Protein AF-0000000076549865 (afdb_homodimer)

Organism: NCBI:txid570835

Foldseek 3Di:
DPPPPPPLPCQDKDWDWDDDVPKTKTKIKRDAPPAQAEEEEQEDPACRCVVCVVVVVVLQSLCRLQRYIYMYIAFDCHDPMHHPLQPDAPVSRLVVSLVVLVVVCVVPVVHFYEYEYEAQSLLSSLLSLLVPGTQEYHYEAYDQFQLVVVLVLLQVQLVVCVVPPDPVPRDDSVRQVVCQCVFHWDDRPNHTYTVRRNVRRVVRGRVVSLPPPPDYVSVVAYYYYAYPDDPRDCQQVCCVPPPDDSPCVRVSVVVSVVVCVRSVPPPPPSD/DPPPPPPLPCQDWDWDWDDDVPKTKTKIKRDAPPAQAEEEEQEDPACRCVVCVVVVVVLQSLVRLQRYIYMYIAFDCHDPMHHPLQPDAPVSRLVVSLVVLVVVCVVPVVHFYEYEYEAQSLLSSLLSLLVPGTQEYHYEAYDQFQLVVVLVLLQVQLVVCVVPPDPVPRDDSVRQVVCQCVFHWDDRPNHTYTVRRNVNRVVRGRVVSLPPPPDYVSVVAYYYYAYPDDPGDCQQVCVVPPPDDSPCVRVSVVVSVVVCVRSVPPPPPSD

Structure (mmCIF, N/CA/C/O backbone):
data_AF-0000000076549865-model_v1
#
loop_
_entity.id
_entity.type
_entity.pdbx_description
1 polymer 'Serine aminopeptidase S33 family'
#
loop_
_atom_site.group_PDB
_atom_site.id
_atom_site.type_symbol
_atom_site.label_atom_id
_atom_site.label_alt_id
_atom_site.label_comp_id
_atom_site.label_asym_id
_atom_site.label_entity_id
_atom_site.label_seq_id
_atom_site.pdbx_PDB_ins_code
_atom_site.Cartn_x
_atom_site.Cartn_y
_atom_site.Cartn_z
_atom_site.occupancy
_atom_site.B_iso_or_equiv
_atom_site.auth_seq_id
_atom_site.auth_comp_id
_atom_site.auth_asym_id
_atom_site.auth_atom_id
_atom_site.pdbx_PDB_model_num
ATOM 1 N N . MET A 1 1 ? 5.898 -19.859 29.984 1 17.89 1 MET A N 1
ATOM 2 C CA . MET A 1 1 ? 6.871 -19.984 28.906 1 17.89 1 MET A CA 1
ATOM 3 C C . MET A 1 1 ? 6.766 -18.797 27.953 1 17.89 1 MET A C 1
ATOM 5 O O . MET A 1 1 ? 5.727 -18.594 27.312 1 17.89 1 MET A O 1
ATOM 9 N N . GLN A 1 2 ? 7.379 -17.688 28.188 1 19.08 2 GLN A N 1
ATOM 10 C CA . GLN A 1 2 ? 7.316 -16.297 27.719 1 19.08 2 GLN A CA 1
ATOM 11 C C . GLN A 1 2 ? 7.594 -16.219 26.219 1 19.08 2 GLN A C 1
ATOM 13 O O . GLN A 1 2 ? 8.625 -16.703 25.734 1 19.08 2 GLN A O 1
ATOM 18 N N . THR A 1 3 ? 6.652 -16.438 25.375 1 24.27 3 THR A N 1
ATOM 19 C CA . THR A 1 3 ? 6.781 -16.672 23.953 1 24.27 3 THR A CA 1
ATOM 20 C C . THR A 1 3 ? 7.758 -15.688 23.328 1 24.27 3 THR A C 1
ATOM 22 O O . THR A 1 3 ? 7.637 -14.477 23.531 1 24.27 3 THR A O 1
ATOM 25 N N 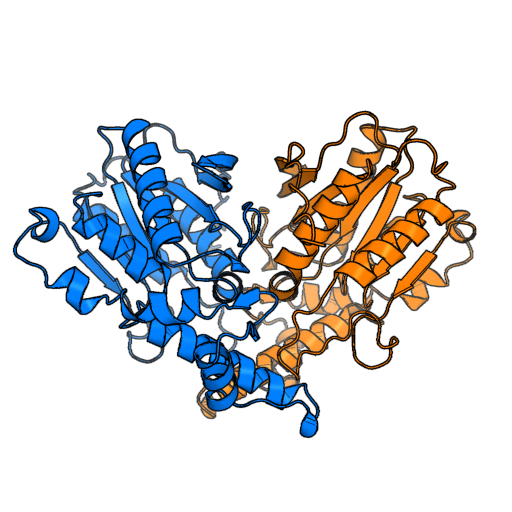. GLN A 1 4 ? 9.031 -16.047 23.281 1 24.45 4 GLN A N 1
ATOM 26 C CA . GLN A 1 4 ? 10.18 -15.398 22.672 1 24.45 4 GLN A CA 1
ATOM 27 C C . GLN A 1 4 ? 9.766 -14.617 21.422 1 24.45 4 GLN A C 1
ATOM 29 O O . GLN A 1 4 ? 9.258 -15.203 20.469 1 24.45 4 GLN A O 1
ATOM 34 N N . LEU A 1 5 ? 9.109 -13.609 21.578 1 28.19 5 LEU A N 1
ATOM 35 C CA . LEU A 1 5 ? 8.812 -12.617 20.547 1 28.19 5 LEU A CA 1
ATOM 36 C C . LEU A 1 5 ? 9.961 -12.539 19.547 1 28.19 5 LEU A C 1
ATOM 38 O O . LEU A 1 5 ? 11.102 -12.258 19.906 1 28.19 5 LEU A O 1
ATOM 42 N N . HIS A 1 6 ? 10.109 -13.531 18.703 1 30.34 6 HIS A N 1
ATOM 43 C CA . HIS A 1 6 ? 11.148 -13.734 17.703 1 30.34 6 HIS A CA 1
ATOM 44 C C . HIS A 1 6 ? 11.656 -12.406 17.156 1 30.34 6 HIS A C 1
ATOM 46 O O . HIS A 1 6 ? 10.867 -11.484 16.922 1 30.34 6 HIS A O 1
ATOM 52 N N . GLN A 1 7 ? 12.734 -11.961 17.641 1 31.38 7 GLN A N 1
ATOM 53 C CA . GLN A 1 7 ? 13.609 -10.938 17.094 1 31.38 7 GLN A CA 1
ATOM 54 C C . GLN A 1 7 ? 13.586 -10.961 15.57 1 31.38 7 GLN A C 1
ATOM 56 O O . GLN A 1 7 ? 13.984 -11.945 14.945 1 31.38 7 GLN A O 1
ATOM 61 N N . GLU A 1 8 ? 12.523 -10.641 14.984 1 37.91 8 GLU A N 1
ATOM 62 C CA . GLU A 1 8 ? 12.516 -10.586 13.523 1 37.91 8 GLU A CA 1
ATOM 63 C C . GLU A 1 8 ? 13.859 -10.102 12.984 1 37.91 8 GLU A C 1
ATOM 65 O O . GLU A 1 8 ? 14.32 -9.016 13.336 1 37.91 8 GLU A O 1
ATOM 70 N N . ILE A 1 9 ? 14.891 -10.938 13 1 36.31 9 ILE A N 1
ATOM 71 C CA . ILE A 1 9 ? 16.141 -10.656 12.297 1 36.31 9 ILE A CA 1
ATOM 72 C C . ILE A 1 9 ? 15.852 -9.914 11 1 36.31 9 ILE A C 1
ATOM 74 O O . ILE A 1 9 ? 15.133 -10.43 10.133 1 36.31 9 ILE A O 1
ATOM 78 N N . SER A 1 10 ? 15.641 -8.648 11.023 1 49.59 10 SER A N 1
ATOM 79 C CA . SER A 1 10 ? 15.422 -7.812 9.852 1 49.59 10 SER A CA 1
ATOM 80 C C . SER A 1 10 ? 16.422 -8.133 8.75 1 49.59 10 SER A C 1
ATOM 82 O O . SER A 1 10 ? 17.625 -7.922 8.906 1 49.59 10 SER A O 1
ATOM 84 N N . LEU A 1 11 ? 16.438 -9.312 8.086 1 55.66 11 LEU A N 1
ATOM 85 C CA . LEU A 1 11 ? 17.266 -9.539 6.906 1 55.66 11 LEU A CA 1
ATOM 86 C C . LEU A 1 11 ? 17.109 -8.398 5.902 1 55.66 11 LEU A C 1
ATOM 88 O O . LEU A 1 11 ? 16.062 -7.742 5.863 1 55.66 11 LEU A O 1
ATOM 92 N N . PRO A 1 12 ? 18.203 -8.133 5.258 1 71.62 12 PRO A N 1
ATOM 93 C CA . PRO A 1 12 ? 18.266 -6.969 4.375 1 71.62 12 PRO A CA 1
ATOM 94 C C . PRO A 1 12 ? 17.156 -6.957 3.326 1 71.62 12 PRO A C 1
ATOM 96 O O . PRO A 1 12 ? 16.906 -7.98 2.682 1 71.62 12 PRO A O 1
ATOM 99 N N . GLU A 1 13 ? 16.203 -6.176 3.451 1 88.25 13 GLU A N 1
ATOM 100 C CA . GLU A 1 13 ? 15.234 -5.844 2.404 1 88.25 13 GLU A CA 1
ATOM 101 C C . GLU A 1 13 ? 15.75 -4.711 1.521 1 88.25 13 GLU A C 1
ATOM 103 O O . GLU A 1 13 ? 16.25 -3.703 2.023 1 88.25 13 GLU A O 1
ATOM 108 N N . GLN A 1 14 ? 15.844 -5.051 0.249 1 87.56 14 GLN A N 1
ATOM 109 C CA . GLN A 1 14 ? 16.25 -4.047 -0.725 1 87.56 14 GLN A CA 1
ATOM 110 C C . GLN A 1 14 ? 15.078 -3.58 -1.571 1 87.56 14 GLN A C 1
ATOM 112 O O . GLN A 1 14 ? 14.547 -4.344 -2.383 1 87.56 14 GLN A O 1
ATOM 117 N N . ALA A 1 15 ? 14.68 -2.395 -1.323 1 88.62 15 ALA A N 1
ATOM 118 C CA . ALA A 1 15 ? 13.625 -1.792 -2.129 1 88.62 15 ALA A CA 1
ATOM 119 C C . ALA A 1 15 ? 14.203 -1.029 -3.316 1 88.62 15 ALA A C 1
ATOM 121 O O . ALA A 1 15 ? 15.25 -0.391 -3.199 1 88.62 15 ALA A O 1
ATOM 122 N N . GLY A 1 16 ? 13.508 -1.155 -4.449 1 86.5 16 GLY A N 1
ATOM 123 C CA . GLY A 1 16 ? 13.953 -0.453 -5.641 1 86.5 16 GLY A CA 1
ATOM 124 C C . GLY A 1 16 ? 12.984 -0.571 -6.805 1 86.5 16 GLY A C 1
ATOM 125 O O . GLY A 1 16 ? 11.812 -0.896 -6.609 1 86.5 16 GLY A O 1
ATOM 126 N N . TYR A 1 17 ? 13.469 -0.142 -7.969 1 87.25 17 TYR A N 1
ATOM 127 C CA . TYR A 1 17 ? 12.664 -0.168 -9.188 1 87.25 17 TYR A CA 1
ATOM 128 C C . TYR A 1 17 ? 13.328 -1.023 -10.258 1 87.25 17 TYR A C 1
ATOM 130 O O . TYR A 1 17 ? 14.531 -0.901 -10.508 1 87.25 17 TYR A O 1
ATOM 138 N N . PHE A 1 18 ? 12.562 -1.924 -10.797 1 88.06 18 PHE A N 1
ATOM 139 C CA . PHE A 1 18 ? 12.977 -2.756 -11.922 1 88.06 18 PHE A CA 1
ATOM 140 C C . PHE A 1 18 ? 12.484 -2.168 -13.234 1 88.06 18 PHE A C 1
ATOM 142 O O . PHE A 1 18 ? 11.289 -1.942 -13.414 1 88.06 18 PHE A O 1
ATOM 149 N N . THR A 1 19 ? 13.461 -1.972 -14.117 1 87.81 19 THR A N 1
ATOM 150 C CA . THR A 1 19 ? 13.094 -1.394 -15.406 1 87.81 19 THR A CA 1
ATOM 151 C C . THR A 1 19 ? 12.586 -2.473 -16.359 1 87.81 19 THR A C 1
ATOM 153 O O . THR A 1 19 ? 13.266 -3.473 -16.594 1 87.81 19 THR A O 1
ATOM 156 N N . VAL A 1 20 ? 11.406 -2.332 -16.797 1 88.12 20 VAL A N 1
ATOM 157 C CA . VAL A 1 20 ? 10.812 -3.146 -17.844 1 88.12 20 VAL A CA 1
ATOM 158 C C . VAL A 1 20 ? 10.383 -2.254 -19.016 1 88.12 20 VAL A C 1
ATOM 160 O O . VAL A 1 20 ? 10.391 -1.026 -18.891 1 88.12 20 VAL A O 1
ATOM 163 N N . PRO A 1 21 ? 10.133 -2.832 -20.172 1 88.38 21 PRO A N 1
ATOM 164 C CA . PRO A 1 21 ? 9.727 -1.979 -21.281 1 88.38 21 PRO A CA 1
ATOM 165 C C . PRO A 1 21 ? 8.539 -1.084 -20.938 1 88.38 21 PRO A C 1
ATOM 167 O O . PRO A 1 21 ? 7.438 -1.582 -20.688 1 88.38 21 PRO A O 1
ATOM 170 N N . GLY A 1 22 ? 8.75 0.194 -20.828 1 86.56 22 GLY A N 1
ATOM 171 C CA . GLY A 1 22 ? 7.68 1.172 -20.703 1 86.56 22 GLY A CA 1
ATOM 172 C C . GLY A 1 22 ? 7.332 1.479 -19.25 1 86.56 22 GLY A C 1
ATOM 173 O O . GLY A 1 22 ? 6.406 2.248 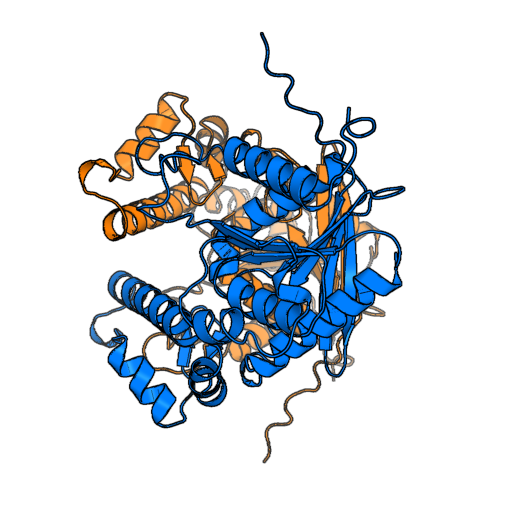-18.984 1 86.56 22 GLY A O 1
ATOM 174 N N . ALA A 1 23 ? 8.086 0.817 -18.297 1 88.69 23 ALA A N 1
ATOM 175 C CA . ALA A 1 23 ? 7.707 1.068 -16.906 1 88.69 23 ALA A CA 1
ATOM 176 C C . ALA A 1 23 ? 8.867 0.765 -15.961 1 88.69 23 ALA A C 1
ATOM 178 O O . ALA A 1 23 ? 9.805 0.057 -16.328 1 88.69 23 ALA A O 1
ATOM 179 N N . GLU A 1 24 ? 8.867 1.36 -14.828 1 89.31 24 GLU A N 1
ATOM 180 C CA . GLU A 1 24 ? 9.664 0.99 -13.664 1 89.31 24 GLU A CA 1
ATOM 181 C C . GLU A 1 24 ? 8.805 0.337 -12.586 1 89.31 24 GLU A C 1
ATOM 183 O O . GLU A 1 24 ? 7.926 0.985 -12.008 1 89.31 24 GLU A O 1
ATOM 188 N N . LEU A 1 25 ? 9.055 -0.913 -12.359 1 92 25 LEU A N 1
ATOM 189 C CA . LEU A 1 25 ? 8.281 -1.638 -11.359 1 92 25 LEU A CA 1
ATOM 190 C C . LEU A 1 25 ? 8.945 -1.561 -9.992 1 92 25 LEU A C 1
ATOM 192 O O . LEU A 1 25 ? 10.109 -1.927 -9.844 1 92 25 LEU A O 1
ATOM 196 N N . TYR A 1 26 ? 8.172 -1.034 -9.078 1 90.31 26 TYR A N 1
ATOM 197 C CA . TYR A 1 26 ? 8.648 -1.097 -7.695 1 90.31 26 TYR A CA 1
ATOM 198 C C . TYR A 1 26 ? 8.727 -2.539 -7.211 1 90.31 26 TYR A C 1
ATOM 200 O O . TYR A 1 26 ? 7.828 -3.342 -7.48 1 90.31 26 TYR A O 1
ATOM 208 N N . ALA A 1 27 ? 9.789 -2.816 -6.539 1 92.12 27 ALA A N 1
ATOM 209 C CA . ALA A 1 27 ? 9.945 -4.164 -6 1 92.12 27 ALA A CA 1
ATOM 210 C C . ALA A 1 27 ? 10.773 -4.152 -4.719 1 92.12 27 ALA A C 1
ATOM 212 O O . ALA A 1 27 ? 11.562 -3.229 -4.492 1 92.12 27 ALA A O 1
ATOM 213 N N . VAL A 1 28 ? 10.531 -5.082 -3.873 1 92 28 VAL A N 1
ATOM 214 C CA . VAL A 1 28 ? 11.336 -5.332 -2.682 1 92 28 VAL A CA 1
ATOM 215 C C . VAL A 1 28 ? 11.906 -6.75 -2.727 1 92 28 VAL A C 1
ATOM 217 O O . VAL A 1 28 ? 11.148 -7.723 -2.795 1 92 28 VAL A O 1
ATOM 220 N N . LEU A 1 29 ? 13.188 -6.812 -2.738 1 93.19 29 LEU A N 1
ATOM 221 C CA . LEU A 1 29 ? 13.875 -8.094 -2.654 1 93.19 29 LEU A CA 1
ATOM 222 C C . LEU A 1 29 ? 14.258 -8.414 -1.213 1 93.19 29 LEU A C 1
ATOM 224 O O . LEU A 1 29 ? 15 -7.656 -0.581 1 93.19 29 LEU A O 1
ATOM 228 N N . HIS A 1 30 ? 13.617 -9.453 -0.726 1 94.31 30 HIS A N 1
ATOM 229 C CA . HIS A 1 30 ? 14.086 -10.008 0.535 1 94.31 30 HIS A CA 1
ATOM 230 C C . HIS A 1 30 ? 15.273 -10.945 0.312 1 94.31 30 HIS A C 1
ATOM 232 O O . HIS A 1 30 ? 15.094 -12.148 0.125 1 94.31 30 HIS A O 1
ATOM 238 N N . GLN A 1 31 ? 16.391 -10.305 0.355 1 91.06 31 GLN A N 1
ATOM 239 C CA . GLN A 1 31 ? 17.609 -11.016 -0.025 1 91.06 31 GLN A CA 1
ATOM 240 C C . GLN A 1 31 ? 18.078 -11.938 1.1 1 91.06 31 GLN A C 1
ATOM 242 O O . GLN A 1 31 ? 18.031 -11.562 2.273 1 91.06 31 GLN A O 1
ATOM 247 N N . VAL A 1 32 ? 18.469 -13.117 0.695 1 90.94 32 VAL A N 1
ATOM 248 C CA . VAL A 1 32 ? 18.984 -14.125 1.617 1 90.94 32 VAL A CA 1
ATOM 249 C C . VAL A 1 32 ? 20.312 -14.68 1.091 1 90.94 32 VAL A C 1
ATOM 251 O O . VAL A 1 32 ? 20.453 -14.945 -0.106 1 90.94 32 VAL A O 1
ATOM 254 N N . PRO A 1 33 ? 21.266 -14.719 2.004 1 88.31 33 PRO A N 1
ATOM 255 C CA . PRO A 1 33 ? 22.5 -15.383 1.563 1 88.31 33 PRO A CA 1
ATOM 256 C C . PRO A 1 33 ? 22.297 -16.859 1.237 1 88.31 33 PRO A C 1
ATOM 258 O O . PRO A 1 33 ? 21.641 -17.578 2 1 88.31 33 PRO A O 1
ATOM 261 N N . ASP A 1 34 ? 22.812 -17.328 0.173 1 89.56 34 ASP A N 1
ATOM 262 C CA . ASP A 1 34 ? 22.75 -18.719 -0.263 1 89.56 34 ASP A CA 1
ATOM 263 C C . ASP A 1 34 ? 21.328 -19.266 -0.165 1 89.56 34 ASP A C 1
ATOM 265 O O . ASP A 1 34 ? 21.078 -20.25 0.544 1 89.56 34 ASP A O 1
ATOM 269 N N . PRO A 1 35 ? 20.438 -18.719 -0.822 1 94.12 35 PRO A N 1
ATOM 270 C CA . PRO A 1 35 ? 19.047 -19.156 -0.721 1 94.12 35 PRO A CA 1
ATOM 271 C C . PRO A 1 35 ? 18.844 -20.594 -1.178 1 94.12 35 PRO A C 1
ATOM 273 O O . PRO A 1 35 ? 19.484 -21.047 -2.123 1 94.12 35 PRO A O 1
ATOM 276 N N . VAL A 1 36 ? 17.906 -21.266 -0.521 1 95.31 36 VAL A N 1
ATOM 277 C CA . VAL A 1 36 ? 17.594 -22.641 -0.873 1 95.31 36 VAL A CA 1
ATOM 278 C C . VAL A 1 36 ? 16.422 -22.672 -1.861 1 95.31 36 VAL A C 1
ATOM 280 O O . VAL A 1 36 ? 16.188 -23.688 -2.512 1 95.31 36 VAL A O 1
ATOM 283 N N . ALA A 1 37 ? 15.727 -21.562 -1.962 1 97.12 37 ALA A N 1
ATOM 284 C CA . ALA A 1 37 ? 14.633 -21.359 -2.91 1 97.12 37 ALA A CA 1
ATOM 285 C C . ALA A 1 37 ? 14.352 -19.875 -3.125 1 97.12 37 ALA A C 1
ATOM 287 O O . ALA A 1 37 ? 14.867 -19.031 -2.395 1 97.12 37 ALA A O 1
ATOM 288 N N . ARG A 1 38 ? 13.578 -19.625 -4.121 1 97.25 38 ARG A N 1
ATOM 289 C CA . ARG A 1 38 ? 13.078 -18.281 -4.398 1 97.25 38 ARG A CA 1
ATOM 290 C C . ARG A 1 38 ? 11.562 -18.281 -4.586 1 97.25 38 ARG A C 1
ATOM 292 O O . ARG A 1 38 ? 11 -19.266 -5.074 1 97.25 38 ARG A O 1
ATOM 299 N N . VAL A 1 39 ? 10.984 -17.234 -4.16 1 98.06 39 VAL A N 1
ATOM 300 C CA . VAL A 1 39 ? 9.547 -17.062 -4.363 1 98.06 39 VAL A CA 1
ATOM 301 C C . VAL A 1 39 ? 9.273 -15.719 -5.02 1 98.06 39 VAL A C 1
ATOM 303 O O . VAL A 1 39 ? 9.781 -14.688 -4.574 1 98.06 39 VAL A O 1
ATOM 306 N N . LEU A 1 40 ? 8.609 -15.719 -6.133 1 98.19 40 LEU A N 1
ATOM 307 C CA . LEU A 1 40 ? 8.008 -14.5 -6.684 1 98.19 40 LEU A CA 1
ATOM 308 C C . LEU A 1 40 ? 6.555 -14.367 -6.242 1 98.19 40 LEU A C 1
ATOM 310 O O . LEU A 1 40 ? 5.719 -15.203 -6.578 1 98.19 40 LEU A O 1
ATOM 314 N N . LEU A 1 41 ? 6.301 -13.352 -5.461 1 96.88 41 LEU A N 1
ATOM 315 C CA . LEU A 1 41 ? 4.938 -13.094 -5.004 1 96.88 41 LEU A CA 1
ATOM 316 C C . LEU A 1 41 ? 4.176 -12.25 -6.023 1 96.88 41 LEU A C 1
ATOM 318 O O . LEU A 1 41 ? 4.574 -11.125 -6.324 1 96.88 41 LEU A O 1
ATOM 322 N N . VAL A 1 42 ? 3.135 -12.805 -6.535 1 96.31 42 VAL A N 1
ATOM 323 C CA . VAL A 1 42 ? 2.246 -12.117 -7.465 1 96.31 42 VAL A CA 1
ATOM 324 C C . VAL A 1 42 ? 0.952 -11.727 -6.754 1 96.31 42 VAL A C 1
ATOM 326 O O . VAL A 1 42 ? 0.059 -12.555 -6.578 1 96.31 42 VAL A O 1
ATOM 329 N N . GLY A 1 43 ? 0.883 -10.508 -6.336 1 91.25 43 GLY A N 1
ATOM 330 C CA . GLY A 1 43 ? -0.119 -10.047 -5.391 1 91.25 43 GLY A CA 1
ATOM 331 C C . GLY A 1 43 ? -1.466 -9.773 -6.035 1 91.25 43 GLY A C 1
ATOM 332 O O . GLY A 1 43 ? -1.639 -9.984 -7.238 1 91.25 43 GLY A O 1
ATOM 333 N N . PRO A 1 44 ? -2.387 -9.328 -5.145 1 84.25 44 PRO A N 1
ATOM 334 C CA . PRO A 1 44 ? -3.725 -9.016 -5.652 1 84.25 44 PRO A CA 1
ATOM 335 C C . PRO A 1 44 ? -3.758 -7.715 -6.457 1 84.25 44 PRO A C 1
ATOM 337 O O . PRO A 1 44 ? -2.777 -6.965 -6.469 1 84.25 44 PRO A O 1
ATOM 340 N N . PHE A 1 45 ? -4.93 -7.559 -7.098 1 74.38 45 PHE A N 1
ATOM 341 C CA . PHE A 1 45 ? -5.145 -6.41 -7.973 1 74.38 45 PHE A CA 1
ATOM 342 C C . PHE A 1 45 ? -5.617 -5.203 -7.172 1 74.38 45 PHE A C 1
ATOM 344 O O . PHE A 1 45 ? -6.488 -5.324 -6.309 1 74.38 45 PHE A O 1
ATOM 351 N N . ALA A 1 46 ? -4.977 -4.09 -7.473 1 64.25 46 ALA A N 1
ATOM 352 C CA . ALA A 1 46 ? -5.418 -2.748 -7.102 1 64.25 46 ALA A CA 1
ATOM 353 C C . ALA A 1 46 ? -5.828 -2.695 -5.633 1 64.25 46 ALA A C 1
ATOM 355 O O . ALA A 1 46 ? -4.996 -2.883 -4.742 1 64.25 46 ALA A O 1
ATOM 356 N N . SER A 1 47 ? -7.168 -2.797 -5.312 1 58.62 47 SER A N 1
ATOM 357 C CA . SER A 1 47 ? -7.711 -2.553 -3.979 1 58.62 47 SER A CA 1
ATOM 358 C C . SER A 1 47 ? -7.465 -3.74 -3.055 1 58.62 47 SER A C 1
ATOM 360 O O . SER A 1 47 ? -7.422 -3.584 -1.833 1 58.62 47 SER A O 1
ATOM 362 N N . GLY A 1 48 ? -7.301 -4.855 -3.666 1 57.5 48 GLY A N 1
ATOM 363 C CA . GLY A 1 48 ? -7.016 -6.027 -2.854 1 57.5 48 GLY A CA 1
ATOM 364 C C . GLY A 1 48 ? -5.672 -5.953 -2.152 1 57.5 48 GLY A C 1
ATOM 365 O O . GLY A 1 48 ? -5.457 -6.617 -1.136 1 57.5 48 GLY A O 1
ATOM 366 N N . ARG A 1 49 ? -4.812 -5.121 -2.703 1 57.16 49 ARG A N 1
ATOM 367 C CA . ARG A 1 49 ? -3.494 -4.961 -2.102 1 57.16 49 ARG A CA 1
ATOM 368 C C . ARG A 1 49 ? -3.6 -4.355 -0.704 1 57.16 49 ARG A C 1
ATOM 370 O O . ARG A 1 49 ? -2.775 -4.645 0.166 1 57.16 49 ARG A O 1
ATOM 377 N N . HIS A 1 50 ? -4.711 -3.77 -0.593 1 56.09 50 HIS A N 1
ATOM 378 C CA . HIS A 1 50 ? -4.898 -3.041 0.657 1 56.09 50 HIS A CA 1
ATOM 379 C C . HIS A 1 50 ? -4.98 -3.996 1.844 1 56.09 50 HIS A C 1
ATOM 381 O O . HIS A 1 50 ? -4.375 -3.744 2.889 1 56.09 50 HIS A O 1
ATOM 387 N N . PHE A 1 51 ? -5.645 -4.969 1.555 1 55.31 51 PHE A N 1
ATOM 388 C CA . PHE A 1 51 ? -5.922 -5.887 2.656 1 55.31 51 PHE A CA 1
ATOM 389 C C . PHE A 1 51 ? -4.801 -6.91 2.803 1 55.31 51 PHE A C 1
ATOM 391 O O . PHE A 1 51 ? -4.617 -7.484 3.877 1 55.31 51 PHE A O 1
ATOM 398 N N . SER A 1 52 ? -4.062 -6.852 1.827 1 58.75 52 SER A N 1
ATOM 399 C CA . SER A 1 52 ? -3.127 -7.973 1.832 1 58.75 52 SER A CA 1
ATOM 400 C C . SER A 1 52 ? -1.688 -7.488 1.965 1 58.75 52 SER A C 1
ATOM 402 O O . SER A 1 52 ? -0.762 -8.297 2.078 1 58.75 52 SER A O 1
ATOM 404 N N . TYR A 1 53 ? -1.579 -6.191 2.076 1 71.56 53 TYR A N 1
ATOM 405 C CA . TYR A 1 53 ? -0.213 -5.688 1.985 1 71.56 53 TYR A CA 1
ATOM 406 C C . TYR A 1 53 ? 0.616 -6.145 3.18 1 71.56 53 TYR A C 1
ATOM 408 O O . TYR A 1 53 ? 1.658 -6.781 3.012 1 71.56 53 TYR A O 1
ATOM 416 N N . HIS A 1 54 ? 0.076 -5.969 4.332 1 75.38 54 HIS A N 1
ATOM 417 C CA . HIS A 1 54 ? 0.866 -6.281 5.516 1 75.38 54 HIS A CA 1
ATOM 418 C C . HIS A 1 54 ? 1.072 -7.785 5.664 1 75.38 54 HIS A C 1
ATOM 420 O O . HIS A 1 54 ? 2.195 -8.242 5.883 1 75.38 54 HIS A O 1
ATOM 426 N N . PRO A 1 55 ? 0.007 -8.594 5.496 1 77.75 55 PRO A N 1
ATOM 427 C CA . PRO A 1 55 ? 0.225 -10.039 5.531 1 77.75 55 PRO A CA 1
ATOM 428 C C . PRO A 1 55 ? 1.218 -10.516 4.473 1 77.75 55 PRO A C 1
ATOM 430 O O . PRO A 1 55 ? 1.972 -11.461 4.707 1 77.75 55 PRO A O 1
ATOM 433 N N . TRP A 1 56 ? 1.236 -9.82 3.4 1 85 56 TRP A N 1
ATOM 434 C CA . TRP A 1 56 ? 2.133 -10.164 2.303 1 85 56 TRP A CA 1
ATOM 435 C C . TRP A 1 56 ? 3.582 -9.867 2.67 1 85 56 TRP A C 1
ATOM 437 O O . TRP A 1 56 ? 4.48 -10.664 2.383 1 85 56 TRP A O 1
ATOM 447 N N . VAL A 1 57 ? 3.791 -8.773 3.328 1 86.5 57 VAL A N 1
ATOM 448 C CA . VAL A 1 57 ? 5.125 -8.391 3.783 1 86.5 57 VAL A CA 1
ATOM 449 C C . VAL A 1 57 ? 5.598 -9.352 4.867 1 86.5 57 VAL A C 1
ATOM 451 O O . VAL A 1 57 ? 6.73 -9.836 4.824 1 86.5 57 VAL A O 1
ATOM 454 N N . ARG A 1 58 ? 4.742 -9.68 5.773 1 84.88 58 ARG A N 1
ATOM 455 C CA . ARG A 1 58 ? 5.086 -10.594 6.855 1 84.88 58 ARG A CA 1
ATOM 456 C C . ARG A 1 58 ? 5.391 -11.992 6.32 1 84.88 58 ARG A C 1
ATOM 458 O O . ARG A 1 58 ? 6.297 -12.664 6.816 1 84.88 58 ARG A O 1
ATOM 465 N N . TRP A 1 59 ? 4.609 -12.367 5.324 1 90.12 59 TRP A N 1
ATOM 466 C CA . TRP A 1 59 ? 4.844 -13.656 4.684 1 90.12 59 TRP A CA 1
ATOM 467 C C . TRP A 1 59 ? 6.227 -13.703 4.039 1 90.12 59 TRP A C 1
ATOM 469 O O . TRP A 1 59 ? 6.973 -14.664 4.219 1 90.12 59 TRP A O 1
ATOM 479 N N . ALA A 1 60 ? 6.578 -12.656 3.348 1 93.25 60 ALA A N 1
ATOM 480 C CA . ALA A 1 60 ? 7.887 -12.57 2.707 1 93.25 60 ALA A CA 1
ATOM 481 C C . ALA A 1 60 ? 9.008 -12.641 3.74 1 93.25 60 ALA A C 1
ATOM 483 O O . ALA A 1 60 ? 10 -13.352 3.545 1 93.25 60 ALA A O 1
ATOM 484 N N . ARG A 1 61 ? 8.812 -11.922 4.777 1 90.25 61 ARG A N 1
ATOM 485 C CA . ARG A 1 61 ? 9.812 -11.906 5.836 1 90.25 61 ARG A CA 1
ATOM 486 C C . ARG A 1 61 ? 9.922 -13.281 6.504 1 90.25 61 ARG A C 1
ATOM 488 O O . ARG A 1 61 ? 11.016 -13.719 6.855 1 90.25 61 ARG A O 1
ATOM 495 N N . TYR A 1 62 ? 8.797 -13.961 6.688 1 91.06 62 TYR A N 1
ATOM 496 C CA . TYR A 1 62 ? 8.758 -15.312 7.246 1 91.06 62 TYR A CA 1
ATOM 497 C C . TYR A 1 62 ? 9.562 -16.281 6.391 1 91.06 62 TYR A C 1
ATOM 499 O O . TYR A 1 62 ? 10.359 -17.062 6.91 1 91.06 62 TYR A O 1
ATOM 507 N N . LEU A 1 63 ? 9.422 -16.188 5.129 1 94.31 63 LEU A N 1
ATOM 508 C CA . LEU A 1 63 ? 10.141 -17.047 4.191 1 94.31 63 LEU A CA 1
ATOM 509 C C . LEU A 1 63 ? 11.633 -16.719 4.18 1 94.31 63 LEU A C 1
ATOM 511 O O . LEU A 1 63 ? 12.477 -17.609 4.195 1 94.31 63 LEU A O 1
ATOM 515 N N . ALA A 1 64 ? 11.914 -15.438 4.168 1 94 64 ALA A N 1
ATOM 516 C CA . ALA A 1 64 ? 13.305 -15 4.137 1 94 64 ALA A CA 1
ATOM 517 C C . ALA A 1 64 ? 14.062 -15.5 5.367 1 94 64 ALA A C 1
ATOM 519 O O . ALA A 1 64 ? 15.219 -15.914 5.262 1 94 64 ALA A O 1
ATOM 520 N N . ALA A 1 65 ? 13.375 -15.492 6.473 1 91.38 65 ALA A N 1
ATOM 521 C CA . ALA A 1 65 ? 13.969 -15.961 7.715 1 91.38 65 ALA A CA 1
ATOM 522 C C . ALA A 1 65 ? 14.289 -17.453 7.641 1 91.38 65 ALA A C 1
ATOM 524 O O . ALA A 1 65 ? 15.031 -17.984 8.477 1 91.38 65 ALA A O 1
ATOM 525 N N . ARG A 1 66 ? 13.805 -18.062 6.652 1 92.25 66 ARG A N 1
ATOM 526 C CA . ARG A 1 66 ? 13.992 -19.5 6.477 1 92.25 66 ARG A CA 1
ATOM 527 C C . ARG A 1 66 ? 14.75 -19.797 5.184 1 92.25 66 ARG A C 1
ATOM 529 O O . ARG A 1 66 ? 14.547 -20.828 4.562 1 92.25 66 ARG A O 1
ATOM 536 N N . ARG A 1 67 ? 15.492 -18.797 4.727 1 93.12 67 ARG A N 1
ATOM 537 C CA . ARG A 1 67 ? 16.469 -18.875 3.648 1 93.12 67 ARG A CA 1
ATOM 538 C C . ARG A 1 67 ? 15.789 -18.969 2.289 1 93.12 67 ARG A C 1
ATOM 540 O O . ARG A 1 67 ? 16.328 -19.594 1.366 1 93.12 67 ARG A O 1
ATOM 547 N N . ILE A 1 68 ? 14.609 -18.531 2.223 1 95.81 68 ILE A N 1
ATOM 548 C CA . ILE A 1 68 ? 13.922 -18.422 0.941 1 95.81 68 ILE A CA 1
ATOM 549 C C . ILE A 1 68 ? 13.914 -16.953 0.494 1 95.81 68 ILE A C 1
ATOM 551 O O . ILE A 1 68 ? 13.359 -16.094 1.183 1 95.81 68 ILE A O 1
ATOM 555 N N . GLU A 1 69 ? 14.547 -16.688 -0.588 1 95.75 69 GLU A N 1
ATOM 556 C CA . GLU A 1 69 ? 14.547 -15.336 -1.134 1 95.75 69 GLU A CA 1
ATOM 557 C C . GLU A 1 69 ? 13.195 -14.992 -1.747 1 95.75 69 GLU A C 1
ATOM 559 O O . GLU A 1 69 ? 12.578 -15.828 -2.406 1 95.75 69 GLU A O 1
ATOM 564 N N . VAL A 1 70 ? 12.742 -13.797 -1.493 1 96.94 70 VAL A N 1
ATOM 565 C CA . VAL A 1 70 ? 11.406 -13.422 -1.947 1 96.94 70 VAL A CA 1
ATOM 566 C C . VAL A 1 70 ? 11.477 -12.102 -2.713 1 96.94 70 VAL A C 1
ATOM 568 O O . VAL A 1 70 ? 12.164 -11.172 -2.295 1 96.94 70 VAL A O 1
ATOM 571 N N . LEU A 1 71 ? 10.805 -12.062 -3.857 1 96.25 71 LEU A N 1
ATOM 572 C CA . LEU A 1 71 ? 10.594 -10.812 -4.582 1 96.25 71 LEU A CA 1
ATOM 573 C C . LEU A 1 71 ? 9.117 -10.422 -4.562 1 96.25 71 LEU A C 1
ATOM 575 O O . LEU A 1 71 ? 8.258 -11.219 -4.934 1 96.25 71 LEU A O 1
ATOM 579 N N . ARG A 1 72 ? 8.852 -9.273 -4.035 1 94.62 72 ARG A N 1
ATOM 580 C CA . ARG A 1 72 ? 7.547 -8.625 -4.129 1 94.62 72 ARG A CA 1
ATOM 581 C C . ARG A 1 72 ? 7.594 -7.449 -5.102 1 94.62 72 ARG A C 1
ATOM 583 O O . ARG A 1 72 ? 8.656 -6.875 -5.344 1 94.62 72 ARG A O 1
ATOM 590 N N . TYR A 1 73 ? 6.383 -7.102 -5.648 1 92.31 73 TYR A N 1
ATOM 591 C CA . TYR A 1 73 ? 6.379 -5.965 -6.562 1 92.31 73 TYR A CA 1
ATOM 592 C C . TYR A 1 73 ? 4.984 -5.359 -6.672 1 92.31 73 TYR A C 1
ATOM 594 O O . TYR A 1 73 ? 4 -5.969 -6.25 1 92.31 73 TYR A O 1
ATOM 602 N N . ASP A 1 74 ? 4.949 -4.125 -7.094 1 90.56 74 ASP A N 1
ATOM 603 C CA . ASP A 1 74 ? 3.697 -3.492 -7.496 1 90.56 74 ASP A CA 1
ATOM 604 C C . ASP A 1 74 ? 3.48 -3.611 -9 1 90.56 74 ASP A C 1
ATOM 606 O O . ASP A 1 74 ? 4.422 -3.453 -9.781 1 90.56 74 ASP A O 1
ATOM 610 N N . TYR A 1 75 ? 2.236 -3.908 -9.406 1 92.31 75 TYR A N 1
ATOM 611 C CA . TYR A 1 75 ? 1.904 -3.982 -10.82 1 92.31 75 TYR A CA 1
ATOM 612 C C . TYR A 1 75 ? 2.131 -2.641 -11.508 1 92.31 75 TYR A C 1
ATOM 614 O O . TYR A 1 75 ? 1.991 -1.586 -10.883 1 92.31 75 TYR A O 1
ATOM 622 N N . ARG A 1 76 ? 2.5 -2.773 -12.781 1 91.38 76 ARG A N 1
ATOM 623 C CA . ARG A 1 76 ? 2.535 -1.573 -13.609 1 91.38 76 A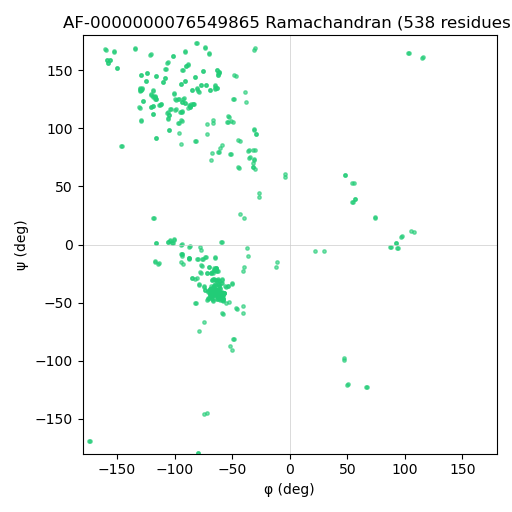RG A CA 1
ATOM 624 C C . ARG A 1 76 ? 1.243 -0.774 -13.469 1 91.38 76 ARG A C 1
ATOM 626 O O . ARG A 1 76 ? 0.149 -1.336 -13.531 1 91.38 76 ARG A O 1
ATOM 633 N N . GLY A 1 77 ? 1.389 0.541 -13.109 1 87.5 77 GLY A N 1
ATOM 634 C CA . GLY A 1 77 ? 0.227 1.407 -12.977 1 87.5 77 GLY A CA 1
ATOM 635 C C . GLY A 1 77 ? -0.408 1.355 -11.602 1 87.5 77 GLY A C 1
ATOM 636 O O . GLY A 1 77 ? -1.372 2.074 -11.328 1 87.5 77 GLY A O 1
ATOM 637 N N . ILE A 1 78 ? 0.078 0.553 -10.703 1 87.25 78 ILE A N 1
ATOM 638 C CA . ILE A 1 78 ? -0.485 0.393 -9.367 1 87.25 78 ILE A CA 1
ATOM 639 C C . ILE A 1 78 ? 0.595 0.647 -8.312 1 87.25 78 ILE A C 1
ATOM 641 O O . ILE A 1 78 ? 1.749 0.252 -8.492 1 87.25 78 ILE A O 1
ATOM 645 N N . GLY A 1 79 ? 0.201 1.329 -7.191 1 82.88 79 GLY A N 1
ATOM 646 C CA . GLY A 1 79 ? 1.106 1.55 -6.074 1 82.88 79 GLY A CA 1
ATOM 647 C C . GLY A 1 79 ? 2.266 2.465 -6.418 1 82.88 79 GLY A C 1
ATOM 648 O O . GLY A 1 79 ? 2.062 3.568 -6.93 1 82.88 79 GLY A O 1
ATOM 649 N N . GLU A 1 80 ? 3.525 1.905 -6.219 1 84.62 80 GLU A N 1
ATOM 650 C CA . GLU A 1 80 ? 4.73 2.705 -6.426 1 84.62 80 GLU A CA 1
ATOM 651 C C . GLU A 1 80 ? 5.277 2.521 -7.84 1 84.62 80 GLU A C 1
ATOM 653 O O . GLU A 1 80 ? 6.168 3.26 -8.266 1 84.62 80 GLU A O 1
ATOM 658 N N . SER A 1 81 ? 4.684 1.562 -8.57 1 88.5 81 SER A N 1
ATOM 659 C CA . SER A 1 81 ? 5.148 1.319 -9.93 1 88.5 81 SER A CA 1
ATOM 660 C C . SER A 1 81 ? 4.668 2.41 -10.883 1 88.5 81 SER A C 1
ATOM 662 O O . SER A 1 81 ? 3.609 3.008 -10.672 1 88.5 81 SER A O 1
ATOM 664 N N . THR A 1 82 ? 5.512 2.648 -11.906 1 86.75 82 THR A N 1
ATOM 665 C CA . THR A 1 82 ? 5.09 3.613 -12.914 1 86.75 82 THR A CA 1
ATOM 666 C C . THR A 1 82 ? 4.141 2.969 -13.922 1 86.75 82 THR A C 1
ATOM 668 O O . THR A 1 82 ? 3.838 1.778 -13.82 1 86.75 82 THR A O 1
ATOM 671 N N . GLY A 1 83 ? 3.619 3.799 -14.781 1 85 83 GLY A N 1
ATOM 672 C CA . GLY A 1 83 ? 2.615 3.365 -15.734 1 85 83 GLY A CA 1
ATOM 673 C C . GLY A 1 83 ? 1.263 4.02 -15.523 1 85 83 GLY A C 1
ATOM 674 O O . GLY A 1 83 ? 1.011 4.602 -14.461 1 85 83 GLY A O 1
ATOM 675 N N . VAL A 1 84 ? 0.476 3.951 -16.594 1 84.38 84 VAL A N 1
ATOM 676 C CA . VAL A 1 84 ? -0.865 4.527 -16.547 1 84.38 84 VAL A CA 1
ATOM 677 C C . VAL A 1 84 ? -1.902 3.412 -16.438 1 84.38 84 VAL A C 1
ATOM 679 O O . VAL A 1 84 ? -2.121 2.656 -17.391 1 84.38 84 VAL A O 1
ATOM 682 N N . PHE A 1 85 ? -2.518 3.361 -15.328 1 86.31 85 PHE A N 1
ATOM 683 C CA . PHE A 1 85 ? -3.449 2.273 -15.055 1 86.31 85 PHE A CA 1
ATOM 684 C C . PHE A 1 85 ? -4.496 2.168 -16.156 1 86.31 85 PHE A C 1
ATOM 686 O O . PHE A 1 85 ? -4.859 1.065 -16.578 1 86.31 85 PHE A O 1
ATOM 693 N N . GLU A 1 86 ? -4.891 3.234 -16.672 1 86.5 86 GLU A N 1
ATOM 694 C CA . GLU A 1 86 ? -5.961 3.293 -17.656 1 86.5 86 G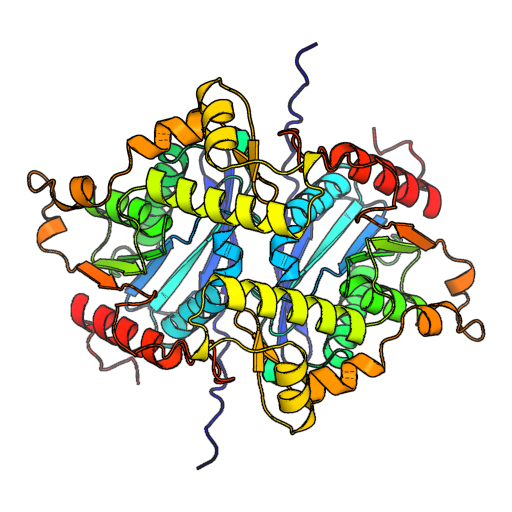LU A CA 1
ATOM 695 C C . GLU A 1 86 ? -5.566 2.564 -18.938 1 86.5 86 GLU A C 1
ATOM 697 O O . GLU A 1 86 ? -6.43 2.201 -19.75 1 86.5 86 GLU A O 1
ATOM 702 N N . GLU A 1 87 ? -4.328 2.416 -19.109 1 88.81 87 GLU A N 1
ATOM 703 C CA . GLU A 1 87 ? -3.83 1.813 -20.344 1 88.81 87 GLU A CA 1
ATOM 704 C C . GLU A 1 87 ? -3.441 0.354 -20.125 1 88.81 87 GLU A C 1
ATOM 706 O O . GLU A 1 87 ? -3.031 -0.331 -21.062 1 88.81 87 GLU A O 1
ATOM 711 N N . MET A 1 88 ? -3.635 -0.119 -18.922 1 87.5 88 MET A N 1
ATOM 712 C CA . MET A 1 88 ? -3.117 -1.446 -18.609 1 87.5 88 MET A CA 1
ATOM 713 C C . MET A 1 88 ? -4.152 -2.523 -18.922 1 87.5 88 MET A C 1
ATOM 715 O O . MET A 1 88 ? -5.344 -2.234 -19.016 1 87.5 88 MET A O 1
ATOM 719 N N . SER A 1 89 ? -3.643 -3.693 -19.203 1 91 89 SER A N 1
ATOM 720 C CA . SER A 1 89 ? -4.434 -4.906 -19.391 1 91 89 SER A CA 1
ATOM 721 C C . SER A 1 89 ? -3.832 -6.086 -18.641 1 91 89 SER A C 1
ATOM 723 O O . SER A 1 89 ? -2.709 -6 -18.141 1 91 89 SER A O 1
ATOM 725 N N . PHE A 1 90 ? -4.574 -7.125 -18.578 1 93.88 90 PHE A N 1
ATOM 726 C CA . PHE A 1 90 ? -4.074 -8.336 -17.938 1 93.88 90 PHE A CA 1
ATOM 727 C C . PHE A 1 90 ? -2.895 -8.906 -18.703 1 93.88 90 PHE A C 1
ATOM 729 O O . PHE A 1 90 ? -1.979 -9.484 -18.125 1 93.88 90 PHE A O 1
ATOM 736 N N . GLU A 1 91 ? -2.9 -8.695 -19.969 1 93.81 91 GLU A N 1
ATOM 737 C CA . GLU A 1 91 ? -1.78 -9.148 -20.797 1 93.81 91 GLU A CA 1
ATOM 738 C C . GLU A 1 91 ? -0.491 -8.422 -20.406 1 93.81 91 GLU A C 1
ATOM 740 O O . GLU A 1 91 ? 0.571 -9.047 -20.312 1 93.81 91 GLU A O 1
ATOM 745 N N . ASN A 1 92 ? -0.568 -7.109 -20.172 1 94.06 92 ASN A N 1
ATOM 746 C CA . ASN A 1 92 ? 0.593 -6.348 -19.719 1 94.06 92 ASN A CA 1
ATOM 747 C C . ASN A 1 92 ? 1.148 -6.891 -18.406 1 94.06 92 ASN A C 1
ATOM 749 O O . ASN A 1 92 ? 2.359 -7.07 -18.266 1 94.06 92 ASN A O 1
ATOM 753 N N . TRP A 1 93 ? 0.264 -7.148 -17.516 1 95.75 93 TRP A N 1
ATOM 754 C CA . TRP A 1 93 ? 0.688 -7.637 -16.219 1 95.75 93 TRP A CA 1
ATOM 755 C C . TRP A 1 93 ? 1.245 -9.055 -16.312 1 95.75 93 TRP A C 1
ATOM 757 O O . TRP A 1 93 ? 2.205 -9.398 -15.625 1 95.75 93 TRP A O 1
ATOM 767 N N . SER A 1 94 ? 0.605 -9.859 -17.172 1 96 94 SER A N 1
ATOM 768 C CA . SER A 1 94 ? 1.118 -11.203 -17.406 1 96 94 SER A CA 1
ATOM 769 C C . SER A 1 94 ? 2.547 -11.172 -17.938 1 96 94 SER A C 1
ATOM 771 O O . SER A 1 94 ? 3.398 -11.945 -17.5 1 96 94 SER A O 1
ATOM 773 N N . GLU A 1 95 ? 2.836 -10.266 -18.844 1 95.94 95 GLU A N 1
ATOM 774 C CA . GLU A 1 95 ? 4.176 -10.102 -19.406 1 95.94 95 GLU A CA 1
ATOM 775 C C . GLU A 1 95 ? 5.164 -9.656 -18.328 1 95.94 95 GLU A C 1
ATOM 777 O O . GLU A 1 95 ? 6.297 -10.141 -18.281 1 95.94 95 GLU A O 1
ATOM 782 N N . ASP A 1 96 ? 4.707 -8.758 -17.5 1 96.12 96 ASP A N 1
ATOM 783 C CA . ASP A 1 96 ? 5.57 -8.266 -16.438 1 96.12 96 ASP A CA 1
ATOM 784 C C . ASP A 1 96 ? 5.934 -9.391 -15.461 1 96.12 96 ASP A C 1
ATOM 786 O O . ASP A 1 96 ? 7.066 -9.461 -14.992 1 96.12 96 ASP A O 1
ATOM 790 N N . VAL A 1 97 ? 4.945 -10.266 -15.156 1 97.44 97 VAL A N 1
ATOM 791 C CA . VAL A 1 97 ? 5.211 -11.398 -14.273 1 97.44 97 VAL A CA 1
ATOM 792 C C . VAL A 1 97 ? 6.297 -12.281 -14.883 1 97.44 97 VAL A C 1
ATOM 794 O O . VAL A 1 97 ? 7.223 -12.711 -14.188 1 97.44 97 VAL A O 1
ATOM 797 N N . GLN A 1 98 ? 6.227 -12.523 -16.188 1 97.31 98 GLN A N 1
ATOM 798 C CA . GLN A 1 98 ? 7.223 -13.336 -16.875 1 97.31 98 GLN A CA 1
ATOM 799 C C . GLN A 1 98 ? 8.602 -12.688 -16.797 1 97.31 98 GLN A C 1
ATOM 801 O O . GLN A 1 98 ? 9.594 -13.367 -16.516 1 97.31 98 GLN A O 1
ATOM 806 N N . LEU A 1 99 ? 8.656 -11.383 -17 1 96.56 99 LEU A N 1
ATOM 807 C CA . LEU A 1 99 ? 9.93 -10.656 -16.984 1 96.56 99 LEU A CA 1
ATOM 808 C C . LEU A 1 99 ? 10.562 -10.727 -15.594 1 96.56 99 LEU A C 1
ATOM 810 O O . LEU A 1 99 ? 11.773 -10.906 -15.469 1 96.56 99 LEU A O 1
ATOM 814 N N . LEU A 1 100 ? 9.758 -10.609 -14.578 1 96.62 100 LEU A N 1
ATOM 815 C CA . LEU A 1 100 ? 10.258 -10.664 -13.211 1 96.62 100 LEU A CA 1
ATOM 816 C C . LEU A 1 100 ? 10.727 -12.07 -12.859 1 96.62 100 LEU A C 1
ATOM 818 O O . LEU A 1 100 ? 11.766 -12.242 -12.219 1 96.62 100 LEU A O 1
ATOM 822 N N . ALA A 1 101 ? 9.969 -13.047 -13.281 1 97.06 101 ALA A N 1
ATOM 823 C CA . ALA A 1 101 ? 10.375 -14.43 -13.055 1 97.06 101 ALA A CA 1
ATOM 824 C C . ALA A 1 101 ? 11.711 -14.727 -13.734 1 97.06 101 ALA A C 1
ATOM 826 O O . ALA A 1 101 ? 12.602 -15.328 -13.125 1 97.06 101 ALA A O 1
ATOM 827 N N . ASP A 1 102 ? 11.852 -14.266 -14.93 1 95.69 102 ASP A N 1
ATOM 828 C CA . ASP A 1 102 ? 13.102 -14.461 -15.656 1 95.69 102 ASP A CA 1
ATOM 829 C C . ASP A 1 102 ? 14.273 -13.781 -14.945 1 95.69 102 ASP A C 1
ATOM 831 O O . ASP A 1 102 ? 15.367 -14.336 -14.883 1 95.69 102 ASP A O 1
ATOM 835 N N . TRP A 1 103 ? 14.023 -12.617 -14.438 1 93.81 103 TRP A N 1
ATOM 836 C CA . TRP A 1 103 ? 15.055 -11.891 -13.703 1 93.81 103 TRP A CA 1
ATOM 837 C C . TRP A 1 103 ? 15.5 -12.664 -12.469 1 93.81 103 TRP A C 1
ATOM 839 O O . TRP A 1 103 ? 16.703 -12.789 -12.211 1 93.81 103 TRP A O 1
ATOM 849 N N . VAL A 1 104 ? 14.523 -13.203 -11.727 1 93.5 104 VAL A N 1
ATOM 850 C CA . VAL A 1 104 ? 14.812 -13.969 -10.523 1 93.5 104 VAL A CA 1
ATOM 851 C C . VAL A 1 104 ? 15.648 -15.195 -10.875 1 93.5 104 VAL A C 1
ATOM 853 O O . VAL A 1 104 ? 16.641 -15.5 -10.211 1 93.5 104 VAL A O 1
ATOM 856 N N . ILE A 1 105 ? 15.297 -15.844 -11.906 1 93.62 105 ILE A N 1
ATOM 857 C CA . ILE A 1 105 ? 15.977 -17.062 -12.336 1 93.62 105 ILE A CA 1
ATOM 858 C C . ILE A 1 105 ? 17.406 -16.734 -12.75 1 93.62 105 ILE A C 1
ATOM 860 O O . ILE A 1 105 ? 18.344 -17.438 -12.383 1 93.62 105 ILE A O 1
ATOM 864 N N . ARG A 1 106 ? 17.609 -15.641 -13.43 1 92 106 ARG A N 1
ATOM 865 C CA . ARG A 1 106 ? 18.922 -15.258 -13.906 1 92 106 ARG A CA 1
ATOM 866 C C . ARG A 1 106 ? 19.844 -14.906 -12.742 1 92 106 ARG A C 1
ATOM 868 O O . ARG A 1 106 ? 21.062 -15.133 -12.812 1 92 106 ARG A O 1
ATOM 875 N N . ARG A 1 107 ? 19.281 -14.422 -11.734 1 87.62 107 ARG A N 1
ATOM 876 C CA . ARG A 1 107 ? 20.062 -14.031 -10.562 1 87.62 107 ARG A CA 1
ATOM 877 C C . ARG A 1 107 ? 20.641 -15.25 -9.859 1 87.62 107 ARG A C 1
ATOM 879 O O . ARG A 1 107 ? 21.75 -15.188 -9.305 1 87.62 107 ARG A O 1
ATOM 886 N N . SER A 1 108 ? 19.875 -16.344 -9.852 1 89.38 108 SER A N 1
ATOM 887 C CA . SER A 1 108 ? 20.297 -17.609 -9.242 1 89.38 108 SER A CA 1
ATOM 888 C C . SER A 1 108 ? 19.734 -18.797 -10.008 1 89.38 108 SER A C 1
ATOM 890 O O . SER A 1 108 ? 18.797 -19.453 -9.539 1 89.38 108 SER A O 1
ATOM 892 N N . PRO A 1 109 ? 20.422 -19.188 -11.039 1 91.06 109 PRO A N 1
ATOM 893 C CA . PRO A 1 109 ? 19.844 -20.188 -11.953 1 91.06 109 PRO A CA 1
ATOM 894 C C . PRO A 1 109 ? 19.688 -21.562 -11.305 1 91.06 109 PRO A C 1
ATOM 896 O O . PRO A 1 109 ? 18.828 -22.344 -11.711 1 91.06 109 PRO A O 1
ATOM 899 N N . SER A 1 110 ? 20.438 -21.875 -10.281 1 92.81 110 SER A N 1
ATOM 900 C CA . SER A 1 110 ? 20.391 -23.203 -9.703 1 92.81 110 SER A CA 1
ATOM 901 C C . SER A 1 110 ? 19.406 -23.281 -8.539 1 92.81 110 SER A C 1
ATOM 903 O O . SER A 1 110 ? 19.125 -24.375 -8.023 1 92.81 110 SER A O 1
ATOM 905 N N . VAL A 1 111 ? 18.922 -22.234 -8.141 1 95.81 111 VAL A N 1
ATOM 906 C CA . VAL A 1 111 ? 17.984 -22.188 -7.016 1 95.81 111 VAL A CA 1
ATOM 907 C C . VAL A 1 111 ? 16.547 -22.266 -7.527 1 95.81 111 VAL A C 1
ATOM 909 O O . VAL A 1 111 ? 16.156 -21.516 -8.422 1 95.81 111 VAL A O 1
ATOM 912 N N . PRO A 1 112 ? 15.75 -23.188 -7.055 1 96.88 112 PRO A N 1
ATOM 913 C CA . PRO A 1 112 ? 14.383 -23.344 -7.559 1 96.88 112 PRO A CA 1
ATOM 914 C C . PRO A 1 112 ? 13.508 -22.125 -7.289 1 96.88 112 PRO A C 1
ATOM 916 O O . PRO A 1 112 ? 13.688 -21.453 -6.273 1 96.88 112 PRO A O 1
ATOM 919 N N . LEU A 1 113 ? 12.516 -21.906 -8.211 1 97.38 113 LEU A N 1
ATOM 920 C CA . LEU A 1 113 ? 11.602 -20.766 -8.117 1 97.38 113 LEU A CA 1
ATOM 921 C C . LEU A 1 113 ? 10.164 -21.234 -7.914 1 97.38 113 LEU A C 1
ATOM 923 O O . LEU A 1 113 ? 9.672 -22.094 -8.664 1 97.38 113 LEU A O 1
ATOM 927 N N . VAL A 1 114 ? 9.523 -20.75 -6.867 1 97.75 114 VAL A N 1
ATOM 928 C CA . VAL A 1 114 ? 8.094 -20.922 -6.648 1 97.75 114 VAL A CA 1
ATOM 929 C C . VAL A 1 114 ? 7.348 -19.656 -7.086 1 97.75 114 VAL A C 1
ATOM 931 O O . VAL A 1 114 ? 7.711 -18.547 -6.699 1 97.75 114 VAL A O 1
ATOM 934 N N . LEU A 1 115 ? 6.391 -19.812 -7.961 1 97.75 115 LEU A N 1
ATOM 935 C CA . LEU A 1 115 ? 5.449 -18.734 -8.242 1 97.75 115 LEU A CA 1
ATOM 936 C C . LEU A 1 115 ? 4.27 -18.781 -7.277 1 97.75 115 LEU A C 1
ATOM 938 O O . LEU A 1 115 ? 3.578 -19.797 -7.18 1 97.75 115 LEU A O 1
ATOM 942 N N . HIS A 1 116 ? 4.109 -17.703 -6.523 1 97.38 116 HIS A N 1
ATOM 943 C CA . HIS A 1 116 ? 3.049 -17.641 -5.523 1 97.38 116 HIS A CA 1
ATOM 944 C C . HIS A 1 116 ? 2.082 -16.5 -5.824 1 97.38 116 HIS A C 1
ATOM 946 O O . HIS A 1 116 ? 2.438 -15.328 -5.688 1 97.38 116 HIS A O 1
ATOM 952 N N . GLY A 1 117 ? 0.843 -16.891 -6.191 1 95.94 117 GLY A N 1
ATOM 953 C CA . GLY A 1 117 ? -0.161 -15.906 -6.547 1 95.94 117 GLY A CA 1
ATOM 954 C C . GLY A 1 117 ? -1.258 -15.773 -5.508 1 95.94 117 GLY A C 1
ATOM 955 O O . GLY A 1 117 ? -1.675 -16.766 -4.906 1 95.94 117 GLY A O 1
ATOM 956 N N . LEU A 1 118 ? -1.734 -14.578 -5.293 1 92 118 LEU A N 1
ATOM 957 C CA . LEU A 1 118 ? -2.873 -14.289 -4.43 1 92 118 LEU A CA 1
ATOM 958 C C . LEU A 1 118 ? -4.008 -13.648 -5.227 1 92 118 LEU A C 1
ATOM 960 O O . LEU A 1 118 ? -3.803 -12.641 -5.902 1 92 118 LEU A O 1
ATOM 964 N N . GLU A 1 119 ? -5.215 -14.195 -5.117 1 88.88 119 GLU A N 1
ATOM 965 C CA . GLU A 1 119 ? -6.41 -13.695 -5.793 1 88.88 119 GLU A CA 1
ATOM 966 C C . GLU A 1 119 ? -6.152 -13.477 -7.281 1 88.88 119 GLU A C 1
ATOM 968 O O . GLU A 1 119 ? -5.723 -14.398 -7.98 1 88.88 119 GLU A O 1
ATOM 973 N N . LEU A 1 120 ? -6.297 -12.32 -7.809 1 88.56 120 LEU A N 1
ATOM 974 C CA . LEU A 1 120 ? -6.074 -12.102 -9.234 1 88.56 120 LEU A CA 1
ATOM 975 C C . LEU A 1 120 ? -4.648 -12.484 -9.625 1 88.56 120 LEU A C 1
ATOM 977 O O . LEU A 1 120 ? -4.414 -12.984 -10.727 1 88.56 120 LEU A O 1
ATOM 981 N N . GLY A 1 121 ? -3.691 -12.289 -8.742 1 94 121 GLY A N 1
ATOM 982 C CA . GLY A 1 121 ? -2.311 -12.672 -8.984 1 94 121 GLY A CA 1
ATOM 983 C C . GLY A 1 121 ? -2.133 -14.172 -9.18 1 94 121 GLY A C 1
ATOM 984 O O . GLY A 1 121 ? -1.155 -14.609 -9.781 1 94 121 GLY A O 1
ATOM 985 N N . ALA A 1 122 ? -3.096 -14.898 -8.648 1 93.5 122 ALA A N 1
ATOM 986 C CA . ALA A 1 122 ? -3.039 -16.344 -8.812 1 93.5 122 ALA A CA 1
ATOM 987 C C . ALA A 1 122 ? -3.199 -16.734 -10.273 1 93.5 122 ALA A C 1
ATOM 989 O O . ALA A 1 122 ? -2.529 -17.656 -10.758 1 93.5 122 ALA A O 1
ATOM 990 N N . ILE A 1 123 ? -4.059 -16.062 -10.984 1 93.75 123 ILE A N 1
ATOM 991 C CA . ILE A 1 123 ? -4.285 -16.359 -12.398 1 93.75 123 ILE A CA 1
ATOM 992 C C . ILE A 1 123 ? -3.033 -16 -13.195 1 93.75 123 ILE A C 1
ATOM 994 O O . ILE A 1 123 ? -2.611 -16.766 -14.062 1 93.75 123 ILE A O 1
ATOM 998 N N . LEU A 1 124 ? -2.414 -14.891 -12.875 1 95.94 124 LEU A N 1
ATOM 999 C CA . LEU A 1 124 ? -1.214 -14.453 -13.578 1 95.94 124 LEU A CA 1
ATOM 1000 C C . LEU A 1 124 ? -0.046 -15.398 -13.297 1 95.94 124 LEU A C 1
ATOM 1002 O O . LEU A 1 124 ? 0.701 -15.758 -14.211 1 95.94 124 LEU A O 1
ATOM 1006 N N . ALA A 1 125 ? 0.101 -15.789 -12.047 1 96.38 125 ALA A N 1
ATOM 1007 C CA . ALA A 1 125 ? 1.154 -16.734 -11.672 1 96.38 125 ALA A CA 1
ATOM 1008 C C . ALA A 1 125 ? 0.97 -18.062 -12.375 1 96.38 125 ALA A C 1
ATOM 1010 O O . ALA A 1 125 ? 1.936 -18.656 -12.875 1 96.38 125 ALA A O 1
ATOM 1011 N N . ALA A 1 126 ? -0.262 -18.516 -12.43 1 93.88 126 ALA A N 1
ATOM 1012 C CA . ALA A 1 126 ? -0.562 -19.781 -13.078 1 93.88 126 ALA A CA 1
ATOM 1013 C C . ALA A 1 126 ? -0.224 -19.734 -14.57 1 93.88 126 ALA A C 1
ATOM 1015 O O . ALA A 1 126 ? 0.312 -20.688 -15.125 1 93.88 126 ALA A O 1
ATOM 1016 N N . ARG A 1 127 ? -0.537 -18.672 -15.164 1 93.5 127 ARG A N 1
ATOM 1017 C CA . ARG A 1 127 ? -0.235 -18.516 -16.578 1 93.5 127 ARG A CA 1
ATOM 1018 C C . ARG A 1 127 ? 1.269 -18.562 -16.828 1 93.5 127 ARG A C 1
ATOM 1020 O O . ARG A 1 127 ? 1.728 -19.219 -17.781 1 93.5 127 ARG A O 1
ATOM 1027 N N . CYS A 1 128 ? 2.018 -17.891 -16.016 1 94.81 128 CYS A N 1
ATOM 1028 C CA . CYS A 1 128 ? 3.473 -17.922 -16.109 1 94.81 128 CYS A CA 1
ATOM 1029 C C . CYS A 1 128 ? 4.016 -19.328 -15.906 1 94.81 128 CYS A C 1
ATOM 1031 O O . CYS A 1 128 ? 4.891 -19.766 -16.641 1 94.81 128 CYS A O 1
ATOM 1033 N N . PHE A 1 129 ? 3.465 -20 -14.969 1 93.75 129 PHE A N 1
ATOM 1034 C CA . PHE A 1 129 ? 3.854 -21.359 -14.648 1 93.75 129 PHE A CA 1
ATOM 1035 C C . PHE A 1 129 ? 3.562 -22.297 -15.812 1 93.75 129 PHE A C 1
ATOM 1037 O O . PHE A 1 129 ? 4.395 -23.141 -16.172 1 93.75 129 PHE A O 1
ATOM 1044 N N . HIS A 1 130 ? 2.5 -22.078 -16.422 1 89.44 130 HIS A N 1
ATOM 1045 C CA . HIS A 1 130 ? 2.068 -22.953 -17.516 1 89.44 130 HIS A CA 1
ATOM 1046 C C . HIS A 1 130 ? 2.936 -22.75 -18.75 1 89.44 130 HIS A C 1
ATOM 1048 O O . HIS A 1 130 ? 3.064 -23.656 -19.578 1 89.44 130 HIS A O 1
ATOM 1054 N N . LYS A 1 131 ? 3.525 -21.609 -18.859 1 89.44 131 LYS A N 1
ATOM 1055 C CA . LYS A 1 131 ? 4.449 -21.344 -19.953 1 89.44 131 LYS A CA 1
ATOM 1056 C C . LYS A 1 131 ? 5.809 -21.984 -19.688 1 89.44 131 LYS A C 1
ATOM 1058 O O . LYS A 1 131 ? 6.738 -21.828 -20.484 1 89.44 131 LYS A O 1
ATOM 1063 N N . GLY A 1 132 ? 5.945 -22.609 -18.547 1 89.81 132 GLY A N 1
ATOM 1064 C CA . GLY A 1 132 ? 7.137 -23.391 -18.266 1 89.81 132 GLY A CA 1
ATOM 1065 C C . GLY A 1 132 ? 8.086 -22.734 -17.297 1 89.81 132 GLY A C 1
ATOM 1066 O O . GLY A 1 132 ? 9.219 -23.188 -17.109 1 89.81 132 GLY A O 1
ATOM 1067 N N . THR A 1 133 ? 7.59 -21.672 -16.672 1 93.62 133 THR A N 1
ATOM 1068 C CA . THR A 1 133 ? 8.445 -20.938 -15.742 1 93.62 133 THR A CA 1
ATOM 1069 C C . THR A 1 133 ? 8.141 -21.312 -14.297 1 93.62 133 THR A C 1
ATOM 1071 O O . THR A 1 133 ? 6.977 -21.422 -13.914 1 93.62 133 THR A O 1
ATOM 1074 N N . GLY A 1 134 ? 9.195 -21.656 -13.516 1 94.19 134 GLY A N 1
ATOM 1075 C CA . GLY A 1 134 ? 9.031 -21.984 -12.109 1 94.19 134 GLY A CA 1
ATOM 1076 C C . GLY A 1 134 ? 9.102 -23.484 -11.836 1 94.19 134 GLY A C 1
ATOM 1077 O O . GLY A 1 134 ? 8.961 -24.297 -12.75 1 94.19 134 GLY A O 1
ATOM 1078 N N . ASP A 1 135 ? 9.266 -23.781 -10.586 1 94.88 135 ASP A N 1
ATOM 1079 C CA . ASP A 1 135 ? 9.445 -25.172 -10.172 1 94.88 135 ASP A CA 1
ATOM 1080 C C . ASP A 1 135 ? 8.266 -25.641 -9.328 1 94.88 135 ASP A C 1
ATOM 1082 O O . ASP A 1 135 ? 8.078 -26.844 -9.133 1 94.88 135 ASP A O 1
ATOM 1086 N N . ALA A 1 136 ? 7.516 -24.75 -8.852 1 94.88 136 ALA A N 1
ATOM 1087 C CA . ALA A 1 136 ? 6.285 -25.031 -8.109 1 94.88 136 ALA A CA 1
ATOM 1088 C C . ALA A 1 136 ? 5.328 -23.844 -8.172 1 94.88 136 ALA A C 1
ATOM 1090 O O . ALA A 1 136 ? 5.742 -22.719 -8.469 1 94.88 136 ALA A O 1
ATOM 1091 N N . LEU A 1 137 ? 3.996 -24.125 -7.922 1 94.38 137 LEU A N 1
ATOM 1092 C CA . LEU A 1 137 ? 2.959 -23.109 -7.996 1 94.38 137 LEU A CA 1
ATOM 1093 C C . LEU A 1 137 ? 2.084 -23.125 -6.75 1 94.38 137 LEU A C 1
ATOM 1095 O O . LEU A 1 137 ? 1.51 -24.156 -6.406 1 94.38 137 LEU A O 1
ATOM 1099 N N . LEU A 1 138 ? 2.104 -22.016 -6.027 1 95.25 138 LEU A N 1
ATOM 1100 C CA . LEU A 1 138 ? 1.268 -21.844 -4.844 1 95.25 138 LEU A CA 1
ATOM 1101 C C . LEU A 1 138 ? 0.22 -20.766 -5.074 1 95.25 138 LEU A C 1
ATOM 1103 O O . LEU A 1 138 ? 0.562 -19.609 -5.344 1 95.25 138 LEU A O 1
ATOM 1107 N N . LEU A 1 139 ? -1.082 -21.125 -4.973 1 93.19 139 LEU A N 1
ATOM 1108 C CA . LEU A 1 139 ? -2.166 -20.188 -5.234 1 93.19 139 LEU A CA 1
ATOM 1109 C C . LEU A 1 139 ? -3.033 -20 -3.992 1 93.19 139 LEU A C 1
ATOM 1111 O O . LEU A 1 139 ? -3.574 -20.969 -3.455 1 93.19 139 LEU A O 1
ATOM 1115 N N . TRP A 1 140 ? -3.07 -18.766 -3.527 1 91.19 140 TRP A N 1
ATOM 1116 C CA . TRP A 1 140 ? -3.961 -18.406 -2.43 1 91.19 140 TRP A CA 1
ATOM 1117 C C . TRP A 1 140 ? -5.23 -17.75 -2.953 1 91.19 140 TRP A C 1
ATOM 1119 O O . TRP A 1 140 ? -5.176 -16.672 -3.572 1 91.19 140 TRP A O 1
ATOM 1129 N N . SER A 1 141 ? -6.418 -18.312 -2.779 1 87.69 141 SER A N 1
ATOM 1130 C CA . SER A 1 141 ? -7.758 -17.812 -3.061 1 87.69 141 SER A CA 1
ATOM 1131 C C . SER A 1 141 ? -7.883 -17.359 -4.512 1 87.69 141 SER A C 1
ATOM 1133 O O . SER A 1 141 ? -8.32 -16.234 -4.785 1 87.69 141 SER A O 1
ATOM 1135 N N . PRO A 1 142 ? -7.535 -18.219 -5.445 1 90.38 142 PRO A N 1
ATOM 1136 C CA . PRO A 1 142 ? -7.695 -17.844 -6.852 1 90.38 142 PRO A CA 1
ATOM 1137 C C . PRO A 1 142 ? -9.156 -17.75 -7.273 1 90.38 142 PRO A C 1
ATOM 1139 O O . PRO A 1 142 ? -9.969 -18.609 -6.922 1 90.38 142 PRO A O 1
ATOM 1142 N N . PRO A 1 143 ? -9.484 -16.672 -7.945 1 89.25 143 PRO A N 1
ATOM 1143 C CA . PRO A 1 143 ? -10.789 -16.703 -8.617 1 89.25 143 PRO A CA 1
ATOM 1144 C C . PRO A 1 143 ? -10.812 -17.656 -9.805 1 89.25 143 PRO A C 1
ATOM 1146 O O . PRO A 1 143 ? -9.758 -18.109 -10.273 1 89.25 143 PRO A O 1
ATOM 1149 N N . ALA A 1 144 ? -12.023 -17.953 -10.219 1 89.5 144 ALA A N 1
ATOM 1150 C CA . ALA A 1 144 ? -12.156 -18.828 -11.383 1 89.5 144 ALA A CA 1
ATOM 1151 C C . ALA A 1 144 ? -11.602 -18.156 -12.641 1 89.5 144 ALA A C 1
ATOM 1153 O O . ALA A 1 144 ? -10.984 -18.812 -13.484 1 89.5 144 ALA A O 1
ATOM 1154 N N . ASN A 1 145 ? -11.867 -16.953 -12.742 1 92.62 145 ASN A N 1
ATOM 1155 C CA . ASN A 1 145 ? -11.344 -16.141 -13.844 1 92.62 145 ASN A CA 1
ATOM 1156 C C . ASN A 1 145 ? -11.211 -14.68 -13.453 1 92.62 145 ASN A C 1
ATOM 1158 O O . ASN A 1 145 ? -11.711 -14.258 -12.406 1 92.62 145 ASN A O 1
ATOM 1162 N N . ALA A 1 146 ? -10.477 -13.953 -14.297 1 93.69 146 ALA A N 1
ATOM 1163 C CA . ALA A 1 146 ? -10.195 -12.547 -14 1 93.69 146 ALA A CA 1
ATOM 1164 C C . ALA A 1 146 ? -11.477 -11.719 -13.992 1 93.69 146 ALA A C 1
ATOM 1166 O O . ALA A 1 146 ? -11.602 -10.766 -13.219 1 93.69 146 ALA A O 1
ATOM 1167 N N . ASN A 1 147 ? -12.43 -12.039 -14.844 1 93.81 147 ASN A N 1
ATOM 1168 C CA . ASN A 1 147 ? -13.68 -11.281 -14.898 1 93.81 147 ASN A CA 1
ATOM 1169 C C . ASN A 1 147 ? -14.469 -11.406 -13.602 1 93.81 147 ASN A C 1
ATOM 1171 O O . ASN A 1 147 ? -15.086 -10.438 -13.148 1 93.81 147 ASN A O 1
ATOM 1175 N N . GLN A 1 148 ? -14.445 -12.594 -13.055 1 90.69 148 GLN A N 1
ATOM 1176 C CA . GLN A 1 148 ? -15.094 -12.781 -11.766 1 90.69 148 GLN A CA 1
ATOM 1177 C C . GLN A 1 148 ? -14.461 -11.906 -10.695 1 90.69 148 GLN A C 1
ATOM 1179 O O . GLN A 1 148 ? -15.164 -11.359 -9.836 1 90.69 148 GLN A O 1
ATOM 1184 N N . ALA A 1 149 ? -13.188 -11.844 -10.711 1 88.38 149 ALA A N 1
ATOM 1185 C CA . ALA A 1 149 ? -12.477 -11 -9.758 1 88.38 149 ALA A CA 1
ATOM 1186 C C . ALA A 1 149 ? -12.883 -9.539 -9.914 1 88.38 149 ALA A C 1
ATOM 1188 O O . ALA A 1 149 ? -13.094 -8.836 -8.922 1 88.38 149 ALA A O 1
ATOM 1189 N N . LEU A 1 150 ? -12.961 -9.055 -11.141 1 91.81 150 LEU A N 1
ATOM 1190 C CA . LEU A 1 150 ? -13.367 -7.68 -11.391 1 91.81 150 LEU A CA 1
ATOM 1191 C C . LEU A 1 150 ? -14.797 -7.441 -10.914 1 91.81 150 LEU A C 1
ATOM 1193 O O . LEU A 1 150 ? -15.094 -6.406 -10.312 1 91.81 150 LEU A O 1
ATOM 1197 N N . ARG A 1 151 ? -15.672 -8.414 -11.164 1 90.56 151 ARG A N 1
ATOM 1198 C CA . ARG A 1 151 ? -17.062 -8.281 -10.742 1 90.56 151 ARG A CA 1
ATOM 1199 C C . ARG A 1 151 ? -17.172 -8.211 -9.227 1 90.56 151 ARG A C 1
ATOM 1201 O O . ARG A 1 151 ? -18 -7.453 -8.695 1 90.56 151 ARG A O 1
ATOM 1208 N N . SER A 1 152 ? -16.422 -9.023 -8.586 1 84.38 152 SER A N 1
ATOM 1209 C CA . SER A 1 152 ? -16.406 -8.992 -7.125 1 84.38 152 SER A CA 1
ATOM 1210 C C . SER A 1 152 ? -15.945 -7.633 -6.609 1 84.38 152 SER A C 1
ATOM 1212 O O . SER A 1 152 ? -16.484 -7.117 -5.629 1 84.38 152 SER A O 1
ATOM 1214 N N . SER A 1 153 ? -14.93 -7.086 -7.227 1 84.81 153 SER A N 1
ATOM 1215 C CA . SER A 1 153 ? -14.445 -5.758 -6.859 1 84.81 153 SER A CA 1
ATOM 1216 C C . SER A 1 153 ? -15.523 -4.703 -7.078 1 84.81 153 SER A C 1
ATOM 1218 O O . SER A 1 153 ? -15.68 -3.787 -6.266 1 84.81 153 SER A O 1
ATOM 1220 N N . LEU A 1 154 ? -16.234 -4.812 -8.156 1 87.94 154 LEU A N 1
ATOM 1221 C CA . LEU A 1 154 ? -17.312 -3.871 -8.445 1 87.94 154 LEU A CA 1
ATOM 1222 C C . LEU A 1 154 ? -18.422 -3.988 -7.422 1 87.94 154 LEU A C 1
ATOM 1224 O O . LEU A 1 154 ? -19.016 -2.982 -7.023 1 87.94 154 LEU A O 1
ATOM 1228 N N . LEU A 1 155 ? -18.719 -5.246 -7.066 1 84 155 LEU A N 1
ATOM 1229 C CA . LEU A 1 155 ? -19.766 -5.461 -6.062 1 84 155 LEU A CA 1
ATOM 1230 C C . LEU A 1 155 ? -19.406 -4.77 -4.75 1 84 155 LEU A C 1
ATOM 1232 O O . LEU A 1 155 ? -20.25 -4.117 -4.137 1 84 155 LEU A O 1
ATOM 1236 N N . TYR A 1 156 ? -18.188 -4.977 -4.383 1 75.88 156 TYR A N 1
ATOM 1237 C CA . TYR A 1 156 ? -17.703 -4.324 -3.174 1 75.88 156 TYR A CA 1
ATOM 1238 C C . TYR A 1 156 ? -17.781 -2.807 -3.303 1 75.88 156 TYR A C 1
ATOM 1240 O O . TYR A 1 156 ? -18.25 -2.123 -2.391 1 75.88 156 TYR A O 1
ATOM 1248 N N . TRP A 1 157 ? -17.328 -2.277 -4.363 1 79.38 157 TRP A N 1
ATOM 1249 C CA . TRP A 1 157 ? -17.312 -0.838 -4.609 1 79.38 157 TRP A CA 1
ATOM 1250 C C . TRP A 1 157 ? -18.719 -0.269 -4.602 1 79.38 157 TRP A C 1
ATOM 1252 O O . TRP A 1 157 ? -18.984 0.771 -3.99 1 79.38 157 TRP A O 1
ATOM 1262 N N . ALA A 1 158 ? -19.578 -0.947 -5.266 1 82.38 158 ALA A N 1
ATOM 1263 C CA . ALA A 1 158 ? -20.969 -0.532 -5.285 1 82.38 158 ALA A CA 1
ATOM 1264 C C . ALA A 1 158 ? -21.578 -0.551 -3.881 1 82.38 158 ALA A C 1
ATOM 1266 O O . ALA A 1 158 ? -22.359 0.332 -3.52 1 82.38 158 ALA A O 1
ATOM 1267 N N . GLY A 1 159 ? -21.234 -1.598 -3.139 1 75.25 159 GLY A N 1
ATOM 1268 C CA . GLY A 1 159 ? -21.672 -1.68 -1.759 1 75.25 159 GLY A CA 1
ATOM 1269 C C . GLY A 1 159 ? -21.203 -0.517 -0.907 1 75.25 159 GLY A C 1
ATOM 1270 O O . GLY A 1 159 ? -21.969 0.04 -0.124 1 75.25 159 GLY A O 1
ATOM 1271 N N . LEU A 1 160 ? -20 -0.126 -1.09 1 70.75 160 LEU A N 1
ATOM 1272 C CA . LEU A 1 160 ? -19.469 1.02 -0.368 1 70.75 160 LEU A CA 1
ATOM 1273 C C . LEU A 1 160 ? -20.188 2.303 -0.765 1 70.75 160 LEU A C 1
ATOM 1275 O O . LEU A 1 160 ? -20.422 3.176 0.075 1 70.75 160 LEU A O 1
ATOM 1279 N N . GLY A 1 161 ? -20.375 2.412 -2.025 1 70.88 161 GLY A N 1
ATOM 1280 C CA . GLY A 1 161 ? -21.141 3.555 -2.498 1 70.88 161 GLY A CA 1
ATOM 1281 C C . GLY A 1 161 ? -22.516 3.658 -1.859 1 70.88 161 GLY A C 1
ATOM 1282 O O . GLY A 1 161 ? -22.969 4.754 -1.522 1 70.88 161 GLY A O 1
ATOM 1283 N N . GLN A 1 162 ? -23.141 2.551 -1.62 1 71.38 162 GLN A N 1
ATOM 1284 C CA . GLN A 1 162 ? -24.453 2.533 -1.002 1 71.38 162 GLN A CA 1
ATOM 1285 C C . GLN A 1 162 ? -24.406 3.049 0.433 1 71.38 162 GLN A C 1
ATOM 1287 O O . GLN A 1 162 ? -25.359 3.646 0.923 1 71.38 162 GLN A O 1
ATOM 1292 N N . LEU A 1 163 ? -23.312 2.838 1.008 1 65 163 LEU A N 1
ATOM 1293 C CA . LEU A 1 163 ? -23.172 3.215 2.41 1 65 163 LEU A CA 1
ATOM 1294 C C . LEU A 1 163 ? -22.781 4.684 2.541 1 65 163 LEU A C 1
ATOM 1296 O O . LEU A 1 163 ? -23.156 5.34 3.521 1 65 163 LEU A O 1
ATOM 1300 N N . ASN A 1 164 ? -22.094 5.207 1.566 1 65.44 164 ASN A N 1
ATOM 1301 C CA . ASN A 1 164 ? -21.438 6.488 1.788 1 65.44 164 ASN A CA 1
ATOM 1302 C C . ASN A 1 164 ? -21.984 7.57 0.867 1 65.44 164 ASN A C 1
ATOM 1304 O O . ASN A 1 164 ? -21.75 8.758 1.084 1 65.44 164 ASN A O 1
ATOM 1308 N N . GLU A 1 165 ? -22.703 7.117 -0.125 1 68.25 165 GLU A N 1
ATOM 1309 C CA . GLU A 1 165 ? -23.156 8.078 -1.128 1 68.25 165 GLU A CA 1
ATOM 1310 C C . GLU A 1 165 ? -24.656 8.344 -1.005 1 68.25 165 GLU A C 1
ATOM 1312 O O . GLU A 1 165 ? -25.391 7.508 -0.497 1 68.25 165 GLU A O 1
ATOM 1317 N N . SER A 1 166 ? -24.953 9.516 -1.398 1 72.88 166 SER A N 1
ATOM 1318 C CA . SER A 1 166 ? -26.375 9.812 -1.521 1 72.88 166 SER A CA 1
ATOM 1319 C C . SER A 1 166 ? -27.047 8.906 -2.545 1 72.88 166 SER A C 1
ATOM 1321 O O . SER A 1 166 ? -26.391 8.414 -3.469 1 72.88 166 SER A O 1
ATOM 1323 N N . PRO A 1 167 ? -28.312 8.586 -2.328 1 75.94 167 PRO A N 1
ATOM 1324 C CA . PRO A 1 167 ? -29.016 7.668 -3.221 1 75.94 167 PRO A CA 1
ATOM 1325 C C . PRO A 1 167 ? -28.875 8.055 -4.691 1 75.94 167 PRO A C 1
ATOM 1327 O O . PRO A 1 167 ? -28.797 7.176 -5.559 1 75.94 167 PRO A O 1
ATOM 1330 N N . GLU A 1 168 ? -28.812 9.336 -4.996 1 77.19 168 GLU A N 1
ATOM 1331 C CA . GLU A 1 168 ? -28.75 9.797 -6.379 1 77.19 168 GLU A CA 1
ATOM 1332 C C . GLU A 1 168 ? -27.406 9.469 -7.012 1 77.19 168 GLU A C 1
ATOM 1334 O O . GLU A 1 168 ? -27.297 9.383 -8.234 1 77.19 168 GLU A O 1
ATOM 1339 N N . ASN A 1 169 ? -26.422 9.219 -6.207 1 77 169 ASN A N 1
ATOM 1340 C CA . ASN A 1 169 ? -25.062 9.008 -6.715 1 77 169 ASN A CA 1
ATOM 1341 C C . ASN A 1 169 ? -24.672 7.535 -6.656 1 77 169 ASN A C 1
ATOM 1343 O O . ASN A 1 169 ? -23.578 7.164 -7.094 1 77 169 ASN A O 1
ATOM 1347 N N . ARG A 1 170 ? -25.688 6.766 -6.199 1 80.31 170 ARG A N 1
ATOM 1348 C CA . ARG A 1 170 ? -25.406 5.34 -6.059 1 80.31 170 ARG A CA 1
ATOM 1349 C C . ARG A 1 170 ? -25.469 4.633 -7.41 1 80.31 170 ARG A C 1
ATOM 1351 O O . ARG A 1 170 ? -26.344 4.93 -8.234 1 80.31 170 ARG A O 1
ATOM 1358 N N . LYS A 1 171 ? -24.5 3.893 -7.664 1 87.19 171 LYS A N 1
ATOM 1359 C CA . LYS A 1 171 ? -24.469 3.072 -8.875 1 87.19 171 LYS A CA 1
ATOM 1360 C C . LYS A 1 171 ? -24.453 1.587 -8.531 1 87.19 171 LYS A C 1
ATOM 1362 O O . LYS A 1 171 ? -23.828 1.176 -7.555 1 87.19 171 LYS A O 1
ATOM 1367 N N . THR A 1 172 ? -25.156 0.804 -9.422 1 90.62 172 THR A N 1
ATOM 1368 C CA . THR A 1 172 ? -25.156 -0.646 -9.273 1 90.62 172 THR A CA 1
ATOM 1369 C C . THR A 1 172 ? -24.031 -1.277 -10.07 1 90.62 172 THR A C 1
ATOM 1371 O O . THR A 1 172 ? -23.438 -0.625 -10.938 1 90.62 172 THR A O 1
ATOM 1374 N N . VAL A 1 173 ? -23.781 -2.484 -9.789 1 93.69 173 VAL A N 1
ATOM 1375 C CA . VAL A 1 173 ? -22.766 -3.236 -10.523 1 93.69 173 VAL A CA 1
ATOM 1376 C C . VAL A 1 173 ? -23.125 -3.264 -12.008 1 93.69 173 VAL A C 1
ATOM 1378 O O . VAL A 1 173 ? -22.25 -3.057 -12.859 1 93.69 173 VAL A O 1
ATOM 1381 N N . SER A 1 174 ? -24.406 -3.482 -12.266 1 95.12 174 SER A N 1
ATOM 1382 C CA . SER A 1 174 ? -24.859 -3.547 -13.648 1 95.12 174 SER A CA 1
ATOM 1383 C C . SER A 1 174 ? -24.609 -2.229 -14.375 1 95.12 174 SER A C 1
ATOM 1385 O O . SER A 1 174 ? -24.297 -2.221 -15.57 1 95.12 174 SER A O 1
ATOM 1387 N N . GLU A 1 175 ? -24.75 -1.145 -13.703 1 94.19 175 GLU A N 1
ATOM 1388 C CA . GLU A 1 175 ? -24.5 0.166 -14.297 1 94.19 175 GLU A CA 1
ATOM 1389 C C . GLU A 1 175 ? -23.031 0.361 -14.609 1 94.19 175 GLU A C 1
ATOM 1391 O O . GLU A 1 175 ? -22.672 0.878 -15.664 1 94.19 175 GLU A O 1
ATOM 1396 N N . TYR A 1 176 ? -22.219 -0.06 -13.734 1 94.5 176 TYR A N 1
ATOM 1397 C CA . TYR A 1 176 ? -20.781 0.019 -13.977 1 94.5 176 TYR A CA 1
ATOM 1398 C C . TYR A 1 176 ? -20.375 -0.828 -15.18 1 94.5 176 TYR A C 1
ATOM 1400 O O . TYR A 1 176 ? -19.609 -0.378 -16.031 1 94.5 176 TYR A O 1
ATOM 1408 N N . ILE A 1 177 ? -20.922 -2.018 -15.25 1 96.44 177 ILE A N 1
ATOM 1409 C CA . ILE A 1 177 ? -20.594 -2.934 -16.344 1 96.44 177 ILE A CA 1
ATOM 1410 C C . ILE A 1 177 ? -21.078 -2.346 -17.672 1 96.44 177 ILE A C 1
ATOM 1412 O O . ILE A 1 177 ? -20.359 -2.398 -18.672 1 96.44 177 ILE A O 1
ATOM 1416 N N . ARG A 1 178 ? -22.266 -1.763 -17.672 1 96.38 178 ARG A N 1
ATOM 1417 C CA . ARG A 1 178 ? -22.781 -1.139 -18.891 1 96.38 178 ARG A CA 1
ATOM 1418 C C . ARG A 1 178 ? -21.875 -0.021 -19.375 1 96.38 178 ARG A C 1
ATOM 1420 O O . ARG A 1 178 ? -21.594 0.083 -20.562 1 96.38 178 ARG A O 1
ATOM 1427 N N . GLN A 1 179 ? -21.406 0.77 -18.469 1 94.94 179 GLN A N 1
ATOM 1428 C CA . GLN A 1 179 ? -20.5 1.857 -18.828 1 94.94 179 GLN A CA 1
ATOM 1429 C C . GLN A 1 179 ? -19.203 1.32 -19.438 1 94.94 179 GLN A C 1
ATOM 1431 O O . GLN A 1 179 ? -18.734 1.844 -20.453 1 94.94 179 GLN A O 1
ATOM 1436 N N . LEU A 1 180 ? -18.719 0.251 -18.891 1 95.69 180 LEU A N 1
ATOM 1437 C CA . LEU A 1 180 ? -17.516 -0.364 -19.422 1 95.69 180 LEU A CA 1
ATOM 1438 C C . LEU A 1 180 ? -17.766 -0.932 -20.812 1 95.69 180 LEU A C 1
ATOM 1440 O O . LEU A 1 180 ? -16.938 -0.754 -21.719 1 95.69 180 LEU A O 1
ATOM 1444 N N . GLU A 1 181 ? -18.859 -1.547 -20.969 1 95.94 181 GLU A N 1
ATOM 1445 C CA . GLU A 1 181 ? -19.188 -2.174 -22.25 1 95.94 181 GLU A CA 1
ATOM 1446 C C . GLU A 1 181 ? -19.438 -1.124 -23.328 1 95.94 181 GLU A C 1
ATOM 1448 O O . GLU A 1 181 ? -19.188 -1.37 -24.5 1 95.94 181 GLU A O 1
ATOM 1453 N N . GLU A 1 182 ? -19.828 0.091 -22.891 1 95.75 182 GLU A N 1
ATOM 1454 C CA . GLU A 1 182 ? -20.078 1.183 -23.828 1 95.75 182 GLU A CA 1
ATOM 1455 C C . GLU A 1 182 ? -18.797 1.956 -24.141 1 95.75 182 GLU A C 1
ATOM 1457 O O . GLU A 1 182 ? -18.812 2.893 -24.953 1 95.75 182 GLU A O 1
ATOM 1462 N N . GLY A 1 183 ? -17.734 1.56 -23.531 1 92.81 183 GLY A N 1
ATOM 1463 C CA . GLY A 1 183 ? -16.438 2.137 -23.859 1 92.81 183 GLY A CA 1
ATOM 1464 C C . GLY A 1 183 ? -16.016 3.246 -22.922 1 92.81 183 GLY A C 1
ATOM 1465 O O . GLY A 1 183 ? -14.984 3.887 -23.141 1 92.81 183 GLY A O 1
ATOM 1466 N N . SER A 1 184 ? -16.828 3.436 -21.844 1 91.62 184 SER A N 1
ATOM 1467 C CA . SER A 1 184 ? -16.516 4.496 -20.891 1 91.62 184 SER A CA 1
ATOM 1468 C C . SER A 1 184 ? -15.57 3.998 -19.797 1 91.62 184 SER A C 1
ATOM 1470 O O . SER A 1 184 ? -15.5 2.797 -19.531 1 91.62 184 SER A O 1
ATOM 1472 N N . PHE A 1 185 ? -14.859 4.934 -19.219 1 91.38 185 PHE A N 1
ATOM 1473 C CA . PHE A 1 185 ? -14.078 4.641 -18.016 1 91.38 185 PHE A CA 1
ATOM 1474 C C . PHE A 1 185 ? -14.953 4.707 -16.781 1 91.38 185 PHE A C 1
ATOM 1476 O O . PHE A 1 185 ? -15.906 5.484 -16.719 1 91.38 185 PHE A O 1
ATOM 1483 N N . ILE A 1 186 ? -14.633 3.807 -15.852 1 89.06 186 ILE A N 1
ATOM 1484 C CA . ILE A 1 186 ? -15.266 3.928 -14.539 1 89.06 186 ILE A CA 1
ATOM 1485 C C . ILE A 1 186 ? -14.195 4.023 -13.453 1 89.06 186 ILE A C 1
ATOM 1487 O O . ILE A 1 186 ? -13.133 3.41 -13.57 1 89.06 186 ILE A O 1
ATOM 1491 N N . GLU A 1 187 ? -14.477 4.727 -12.43 1 82.44 187 GLU A N 1
ATOM 1492 C CA . GLU A 1 187 ? -13.57 4.848 -11.289 1 82.44 187 GLU A CA 1
ATOM 1493 C C . GLU A 1 187 ? -13.898 3.82 -10.211 1 82.44 187 GLU A C 1
ATOM 1495 O O . GLU A 1 187 ? -15.039 3.76 -9.734 1 82.44 187 GLU A O 1
ATOM 1500 N N . VAL A 1 188 ? -12.969 3.043 -9.875 1 82.69 188 VAL A N 1
ATOM 1501 C CA . VAL A 1 188 ? -13.109 2.076 -8.789 1 82.69 188 VAL A CA 1
ATOM 1502 C C . VAL A 1 188 ? -11.938 2.215 -7.824 1 82.69 188 VAL A C 1
ATOM 1504 O O . VAL A 1 188 ? -10.805 1.857 -8.156 1 82.69 188 VAL A O 1
ATOM 1507 N N . GLN A 1 189 ? -12.227 2.783 -6.656 1 75.5 189 GLN A N 1
ATOM 1508 C CA . GLN A 1 189 ? -11.234 2.916 -5.594 1 75.5 189 GLN A CA 1
ATOM 1509 C C . GLN A 1 189 ? -10 3.668 -6.082 1 75.5 189 GLN A C 1
ATOM 1511 O O . GLN A 1 189 ? -8.875 3.227 -5.859 1 75.5 189 GLN A O 1
ATOM 1516 N N . GLY A 1 190 ? -10.148 4.645 -6.859 1 73.5 190 GLY A N 1
ATOM 1517 C CA . GLY A 1 190 ? -9.078 5.531 -7.281 1 73.5 190 GLY A CA 1
ATOM 1518 C C . GLY A 1 190 ? -8.445 5.113 -8.594 1 73.5 190 GLY A C 1
ATOM 1519 O O . GLY A 1 190 ? -7.543 5.789 -9.102 1 73.5 190 GLY A O 1
ATOM 1520 N N . TYR A 1 191 ? -8.891 4.016 -9.125 1 81.25 191 TYR A N 1
ATOM 1521 C CA . TYR A 1 191 ? -8.375 3.537 -10.406 1 81.25 191 TYR A CA 1
ATOM 1522 C C . TYR A 1 191 ? -9.43 3.668 -11.5 1 81.25 191 TYR A C 1
ATOM 1524 O O . TYR A 1 191 ? -10.609 3.395 -11.273 1 81.25 191 TYR A O 1
ATOM 1532 N N . GLN A 1 192 ? -8.953 4.082 -12.672 1 85.75 192 GLN A N 1
ATOM 1533 C CA . GLN A 1 192 ? -9.852 4.184 -13.82 1 85.75 192 GLN A CA 1
ATOM 1534 C C . GLN A 1 192 ? -9.812 2.91 -14.664 1 85.75 192 GLN A C 1
ATOM 1536 O O . GLN A 1 192 ? -8.852 2.664 -15.391 1 85.75 192 GLN A O 1
ATOM 1541 N N . TRP A 1 193 ? -10.898 2.197 -14.523 1 91.19 193 TRP A N 1
ATOM 1542 C CA . TRP A 1 193 ? -11 0.964 -15.297 1 91.19 193 TRP A CA 1
ATOM 1543 C C . TRP A 1 193 ? -11.422 1.255 -16.734 1 91.19 193 TRP A C 1
ATOM 1545 O O . TRP A 1 193 ? -12.305 2.082 -16.969 1 91.19 193 TRP A O 1
ATOM 1555 N N . SER A 1 194 ? -10.766 0.659 -17.672 1 93.94 194 SER A N 1
ATOM 1556 C CA . SER A 1 194 ? -11.086 0.833 -19.078 1 93.94 194 SER A CA 1
ATOM 1557 C C . SER A 1 194 ? -11.883 -0.349 -19.625 1 93.94 194 SER A C 1
ATOM 1559 O O . SER A 1 194 ? -11.914 -1.414 -19 1 93.94 194 SER A O 1
ATOM 1561 N N . SER A 1 195 ? -12.523 -0.073 -20.781 1 95.12 195 SER A N 1
ATOM 1562 C CA . SER A 1 195 ? -13.188 -1.159 -21.5 1 95.12 195 SER A CA 1
ATOM 1563 C C . SER A 1 195 ? -12.195 -2.234 -21.922 1 95.12 195 SER A C 1
ATOM 1565 O O . SER A 1 195 ? -12.531 -3.42 -21.953 1 95.12 195 SER A O 1
ATOM 1567 N N . ARG A 1 196 ? -11 -1.827 -22.234 1 93.69 196 ARG A N 1
ATOM 1568 C CA . ARG A 1 196 ? -9.961 -2.777 -22.625 1 93.69 196 ARG A CA 1
ATOM 1569 C C . ARG A 1 196 ? -9.633 -3.725 -21.469 1 93.69 196 ARG A C 1
ATOM 1571 O O . ARG A 1 196 ? -9.516 -4.938 -21.672 1 93.69 196 ARG A O 1
ATOM 1578 N N . LEU A 1 197 ? -9.484 -3.186 -20.328 1 94.5 197 LEU A N 1
ATOM 1579 C CA . LEU A 1 197 ? -9.242 -4.008 -19.141 1 94.5 197 LEU A CA 1
ATOM 1580 C C . LEU A 1 197 ? -10.375 -5.012 -18.938 1 94.5 197 LEU A C 1
ATOM 1582 O O . LEU A 1 197 ? -10.125 -6.191 -18.672 1 94.5 197 LEU A O 1
ATOM 1586 N N . TRP A 1 198 ? -11.602 -4.523 -19.062 1 95.44 198 TRP A N 1
ATOM 1587 C CA . TRP A 1 198 ? -12.789 -5.348 -18.875 1 95.44 198 TRP A CA 1
ATOM 1588 C C . TRP A 1 198 ? -12.836 -6.48 -19.891 1 95.44 198 TRP A C 1
ATOM 1590 O O . TRP A 1 198 ? -12.992 -7.648 -19.516 1 95.44 198 TRP A O 1
ATOM 1600 N N . ARG A 1 199 ? -12.57 -6.191 -21.125 1 94.81 199 ARG A N 1
ATOM 1601 C CA . ARG A 1 199 ? -12.617 -7.188 -22.188 1 94.81 199 ARG A CA 1
ATOM 1602 C C . ARG A 1 199 ? -11.492 -8.203 -22.047 1 94.81 199 ARG A C 1
ATOM 1604 O O . ARG A 1 199 ? -11.688 -9.398 -22.281 1 94.81 199 ARG A O 1
ATOM 1611 N N . ASP A 1 200 ? -10.352 -7.691 -21.656 1 95.12 200 ASP A N 1
ATOM 1612 C CA . ASP A 1 200 ? -9.18 -8.547 -21.469 1 95.12 200 ASP A CA 1
ATOM 1613 C C . ASP A 1 200 ? -9.422 -9.586 -20.391 1 95.12 200 ASP A C 1
ATOM 1615 O O . ASP A 1 200 ? -8.891 -10.703 -20.453 1 95.12 200 ASP A O 1
ATOM 1619 N N . SER A 1 201 ? -10.234 -9.227 -19.422 1 94.62 201 SER A N 1
ATOM 1620 C CA . SER A 1 201 ? -10.445 -10.086 -18.25 1 94.62 201 SER A CA 1
ATOM 1621 C C . SER A 1 201 ? -11.117 -11.398 -18.656 1 94.62 201 SER A C 1
ATOM 1623 O O . SER A 1 201 ? -10.953 -12.414 -17.984 1 94.62 201 SER A O 1
ATOM 1625 N N . PHE A 1 202 ? -11.797 -11.43 -19.781 1 93.81 202 PHE A N 1
ATOM 1626 C CA . PHE A 1 202 ? -12.516 -12.617 -20.219 1 93.81 202 PHE A CA 1
ATOM 1627 C C . PHE A 1 202 ? -11.547 -13.672 -20.75 1 93.81 202 PHE A C 1
ATOM 1629 O O . PHE A 1 202 ? -11.914 -14.844 -20.875 1 93.81 202 PHE A O 1
ATOM 1636 N N . HIS A 1 203 ? -10.289 -13.289 -20.984 1 93.25 203 HIS A N 1
ATOM 1637 C CA . HIS A 1 203 ? -9.328 -14.211 -21.578 1 93.25 203 HIS A CA 1
ATOM 1638 C C . HIS A 1 203 ? -8.406 -14.812 -20.531 1 93.25 203 HIS A C 1
ATOM 1640 O O . HIS A 1 203 ? -7.488 -15.562 -20.859 1 93.25 203 HIS A O 1
ATOM 1646 N N . PHE A 1 204 ? -8.633 -14.523 -19.328 1 94.25 204 PHE A N 1
ATOM 1647 C CA . PHE A 1 204 ? -7.801 -15.023 -18.25 1 94.25 204 PHE A CA 1
ATOM 1648 C C . PHE A 1 204 ? -8.602 -15.93 -17.328 1 94.25 204 PHE A C 1
ATOM 1650 O O . PHE A 1 204 ? -9.18 -15.461 -16.328 1 94.25 204 PHE A O 1
ATOM 1657 N N . ASP A 1 205 ? -8.516 -17.172 -17.719 1 91.25 205 ASP A N 1
ATOM 1658 C CA . ASP A 1 205 ? -9.273 -18.219 -17.047 1 91.25 205 ASP A CA 1
ATOM 1659 C C . ASP A 1 205 ? -8.344 -19.234 -16.391 1 91.25 205 ASP A C 1
ATOM 1661 O O . ASP A 1 205 ? -7.5 -19.828 -17.062 1 91.25 205 ASP A O 1
ATOM 1665 N N . LEU A 1 206 ? -8.531 -19.5 -15.062 1 90 206 LEU A N 1
ATOM 1666 C CA . LEU A 1 206 ? -7.621 -20.375 -14.344 1 90 206 LEU A CA 1
ATOM 1667 C C . LEU A 1 206 ? -7.828 -21.828 -14.766 1 90 206 LEU A C 1
ATOM 1669 O O . LEU A 1 206 ? -6.867 -22.531 -15.102 1 90 206 LEU A O 1
ATOM 1673 N N . PRO A 1 207 ? -9.07 -22.344 -14.828 1 80.81 207 PRO A N 1
ATOM 1674 C CA . PRO A 1 207 ? -9.266 -23.734 -15.242 1 80.81 207 PRO A CA 1
ATOM 1675 C C . PRO A 1 207 ? -8.688 -24.031 -16.625 1 80.81 207 PRO A C 1
ATOM 1677 O O . PRO A 1 207 ? -8.07 -25.078 -16.828 1 80.81 207 PRO A O 1
ATOM 1680 N N . ALA A 1 208 ? -8.875 -23.141 -17.516 1 81.25 208 ALA A N 1
ATOM 1681 C CA . ALA A 1 208 ? -8.336 -23.328 -18.859 1 81.25 208 ALA A CA 1
ATOM 1682 C C . ALA A 1 208 ? -6.812 -23.359 -18.844 1 81.25 208 ALA A C 1
ATOM 1684 O O . ALA A 1 208 ? -6.191 -24.156 -19.547 1 81.25 208 ALA A O 1
ATOM 1685 N N . THR A 1 209 ? -6.262 -22.516 -18.031 1 82.12 209 THR A N 1
ATOM 1686 C CA . THR A 1 209 ? -4.809 -22.453 -17.906 1 82.12 209 THR A CA 1
ATOM 1687 C C . THR A 1 209 ? -4.25 -23.719 -17.281 1 82.12 209 THR A C 1
ATOM 1689 O O . THR A 1 209 ? -3.23 -24.25 -17.734 1 82.12 209 THR A O 1
ATOM 1692 N N . MET A 1 210 ? -4.961 -24.25 -16.359 1 79.94 210 MET A N 1
ATOM 1693 C CA . MET A 1 210 ? -4.473 -25.391 -15.602 1 79.94 210 MET A CA 1
ATOM 1694 C C . MET A 1 210 ? -4.711 -26.688 -16.375 1 79.94 210 MET A C 1
ATOM 1696 O O . MET A 1 210 ? -4.035 -27.703 -16.125 1 79.94 210 MET A O 1
ATOM 1700 N N . ARG A 1 211 ? -5.758 -26.781 -17.219 1 71.19 211 ARG A N 1
ATOM 1701 C CA . ARG A 1 211 ? -6.098 -28 -17.969 1 71.19 211 ARG A CA 1
ATOM 1702 C C . ARG A 1 211 ? -5.191 -28.156 -19.188 1 71.19 211 ARG A C 1
ATOM 1704 O O . ARG A 1 211 ? -5.016 -29.266 -19.688 1 71.19 211 ARG A O 1
ATOM 1711 N N . ASP A 1 212 ? -4.824 -27.125 -19.766 1 58.19 212 ASP A N 1
ATOM 1712 C CA . ASP A 1 212 ? -4.062 -27.266 -21.016 1 58.19 212 ASP A CA 1
ATOM 1713 C C . ASP A 1 212 ? -2.875 -28.203 -20.828 1 58.19 212 ASP A C 1
ATOM 1715 O O . ASP A 1 212 ? -1.838 -27.797 -20.297 1 58.19 212 ASP A O 1
ATOM 1719 N N . GLU A 1 213 ? -3.154 -29.562 -20.812 1 53.28 213 GLU A N 1
ATOM 1720 C CA . GLU A 1 213 ? -2.238 -30.688 -20.703 1 53.28 213 GLU A CA 1
ATOM 1721 C C . GLU A 1 213 ? -1.196 -30.672 -21.812 1 53.28 213 GLU A C 1
ATOM 1723 O O . GLU A 1 213 ? -0.225 -31.438 -21.766 1 53.28 213 GLU A O 1
ATOM 1728 N N . SER A 1 214 ? -1.668 -30.359 -23 1 48.69 214 SER A N 1
ATOM 1729 C CA . SER A 1 214 ? -0.771 -30.578 -24.125 1 48.69 214 SER A CA 1
ATOM 1730 C C . SER A 1 214 ? 0.658 -30.172 -23.797 1 48.69 214 SER A C 1
ATOM 1732 O O . SER A 1 214 ? 1.614 -30.703 -24.359 1 48.69 214 SER A O 1
ATOM 1734 N N . SER A 1 215 ? 0.763 -29.094 -23.391 1 45.94 215 SER A N 1
ATOM 1735 C CA . SER A 1 215 ? 2.125 -28.578 -23.438 1 45.94 215 SER A CA 1
ATOM 1736 C C . SER A 1 215 ? 2.957 -29.125 -22.281 1 45.94 215 SER A C 1
ATOM 1738 O O . SER A 1 215 ? 4.156 -29.359 -22.438 1 45.94 215 SER A O 1
ATOM 1740 N N . CYS A 1 216 ? 2.809 -28.656 -20.906 1 45.53 216 CYS A N 1
ATOM 1741 C CA . CYS A 1 216 ? 3.926 -28.297 -20.031 1 45.53 216 CYS A CA 1
ATOM 1742 C C . CYS A 1 216 ? 4.305 -29.453 -19.125 1 45.53 216 CYS A C 1
ATOM 1744 O O . CYS A 1 216 ? 3.445 -30.031 -18.453 1 45.53 216 CYS A O 1
ATOM 1746 N N . GLU A 1 217 ? 5.262 -30.219 -19.5 1 47.72 217 GLU A N 1
ATOM 1747 C CA . GLU A 1 217 ? 6.164 -30.797 -18.516 1 47.72 217 GLU A CA 1
ATOM 1748 C C . GLU A 1 217 ? 5.961 -30.141 -17.141 1 47.72 217 GLU A C 1
ATOM 1750 O O . GLU A 1 217 ? 6.465 -30.641 -16.141 1 47.72 217 GLU A O 1
ATOM 1755 N N . SER A 1 218 ? 5.246 -28.938 -17.125 1 50.22 218 SER A N 1
ATOM 1756 C CA . SER A 1 218 ? 4.93 -28.219 -15.898 1 50.22 218 SER A CA 1
ATOM 1757 C C . SER A 1 218 ? 3.969 -29.016 -15.023 1 50.22 218 SER A C 1
ATOM 1759 O O . SER A 1 218 ? 3.951 -28.859 -13.797 1 50.22 218 SER A O 1
ATOM 1761 N N . TYR A 1 219 ? 3.221 -30.016 -15.695 1 56.91 219 TYR A N 1
ATOM 1762 C CA . TYR A 1 219 ? 2.17 -30.75 -14.984 1 56.91 219 TYR A CA 1
ATOM 1763 C C . TYR A 1 219 ? 2.762 -31.75 -14 1 56.91 219 TYR A C 1
ATOM 1765 O O . TYR A 1 219 ? 2.074 -32.219 -13.094 1 56.91 219 TYR A O 1
ATOM 1773 N N . LYS A 1 220 ? 4.098 -31.906 -14.164 1 73.94 220 LYS A N 1
ATOM 1774 C CA . LYS A 1 220 ? 4.715 -32.812 -13.188 1 73.94 220 LYS A CA 1
ATOM 1775 C C . LYS A 1 220 ? 5.258 -32.031 -11.992 1 73.94 220 LYS A C 1
ATOM 1777 O O . LYS A 1 220 ? 5.648 -32.625 -10.984 1 73.94 220 LYS A O 1
ATOM 1782 N N . LYS A 1 221 ? 5.031 -30.719 -12.125 1 87.31 221 LYS A N 1
ATOM 1783 C CA . LYS A 1 221 ? 5.566 -29.906 -11.031 1 87.31 221 LYS A CA 1
ATOM 1784 C C . LYS A 1 221 ? 4.512 -29.672 -9.961 1 87.31 221 LYS A C 1
ATOM 1786 O O . LYS A 1 221 ? 3.312 -29.688 -10.242 1 87.31 221 LYS A O 1
ATOM 1791 N N . PRO A 1 222 ? 4.918 -29.516 -8.75 1 91.62 222 PRO A N 1
ATOM 1792 C CA . PRO A 1 222 ? 3.973 -29.391 -7.637 1 91.62 222 PRO A CA 1
ATOM 1793 C C . PRO A 1 222 ? 3.121 -28.125 -7.727 1 91.62 222 PRO A C 1
ATOM 1795 O O . PRO A 1 222 ? 3.633 -27.047 -8.062 1 91.62 222 PRO A O 1
ATOM 1798 N N . ILE A 1 223 ? 1.834 -28.312 -7.504 1 91.06 223 ILE A N 1
ATOM 1799 C CA . ILE A 1 223 ? 0.882 -27.219 -7.445 1 91.06 223 ILE A CA 1
ATOM 1800 C C . ILE A 1 223 ? 0.037 -27.328 -6.18 1 91.06 223 ILE A C 1
ATOM 1802 O O . ILE A 1 223 ? -0.414 -28.422 -5.82 1 91.06 223 ILE A O 1
ATOM 1806 N N . LYS A 1 224 ? -0.136 -26.172 -5.445 1 90.56 224 LYS A N 1
ATOM 1807 C CA . LYS A 1 224 ? -1.035 -26.125 -4.293 1 90.56 224 LYS A CA 1
ATOM 1808 C C . LYS A 1 224 ? -1.996 -24.938 -4.395 1 90.56 224 LYS A C 1
ATOM 1810 O O . LYS A 1 224 ? -1.584 -23.828 -4.715 1 90.56 224 LYS A O 1
ATOM 1815 N N . VAL A 1 225 ? -3.266 -25.219 -4.16 1 89.25 225 VAL A N 1
ATOM 1816 C CA . VAL A 1 225 ? -4.301 -24.188 -4.133 1 89.25 225 VAL A CA 1
ATOM 1817 C C . VAL A 1 225 ? -4.926 -24.125 -2.742 1 89.25 225 VAL A C 1
ATOM 1819 O O . VAL A 1 225 ? -5.344 -25.141 -2.191 1 89.25 225 VAL A O 1
ATOM 1822 N N . ILE A 1 226 ? -4.945 -22.938 -2.225 1 85.5 226 ILE A N 1
ATOM 1823 C CA . ILE A 1 226 ? -5.535 -22.719 -0.908 1 85.5 226 ILE A CA 1
ATOM 1824 C C . ILE A 1 226 ? -6.703 -21.75 -1.017 1 85.5 226 ILE A C 1
ATOM 1826 O O . ILE A 1 226 ? -6.59 -20.703 -1.674 1 85.5 226 ILE A O 1
ATOM 1830 N N . LYS A 1 227 ? -7.852 -21.984 -0.46 1 78.88 227 LYS A N 1
ATOM 1831 C CA . LYS A 1 227 ? -8.977 -21.062 -0.325 1 78.88 227 LYS A CA 1
ATOM 1832 C C . LYS A 1 227 ? -8.969 -20.375 1.041 1 78.88 227 LYS A C 1
ATOM 1834 O O . LYS A 1 227 ? -9.086 -21.047 2.072 1 78.88 227 LYS A O 1
ATOM 1839 N N . LEU A 1 228 ? -8.578 -19.125 1.123 1 64.56 228 LEU A N 1
ATOM 1840 C CA . LEU A 1 228 ? -8.5 -18.406 2.385 1 64.56 228 LEU A CA 1
ATOM 1841 C C . LEU A 1 228 ? -9.891 -17.969 2.848 1 64.56 228 LEU A C 1
ATOM 1843 O O . LEU A 1 228 ? -10.109 -17.766 4.043 1 64.56 228 LEU A O 1
ATOM 1847 N N . GLY A 1 229 ? -11 -17.922 1.978 1 51.91 229 GLY A N 1
ATOM 1848 C CA . GLY A 1 229 ? -12.328 -17.453 2.354 1 51.91 229 GLY A CA 1
ATOM 1849 C C . GLY A 1 229 ? -13.062 -18.406 3.262 1 51.91 229 GLY A C 1
ATOM 1850 O O . GLY A 1 229 ? -12.453 -19.281 3.889 1 51.91 229 GLY A O 1
ATOM 1851 N N . LYS A 1 230 ? -14.617 -18.578 3.145 1 40.84 230 LYS A N 1
ATOM 1852 C CA . LYS A 1 230 ? -15.555 -19.297 4.004 1 40.84 230 LYS A CA 1
ATOM 1853 C C . LYS A 1 230 ? -15.195 -20.781 4.098 1 40.84 230 LYS A C 1
ATOM 1855 O O . LYS A 1 230 ? -15.305 -21.375 5.164 1 40.84 230 LYS A O 1
ATOM 1860 N N . GLU A 1 231 ? -15.125 -21.594 3.062 1 31.45 231 GLU A N 1
ATOM 1861 C CA . GLU A 1 231 ? -15.023 -23.047 3.188 1 31.45 231 GLU A CA 1
ATOM 1862 C C . GLU A 1 231 ? -13.578 -23.469 3.447 1 31.45 231 GLU A C 1
ATOM 1864 O O . GLU A 1 231 ? -13.289 -24.672 3.547 1 31.45 231 GLU A O 1
ATOM 1869 N N . ALA A 1 232 ? -12.617 -23.109 2.781 1 31.44 232 ALA A N 1
ATOM 1870 C CA . ALA A 1 232 ? -11.367 -23.625 3.324 1 31.44 232 ALA A CA 1
ATOM 1871 C C . ALA A 1 232 ? -11.383 -23.625 4.852 1 31.44 232 ALA A C 1
ATOM 1873 O O . ALA A 1 232 ? -11.945 -22.719 5.465 1 31.44 232 ALA A O 1
ATOM 1874 N N . ALA A 1 233 ? -11.156 -24.859 5.445 1 25.91 233 ALA A N 1
ATOM 1875 C CA . ALA A 1 233 ? -11.172 -25.125 6.883 1 25.91 233 ALA A CA 1
ATOM 1876 C C . ALA A 1 233 ? -10.727 -23.906 7.672 1 25.91 233 ALA A C 1
ATOM 1878 O O . ALA A 1 233 ? -10.07 -23.016 7.125 1 25.91 233 ALA A O 1
ATOM 1879 N N . PRO A 1 234 ? -10.938 -23.969 9.078 1 27.34 234 PRO A N 1
ATOM 1880 C CA . PRO A 1 234 ? -10.453 -23.188 10.234 1 27.34 234 PRO A CA 1
ATOM 1881 C C . PRO A 1 234 ? -9.008 -22.75 10.07 1 27.34 234 PRO A C 1
ATOM 1883 O O . PRO A 1 234 ? -8.336 -22.438 11.062 1 27.34 234 PRO A O 1
ATOM 1886 N N . LEU A 1 235 ? -8.328 -23.094 9.062 1 26.94 235 LEU A N 1
ATOM 1887 C CA . LEU A 1 235 ? -6.918 -22.938 9.406 1 26.94 235 LEU A CA 1
ATOM 1888 C C . LEU A 1 235 ? -6.656 -21.547 10 1 26.94 235 LEU A C 1
ATOM 1890 O O . LEU A 1 235 ? -5.992 -21.438 11.031 1 26.94 235 LEU A O 1
ATOM 1894 N N . VAL A 1 236 ? -6.27 -20.469 8.969 1 27.8 236 VAL A N 1
ATOM 1895 C CA . VAL A 1 236 ? -6.121 -19.391 9.938 1 27.8 236 VAL A CA 1
ATOM 1896 C C . VAL A 1 236 ? -7.484 -19.031 10.531 1 27.8 236 VAL A C 1
ATOM 1898 O O . VAL A 1 236 ? -8.445 -18.797 9.797 1 27.8 236 VAL A O 1
ATOM 1901 N N . LYS A 1 237 ? -8.125 -19.719 11.5 1 27.03 237 LYS A N 1
ATOM 1902 C CA . LYS A 1 237 ? -9.156 -19.109 12.336 1 27.03 237 LYS A CA 1
ATOM 1903 C C . LYS A 1 237 ? -9.312 -17.625 12.023 1 27.03 237 LYS A C 1
ATOM 1905 O O . LYS A 1 237 ? -8.453 -16.812 12.391 1 27.03 237 LYS A O 1
ATOM 1910 N N . SER A 1 238 ? -9.586 -17.344 10.906 1 28.64 238 SER A N 1
ATOM 1911 C CA . SER A 1 238 ? -10.055 -15.977 10.703 1 28.64 238 SER A CA 1
ATOM 1912 C C . SER A 1 238 ? -11.047 -15.57 11.789 1 28.64 238 SER A C 1
ATOM 1914 O O . SER A 1 238 ? -12.227 -15.93 11.727 1 28.64 238 SER A O 1
ATOM 1916 N N . HIS A 1 239 ? -11.086 -16.031 12.906 1 28.03 239 HIS A N 1
ATOM 1917 C CA . HIS A 1 239 ? -11.844 -15.344 13.945 1 28.03 239 HIS A CA 1
ATOM 1918 C C . HIS A 1 239 ? -11.93 -13.852 13.656 1 28.03 239 HIS A C 1
ATOM 1920 O O . HIS A 1 239 ? -11.078 -13.078 14.102 1 28.03 239 HIS A O 1
ATOM 1926 N N . PHE A 1 240 ? -12.172 -13.461 12.562 1 29.83 240 PHE A N 1
ATOM 1927 C CA . PHE A 1 240 ? -12.562 -12.062 12.406 1 29.83 240 PHE A CA 1
ATOM 1928 C C . PHE A 1 240 ? -13.602 -11.672 13.461 1 29.83 240 PHE A C 1
ATOM 1930 O O . PHE A 1 240 ? -13.844 -10.484 13.688 1 29.83 240 PHE A O 1
ATOM 1937 N N . GLY A 1 241 ? -14.656 -12.375 13.523 1 28.61 241 GLY A N 1
ATOM 1938 C CA . GLY A 1 241 ? -15.688 -12.078 14.508 1 28.61 241 GLY A CA 1
ATOM 1939 C C . GLY A 1 241 ? -15.141 -11.898 15.906 1 28.61 241 GLY A C 1
ATOM 1940 O O . GLY A 1 241 ? -15.484 -10.945 16.594 1 28.61 241 GLY A O 1
ATOM 1941 N N . ASN A 1 242 ? -14.922 -13.062 16.531 1 27.91 242 ASN A N 1
ATOM 1942 C CA . ASN A 1 242 ? -14.539 -12.898 17.938 1 27.91 242 ASN A CA 1
ATOM 1943 C C . ASN A 1 242 ? -13.125 -12.352 18.078 1 27.91 242 ASN A C 1
ATOM 1945 O O . ASN A 1 242 ? -12.203 -12.828 17.406 1 27.91 242 ASN A O 1
ATOM 1949 N N . GLY A 1 243 ? -12.75 -11.156 18.234 1 30.42 243 GLY A N 1
ATOM 1950 C CA . GLY A 1 243 ? -11.617 -10.359 18.672 1 30.42 243 GLY A CA 1
ATOM 1951 C C . GLY A 1 243 ? -10.281 -11.039 18.438 1 30.42 243 GLY A C 1
ATOM 1952 O O . GLY A 1 243 ? -9.25 -10.602 18.953 1 30.42 243 GLY A O 1
ATOM 1953 N N . GLU A 1 244 ? -10.219 -12.305 17.984 1 32.19 244 GLU A N 1
ATOM 1954 C CA . GLU A 1 244 ? -8.922 -12.961 18.047 1 32.19 244 GLU A CA 1
ATOM 1955 C C . GLU A 1 244 ? -8.078 -12.68 16.812 1 32.19 244 GLU A C 1
ATOM 1957 O O . GLU A 1 244 ? -8.602 -12.672 15.695 1 32.19 244 GLU A O 1
ATOM 1962 N N . ALA A 1 245 ? -6.938 -12.062 16.875 1 38.09 245 ALA A N 1
ATOM 1963 C CA . ALA A 1 245 ? -5.816 -11.773 15.992 1 38.09 245 ALA A CA 1
ATOM 1964 C C . ALA A 1 245 ? -5.652 -12.859 14.938 1 38.09 245 ALA A C 1
ATOM 1966 O O . ALA A 1 245 ? -5.609 -14.047 15.266 1 38.09 245 ALA A O 1
ATOM 1967 N N . ARG A 1 246 ? -6.195 -12.766 13.664 1 45.91 246 ARG A N 1
ATOM 1968 C CA . ARG A 1 246 ? -5.855 -13.703 12.594 1 45.91 246 ARG A CA 1
ATOM 1969 C C . ARG A 1 246 ? -4.426 -14.203 12.734 1 45.91 246 ARG A C 1
ATOM 1971 O O . ARG A 1 246 ? -3.48 -13.406 12.719 1 45.91 246 ARG A O 1
ATOM 1978 N N . ASP A 1 247 ? -4.195 -15.125 13.523 1 53.91 247 ASP A N 1
ATOM 1979 C CA . ASP A 1 247 ? -2.881 -15.75 13.656 1 53.91 247 ASP A CA 1
ATOM 1980 C C . ASP A 1 247 ? -2.443 -16.391 12.344 1 53.91 247 ASP A C 1
ATOM 1982 O O . ASP A 1 247 ? -2.891 -17.5 12.008 1 53.91 247 ASP A O 1
ATOM 1986 N N . PHE A 1 248 ? -1.912 -15.578 11.344 1 67.94 248 PHE A N 1
ATOM 1987 C CA . PHE A 1 248 ? -1.39 -16.078 10.07 1 67.94 248 PHE A CA 1
ATOM 1988 C C . PHE A 1 248 ? -0.246 -17.047 10.305 1 67.94 248 PHE A C 1
ATOM 1990 O O . PHE A 1 248 ? 0.276 -17.641 9.359 1 67.94 248 PHE A O 1
ATOM 1997 N N . SER A 1 249 ? -0.03 -17.25 11.523 1 72.75 249 SER A N 1
ATOM 1998 C CA . SER A 1 249 ? 1.142 -18.062 11.828 1 72.75 249 SER A CA 1
ATOM 1999 C C . SER A 1 249 ? 0.961 -19.5 11.32 1 72.75 249 SER A C 1
ATOM 2001 O O . SER A 1 249 ? 1.884 -20.078 10.75 1 72.75 249 SER A O 1
ATOM 2003 N N . CYS A 1 250 ? -0.247 -19.938 11.406 1 75.69 250 CYS A N 1
ATOM 2004 C CA . CYS A 1 250 ? -0.51 -21.297 10.961 1 75.69 250 CYS A CA 1
ATOM 2005 C C . CYS A 1 250 ? -0.476 -21.391 9.438 1 75.69 250 CYS A C 1
ATOM 2007 O O . CYS A 1 250 ? 0.054 -22.359 8.883 1 75.69 250 CYS A O 1
ATOM 2009 N N . LEU A 1 251 ? -0.99 -20.406 8.805 1 82.88 251 LEU A N 1
ATOM 2010 C CA . LEU A 1 251 ? -0.983 -20.359 7.348 1 82.88 251 LEU A CA 1
ATOM 2011 C C . LEU A 1 251 ? 0.444 -20.297 6.812 1 82.88 251 LEU A C 1
ATOM 2013 O O . LEU A 1 251 ? 0.8 -21.031 5.891 1 82.88 251 LEU A O 1
ATOM 2017 N N . TYR A 1 252 ? 1.269 -19.516 7.457 1 87.94 252 TYR A N 1
ATOM 2018 C CA . TYR A 1 252 ? 2.65 -19.344 7.02 1 87.94 252 TYR A CA 1
ATOM 2019 C C . TYR A 1 252 ? 3.443 -20.641 7.199 1 87.94 252 TYR A C 1
ATOM 2021 O O . TYR A 1 252 ? 4.125 -21.094 6.277 1 87.94 252 TYR A O 1
ATOM 2029 N N . SER A 1 253 ? 3.27 -21.203 8.359 1 89.19 253 SER A N 1
ATOM 2030 C CA . SER A 1 253 ? 4.051 -22.406 8.656 1 89.19 253 SER A CA 1
ATOM 2031 C C . SER A 1 253 ? 3.654 -23.562 7.746 1 89.19 253 SER A C 1
ATOM 2033 O O . SER A 1 253 ? 4.52 -24.266 7.219 1 89.19 253 SER A O 1
ATOM 2035 N N . SER A 1 254 ? 2.361 -23.734 7.504 1 88.44 254 SER A N 1
ATOM 2036 C CA . SER A 1 254 ? 1.892 -24.828 6.656 1 88.44 254 SER A CA 1
ATOM 2037 C C . SER A 1 254 ? 2.34 -24.641 5.211 1 88.44 254 SER A C 1
ATOM 2039 O O . SER A 1 254 ? 2.695 -25.609 4.531 1 88.44 254 SER A O 1
ATOM 2041 N N . ASN A 1 255 ? 2.312 -23.469 4.77 1 91.94 255 ASN A N 1
ATOM 2042 C CA . ASN A 1 255 ? 2.709 -23.203 3.389 1 91.94 255 ASN A CA 1
ATOM 2043 C C . ASN A 1 255 ? 4.223 -23.297 3.215 1 91.94 255 ASN A C 1
ATOM 2045 O O . ASN A 1 255 ? 4.703 -23.734 2.166 1 91.94 255 ASN A O 1
ATOM 2049 N N . TYR A 1 256 ? 4.918 -22.859 4.219 1 92.62 256 TYR A N 1
ATOM 2050 C CA . TYR A 1 256 ? 6.355 -23.094 4.195 1 92.62 256 TYR A CA 1
ATOM 2051 C C . TYR A 1 256 ? 6.664 -24.578 4.098 1 92.62 256 TYR A C 1
ATOM 2053 O O . TYR A 1 256 ? 7.512 -25 3.307 1 92.62 256 TYR A O 1
ATOM 2061 N N . ASP A 1 257 ? 5.996 -25.344 4.953 1 91 257 ASP A N 1
ATOM 2062 C CA . ASP A 1 257 ? 6.191 -26.781 4.941 1 91 257 ASP A CA 1
ATOM 2063 C C . ASP A 1 257 ? 5.891 -27.359 3.562 1 91 257 ASP A C 1
ATOM 2065 O O . ASP A 1 257 ? 6.609 -28.25 3.082 1 91 257 ASP A O 1
ATOM 2069 N N . TRP A 1 258 ? 4.895 -26.938 2.945 1 91.38 258 TRP A N 1
ATOM 2070 C CA . TRP A 1 258 ? 4.559 -27.422 1.608 1 91.38 258 TRP A CA 1
ATOM 2071 C C . TRP A 1 258 ? 5.66 -27.062 0.612 1 91.38 258 TRP A C 1
ATOM 2073 O O . TRP A 1 258 ? 6.062 -27.906 -0.199 1 91.38 258 TRP A O 1
ATOM 2083 N N . ILE A 1 259 ? 6.117 -25.797 0.648 1 94.69 259 ILE A N 1
ATOM 2084 C CA . ILE A 1 259 ? 7.168 -25.359 -0.263 1 94.69 259 ILE A CA 1
ATOM 2085 C C . ILE A 1 259 ? 8.406 -26.234 -0.079 1 94.69 259 ILE A C 1
ATOM 2087 O O . ILE A 1 259 ? 8.992 -26.719 -1.057 1 94.69 259 ILE A O 1
ATOM 2091 N N . ALA A 1 260 ? 8.781 -26.438 1.124 1 92.94 260 ALA A N 1
ATOM 2092 C CA . ALA A 1 260 ? 9.953 -27.25 1.442 1 92.94 260 ALA A CA 1
ATOM 2093 C C . ALA A 1 260 ? 9.797 -28.672 0.9 1 92.94 260 ALA A C 1
ATOM 2095 O O . ALA A 1 260 ? 10.742 -29.234 0.353 1 92.94 260 ALA A O 1
ATOM 2096 N N . GLY A 1 261 ? 8.656 -29.219 1.072 1 90.44 261 GLY A N 1
ATOM 2097 C CA . GLY A 1 261 ? 8.383 -30.547 0.561 1 90.44 261 GLY A CA 1
ATOM 2098 C C . GLY A 1 261 ? 8.359 -30.609 -0.955 1 90.44 261 GLY A C 1
ATOM 2099 O O . GLY A 1 261 ? 8.938 -31.531 -1.551 1 90.44 261 GLY A O 1
ATOM 2100 N N . ALA A 1 262 ? 7.715 -29.641 -1.559 1 90.81 262 ALA A N 1
ATOM 2101 C CA . ALA A 1 262 ? 7.543 -29.594 -3.008 1 90.81 262 ALA A CA 1
ATOM 2102 C C . ALA A 1 262 ? 8.891 -29.484 -3.717 1 90.81 262 ALA A C 1
ATOM 2104 O O . ALA A 1 262 ? 9.062 -30.016 -4.812 1 90.81 262 ALA A O 1
ATOM 2105 N N . LEU A 1 263 ? 9.836 -28.828 -3.033 1 91.62 263 LEU A N 1
ATOM 2106 C CA . LEU A 1 263 ? 11.133 -28.578 -3.652 1 91.62 263 LEU A CA 1
ATOM 2107 C C . LEU A 1 263 ? 12.188 -29.516 -3.098 1 91.62 263 LEU A C 1
ATOM 2109 O O . LEU A 1 263 ? 13.367 -29.422 -3.455 1 91.62 263 LEU A O 1
ATOM 2113 N N . ALA A 1 264 ? 11.789 -30.469 -2.197 1 85.94 264 ALA A N 1
ATOM 2114 C CA . ALA A 1 264 ? 12.688 -31.422 -1.554 1 85.94 264 ALA A CA 1
ATOM 2115 C C . ALA A 1 264 ? 13.836 -30.703 -0.852 1 85.94 264 ALA A C 1
ATOM 2117 O O . ALA A 1 264 ? 15 -31.062 -1.033 1 85.94 264 ALA A O 1
ATOM 2118 N N . LEU A 1 265 ? 13.5 -29.562 -0.283 1 77.38 265 LEU A N 1
ATOM 2119 C CA . LEU A 1 265 ? 14.508 -28.797 0.434 1 77.38 265 LEU A CA 1
ATOM 2120 C C . LEU A 1 265 ? 14.977 -29.547 1.68 1 77.38 265 LEU A C 1
ATOM 2122 O O . LEU A 1 265 ? 14.18 -30.203 2.354 1 77.38 265 LEU A O 1
ATOM 2126 N N . SER A 1 266 ? 16.188 -30.125 1.765 1 61.34 266 SER A N 1
ATOM 2127 C CA . SER A 1 266 ? 16.719 -30.828 2.928 1 61.34 266 SER A CA 1
ATOM 2128 C C . SER A 1 266 ? 16.594 -29.984 4.191 1 61.34 266 SER A C 1
ATOM 2130 O O . SER A 1 266 ? 16.844 -28.781 4.16 1 61.34 266 SER A O 1
ATOM 2132 N N . HIS A 1 267 ? 15.703 -30.312 5.043 1 51.06 267 HIS A N 1
ATOM 2133 C CA . HIS A 1 267 ? 15.492 -29.656 6.332 1 51.06 267 HIS A CA 1
ATOM 2134 C C . HIS A 1 267 ? 16.828 -29.312 6.992 1 51.06 267 HIS A C 1
ATOM 2136 O O . HIS A 1 267 ? 16.844 -28.688 8.062 1 51.06 267 HIS A O 1
ATOM 2142 N N . ARG A 1 268 ? 17.875 -29.844 6.77 1 45.16 268 ARG A N 1
ATOM 2143 C CA . ARG A 1 268 ? 19.078 -29.734 7.57 1 45.16 268 ARG A CA 1
ATOM 2144 C C . ARG A 1 268 ? 19.469 -28.281 7.809 1 45.16 268 ARG A C 1
ATOM 2146 O O . ARG A 1 268 ? 19.969 -27.922 8.875 1 45.16 268 ARG A O 1
ATOM 2153 N N . GLY A 1 269 ? 19.562 -27.375 6.941 1 40.94 269 GLY A N 1
ATOM 2154 C CA . GLY A 1 269 ? 20.141 -26.047 7.16 1 40.94 269 GLY A CA 1
ATOM 2155 C C . GLY A 1 269 ? 19.141 -25.047 7.676 1 40.94 269 GLY A C 1
ATOM 2156 O O . GLY A 1 269 ? 19.438 -23.844 7.785 1 40.94 269 GLY A O 1
ATOM 2157 N N . MET A 1 270 ? 18 -25.234 7.688 1 41.91 270 MET A N 1
ATOM 2158 C CA . MET A 1 270 ? 16.953 -24.281 8.062 1 41.91 270 MET A CA 1
ATOM 2159 C C . MET A 1 270 ? 16.828 -24.188 9.578 1 41.91 270 MET A C 1
ATOM 2161 O O . MET A 1 270 ? 16.016 -23.422 10.086 1 41.91 270 MET A O 1
ATOM 2165 N N . GLN A 1 271 ? 17.391 -25.047 10.438 1 31.44 271 GLN A N 1
ATOM 2166 C CA . GLN A 1 271 ? 17.422 -24.844 11.883 1 31.44 271 GLN A CA 1
ATOM 2167 C C . GLN A 1 271 ? 18.453 -23.781 12.266 1 31.44 271 GLN A C 1
ATOM 2169 O O . GLN A 1 271 ? 19.547 -23.75 11.727 1 31.44 271 GLN A O 1
ATOM 2174 N N . MET B 1 1 ? -6.828 19.25 -29.891 1 17.88 1 MET B N 1
ATOM 2175 C CA . MET B 1 1 ? -5.609 19.562 -29.156 1 17.88 1 MET B CA 1
ATOM 2176 C C . MET B 1 1 ? -5.254 18.422 -28.203 1 17.88 1 MET B C 1
ATOM 2178 O O . MET B 1 1 ? -6.027 18.109 -27.297 1 17.88 1 MET B O 1
ATOM 2182 N N . GLN B 1 2 ? -4.594 17.375 -28.609 1 19.52 2 GLN B N 1
ATOM 2183 C CA . GLN B 1 2 ? -4.324 16.016 -28.141 1 19.52 2 GLN B CA 1
ATOM 2184 C C . GLN B 1 2 ? -3.631 16.031 -26.781 1 19.52 2 GLN B C 1
ATOM 2186 O O . GLN B 1 2 ? -2.604 16.688 -26.609 1 19.52 2 GLN B O 1
ATOM 2191 N N . THR B 1 3 ? -4.34 16.094 -25.719 1 24.56 3 THR B N 1
ATOM 2192 C CA . THR B 1 3 ? -3.881 16.375 -24.359 1 24.56 3 THR B CA 1
ATOM 2193 C C . THR B 1 3 ? -2.592 15.617 -24.062 1 24.56 3 THR B C 1
ATOM 2195 O O . THR B 1 3 ? -2.516 14.406 -24.266 1 24.56 3 THR B O 1
ATOM 2198 N N . GLN B 1 4 ? -1.455 16.25 -24.375 1 24.78 4 GLN B N 1
ATOM 2199 C CA . GLN B 1 4 ? -0.073 15.867 -24.109 1 24.78 4 GLN B CA 1
ATOM 2200 C C . GLN B 1 4 ? 0.042 15.055 -22.828 1 24.78 4 GLN B C 1
ATOM 2202 O O . GLN B 1 4 ? -0.249 15.562 -21.734 1 24.78 4 GLN B O 1
ATOM 2207 N N . LEU B 1 5 ? -0.494 13.953 -22.781 1 28.64 5 LEU B N 1
ATOM 2208 C CA . LEU B 1 5 ? -0.302 12.961 -21.734 1 28.64 5 LEU B CA 1
ATOM 2209 C C . LEU B 1 5 ? 1.1 13.062 -21.141 1 28.64 5 LEU B C 1
ATOM 2211 O O . LEU B 1 5 ? 2.094 12.945 -21.859 1 28.64 5 LEU B O 1
ATOM 2215 N N . HIS B 1 6 ? 1.357 14.086 -20.344 1 30.44 6 HIS B N 1
ATOM 2216 C CA . HIS B 1 6 ? 2.602 14.484 -19.703 1 30.44 6 HIS B CA 1
ATOM 2217 C C . HIS B 1 6 ? 3.471 13.266 -19.391 1 30.44 6 HIS B C 1
ATOM 2219 O O . HIS B 1 6 ? 2.965 12.234 -18.953 1 30.44 6 HIS B O 1
ATOM 2225 N N . GLN B 1 7 ? 4.395 13.016 -20.219 1 31.75 7 GLN B N 1
ATOM 2226 C CA . GLN B 1 7 ? 5.57 12.18 -20 1 31.75 7 GLN B CA 1
ATOM 2227 C C . GLN B 1 7 ? 6.023 12.242 -18.531 1 31.75 7 GLN B C 1
ATOM 2229 O O . GLN B 1 7 ? 6.414 13.297 -18.047 1 31.75 7 GLN B O 1
ATOM 2234 N N . GLU B 1 8 ? 5.277 11.766 -17.672 1 38.03 8 GLU B N 1
ATOM 2235 C CA . GLU B 1 8 ? 5.762 11.75 -16.297 1 38.03 8 GLU B CA 1
ATOM 2236 C C . GLU B 1 8 ? 7.266 11.5 -16.234 1 38.03 8 GLU B C 1
ATOM 2238 O O . GLU B 1 8 ? 7.75 10.484 -16.75 1 38.03 8 GLU B O 1
ATOM 2243 N N . ILE B 1 9 ? 8.102 12.492 -16.578 1 36.44 9 ILE B N 1
ATOM 2244 C CA . ILE B 1 9 ? 9.539 12.414 -16.344 1 36.44 9 ILE B CA 1
ATOM 2245 C C . ILE B 1 9 ? 9.812 11.68 -15.031 1 36.44 9 ILE B C 1
ATOM 2247 O O . ILE B 1 9 ? 9.367 12.125 -13.961 1 36.44 9 ILE B O 1
ATOM 2251 N N . SER B 1 10 ? 9.781 10.414 -14.977 1 49.06 10 SER B N 1
ATOM 2252 C CA . SER B 1 10 ? 10.078 9.602 -13.805 1 49.06 10 SER B CA 1
ATOM 2253 C C . SER B 1 10 ? 11.32 10.102 -13.086 1 49.06 10 SER B C 1
ATOM 2255 O O . SER B 1 10 ? 12.422 10.055 -13.641 1 49.06 10 SER B O 1
ATOM 2257 N N . LEU B 1 11 ? 11.398 11.297 -12.461 1 55.56 11 LEU B N 1
ATOM 2258 C CA . LEU B 1 11 ? 12.516 11.68 -11.602 1 55.56 11 LEU B CA 1
ATOM 2259 C C . LEU B 1 11 ? 12.859 10.562 -10.625 1 55.56 11 LEU B C 1
ATOM 2261 O O . LEU B 1 11 ? 11.992 9.75 -10.273 1 55.56 11 LEU B O 1
ATOM 2265 N N . PRO B 1 12 ? 14.117 10.461 -10.375 1 70.94 12 PRO B N 1
ATOM 2266 C CA . PRO B 1 12 ? 14.633 9.336 -9.594 1 70.94 12 PRO B CA 1
ATOM 2267 C C . PRO B 1 12 ? 13.93 9.188 -8.25 1 70.94 12 PRO B C 1
ATOM 2269 O O . PRO B 1 12 ? 13.766 10.172 -7.52 1 70.94 12 PRO B O 1
ATOM 2272 N N . GLU B 1 13 ? 13.102 8.281 -8.078 1 88.12 13 GLU B N 1
ATOM 2273 C CA . GLU B 1 13 ? 12.586 7.832 -6.789 1 88.12 13 GLU B CA 1
ATOM 2274 C C . GLU B 1 13 ? 13.531 6.824 -6.145 1 88.12 13 GLU B C 1
ATOM 2276 O O . GLU B 1 13 ? 14 5.891 -6.801 1 88.12 13 GLU B O 1
ATOM 2281 N N . GLN B 1 14 ? 13.984 7.207 -4.961 1 87.5 14 GLN B N 1
ATOM 2282 C CA . GLN B 1 14 ? 14.852 6.312 -4.195 1 87.5 14 GLN B CA 1
ATOM 2283 C C . GLN B 1 14 ? 14.094 5.688 -3.027 1 87.5 14 GLN B C 1
ATOM 2285 O O . GLN B 1 14 ? 13.734 6.379 -2.07 1 87.5 14 GLN B O 1
ATOM 2290 N N . ALA B 1 15 ? 13.836 4.445 -3.174 1 88.56 15 ALA B N 1
ATOM 2291 C CA . ALA B 1 15 ? 13.203 3.705 -2.086 1 88.56 15 ALA B CA 1
ATOM 2292 C C . ALA B 1 15 ? 14.242 3.076 -1.169 1 88.56 15 ALA B C 1
ATOM 2294 O O . ALA B 1 15 ? 15.289 2.609 -1.633 1 88.56 15 ALA B O 1
ATOM 2295 N N . GLY B 1 16 ? 13.938 3.123 0.135 1 86.56 16 GLY B N 1
ATOM 2296 C CA . GLY B 1 16 ? 14.852 2.533 1.102 1 86.56 16 GLY B CA 1
ATOM 2297 C C . GLY B 1 16 ? 14.305 2.535 2.518 1 86.56 16 GLY B C 1
ATOM 2298 O O . GLY B 1 16 ? 13.094 2.672 2.721 1 86.56 16 GLY B O 1
ATOM 2299 N N . TYR B 1 17 ? 15.195 2.217 3.451 1 87.44 17 TYR B N 1
ATOM 2300 C CA . TYR B 1 17 ? 14.836 2.15 4.863 1 87.44 17 TYR B CA 1
ATOM 2301 C C . TYR B 1 17 ? 15.664 3.131 5.684 1 87.44 17 TYR B C 1
ATOM 2303 O O . TYR B 1 17 ? 16.875 3.213 5.523 1 87.44 17 TYR B O 1
ATOM 2311 N N . PHE B 1 18 ? 14.969 3.912 6.469 1 88.19 18 PHE B N 1
ATOM 2312 C CA . PHE B 1 18 ? 15.586 4.832 7.422 1 88.19 18 PHE B CA 1
ATOM 2313 C C . PHE B 1 18 ? 15.641 4.211 8.812 1 88.19 18 PHE B C 1
ATOM 2315 O O . PHE B 1 18 ? 14.617 3.801 9.359 1 88.19 18 PHE B O 1
ATOM 2322 N N . THR B 1 19 ? 16.859 4.191 9.336 1 88 19 THR B N 1
ATOM 2323 C CA . THR B 1 19 ? 17.016 3.602 10.656 1 88 19 THR B CA 1
ATOM 2324 C C . THR B 1 19 ? 16.688 4.613 11.75 1 88 19 THR B C 1
ATOM 2326 O O . THR B 1 19 ? 17.234 5.719 11.773 1 88 19 THR B O 1
ATOM 2329 N N . VAL B 1 20 ? 15.75 4.293 12.539 1 88.25 20 VAL B N 1
ATOM 2330 C CA . VAL B 1 20 ? 15.398 5.031 13.742 1 88.25 20 VAL B CA 1
ATOM 2331 C C . VAL B 1 20 ? 15.508 4.117 14.961 1 88.25 20 VAL B C 1
ATOM 2333 O O . VAL B 1 20 ? 15.672 2.904 14.82 1 88.25 20 VAL B O 1
ATOM 2336 N N . PRO B 1 21 ? 15.562 4.684 16.141 1 88.56 21 PRO B N 1
ATOM 2337 C CA . PRO B 1 21 ? 15.672 3.809 17.312 1 88.56 21 PRO B CA 1
ATOM 2338 C C . PRO B 1 21 ? 14.594 2.73 17.359 1 88.56 21 PRO B C 1
ATOM 2340 O O . PRO B 1 21 ? 13.406 3.043 17.469 1 88.56 21 PRO B O 1
ATOM 2343 N N . GLY B 1 22 ? 14.953 1.501 17.156 1 86.69 22 GLY B N 1
ATOM 2344 C CA . GLY B 1 22 ? 14.07 0.365 17.344 1 86.69 22 GLY B CA 1
ATOM 2345 C C . GLY B 1 22 ? 13.328 -0.035 16.078 1 86.69 22 GLY B C 1
ATOM 2346 O O . GLY B 1 22 ? 12.5 -0.948 16.094 1 86.69 22 GLY B O 1
ATOM 2347 N N . ALA B 1 23 ? 13.617 0.711 14.938 1 88.75 23 ALA B N 1
ATOM 2348 C CA . ALA B 1 23 ? 12.867 0.365 13.734 1 88.75 23 ALA B CA 1
ATOM 2349 C C . ALA B 1 23 ? 13.602 0.823 12.477 1 88.75 23 ALA B C 1
ATOM 2351 O O . ALA B 1 23 ? 14.484 1.68 12.547 1 88.75 23 ALA B O 1
ATOM 2352 N N . GLU B 1 24 ? 13.336 0.198 11.383 1 89.56 24 GLU B N 1
ATOM 2353 C CA . GLU B 1 24 ? 13.648 0.662 10.031 1 89.56 24 GLU B CA 1
ATOM 2354 C C . GLU B 1 24 ? 12.391 1.139 9.312 1 89.56 24 GLU B C 1
ATOM 2356 O O . GLU B 1 24 ? 11.492 0.344 9.023 1 89.56 24 GLU B O 1
ATOM 2361 N N . LEU B 1 25 ? 12.367 2.41 9.055 1 92.12 25 LEU B N 1
ATOM 2362 C CA . LEU B 1 25 ? 11.211 2.975 8.375 1 92.12 25 LEU B CA 1
ATOM 2363 C C . LEU B 1 25 ? 11.398 2.965 6.863 1 92.12 25 LEU B C 1
ATOM 2365 O O . LEU B 1 25 ? 12.383 3.51 6.355 1 92.12 25 LEU B O 1
ATOM 2369 N N . TYR B 1 26 ? 10.469 2.303 6.227 1 90.38 26 TYR B N 1
ATOM 2370 C CA . TYR B 1 26 ? 10.453 2.396 4.773 1 90.38 26 TYR B CA 1
ATOM 2371 C C . TYR B 1 26 ? 10.141 3.818 4.32 1 90.38 26 TYR B C 1
ATOM 2373 O O . TYR B 1 26 ? 9.258 4.473 4.883 1 90.38 26 TYR B O 1
ATOM 2381 N N . ALA B 1 27 ? 10.883 4.234 3.352 1 92.25 27 ALA B N 1
ATOM 2382 C CA . ALA B 1 27 ? 10.633 5.57 2.82 1 92.25 27 ALA B CA 1
ATOM 2383 C C . ALA B 1 27 ? 11 5.652 1.343 1 92.25 27 ALA B C 1
ATOM 2385 O O . ALA B 1 27 ? 11.805 4.859 0.853 1 92.25 27 ALA B O 1
ATOM 2386 N N . VAL B 1 28 ? 10.352 6.516 0.631 1 92.06 28 VAL B N 1
ATOM 2387 C CA . VAL B 1 28 ? 10.68 6.852 -0.75 1 92.06 28 VAL B CA 1
ATOM 2388 C C . VAL B 1 28 ? 10.992 8.344 -0.857 1 92.06 28 VAL B C 1
ATOM 2390 O O . VAL B 1 28 ? 10.156 9.188 -0.532 1 92.06 28 VAL B O 1
ATOM 2393 N N . LEU B 1 29 ? 12.188 8.617 -1.247 1 93.19 29 LEU B N 1
ATOM 2394 C CA . LEU B 1 29 ? 12.594 9.984 -1.517 1 93.19 29 LEU B CA 1
ATOM 2395 C C . LEU B 1 29 ? 12.438 10.32 -2.996 1 93.19 29 LEU B C 1
ATOM 2397 O O . LEU B 1 29 ? 13.039 9.672 -3.852 1 93.19 29 LEU B O 1
ATOM 2401 N N . HIS B 1 30 ? 11.516 11.227 -3.225 1 94.25 30 HIS B N 1
ATOM 2402 C CA . HIS B 1 30 ? 11.469 11.82 -4.555 1 94.25 30 HIS B CA 1
ATOM 2403 C C . HIS B 1 30 ? 12.5 12.93 -4.703 1 94.25 30 HIS B C 1
ATOM 2405 O O . HIS B 1 30 ? 12.195 14.102 -4.449 1 94.25 30 HIS B O 1
ATOM 2411 N N . GLN B 1 31 ? 13.633 12.484 -5.109 1 91.06 31 GLN B N 1
ATOM 2412 C CA . GLN B 1 31 ? 14.773 13.391 -5.121 1 91.06 31 GLN B CA 1
ATOM 2413 C C . GLN B 1 31 ? 14.711 14.344 -6.316 1 91.06 31 GLN B C 1
ATOM 2415 O O . GLN B 1 31 ? 14.352 13.93 -7.422 1 91.06 31 GLN B O 1
ATOM 2420 N N . VAL B 1 32 ? 15.016 15.586 -6.031 1 90.94 32 VAL B N 1
ATOM 2421 C CA . VAL B 1 32 ? 15.047 16.625 -7.055 1 90.94 32 VAL B CA 1
ATOM 2422 C C . VAL B 1 32 ? 16.359 17.406 -6.965 1 90.94 32 VAL B C 1
ATOM 2424 O O . VAL B 1 32 ? 16.828 17.719 -5.867 1 90.94 32 VAL B O 1
ATOM 2427 N N . PRO B 1 33 ? 16.953 17.578 -8.133 1 88.31 33 PRO B N 1
ATOM 2428 C CA . PRO B 1 33 ? 18.141 18.438 -8.094 1 88.31 33 PRO B CA 1
ATOM 2429 C C . PRO B 1 33 ? 17.812 19.859 -7.68 1 88.31 33 PRO B C 1
ATOM 2431 O O . PRO B 1 33 ? 16.844 20.453 -8.18 1 88.31 33 PRO B O 1
ATOM 2434 N N . ASP B 1 34 ? 18.547 20.438 -6.828 1 89.56 34 ASP B N 1
ATOM 2435 C CA . ASP B 1 34 ? 18.406 21.812 -6.359 1 89.56 34 ASP B CA 1
ATOM 2436 C C . ASP B 1 34 ? 16.969 22.125 -5.98 1 89.56 34 ASP B C 1
ATOM 243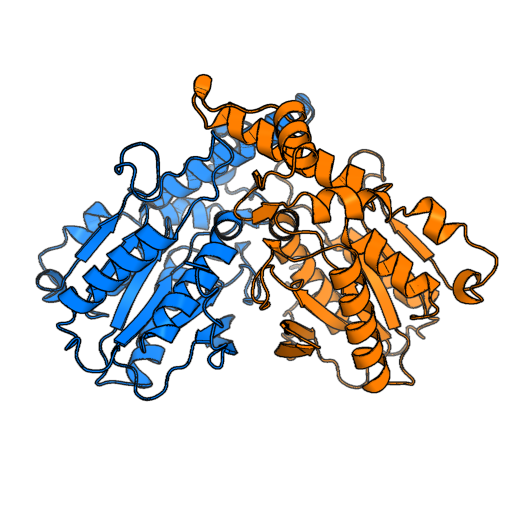8 O O . ASP B 1 34 ? 16.344 23.016 -6.555 1 89.56 34 ASP B O 1
ATOM 2442 N N . PRO B 1 35 ? 16.438 21.453 -5.078 1 94.19 35 PRO B N 1
ATOM 2443 C CA . PRO B 1 35 ? 15.031 21.656 -4.715 1 94.19 35 PRO B CA 1
ATOM 2444 C C . PRO B 1 35 ? 14.758 23.062 -4.184 1 94.19 35 PRO B C 1
ATOM 2446 O O . PRO B 1 35 ? 15.602 23.641 -3.484 1 94.19 35 PRO B O 1
ATOM 2449 N N . VAL B 1 36 ? 13.578 23.562 -4.496 1 95.31 36 VAL B N 1
ATOM 2450 C CA . VAL B 1 36 ? 13.172 24.875 -4.031 1 95.31 36 VAL B CA 1
ATOM 2451 C C . VAL B 1 36 ? 12.398 24.75 -2.721 1 95.31 36 VAL B C 1
ATOM 2453 O O . VAL B 1 36 ? 12.211 25.734 -2.002 1 95.31 36 VAL B O 1
ATOM 2456 N N . ALA B 1 37 ? 11.945 23.547 -2.428 1 97.19 37 ALA B N 1
ATOM 2457 C CA . ALA B 1 37 ? 11.258 23.203 -1.183 1 97.19 37 ALA B CA 1
ATOM 2458 C C . ALA B 1 37 ? 11.305 21.703 -0.924 1 97.19 37 ALA B C 1
ATOM 2460 O O . ALA B 1 37 ? 11.688 20.922 -1.803 1 97.19 37 ALA B O 1
ATOM 2461 N N . ARG B 1 38 ? 10.945 21.359 0.266 1 97.25 38 ARG B N 1
ATOM 2462 C CA . ARG B 1 38 ? 10.781 19.953 0.654 1 97.25 38 ARG B CA 1
ATOM 2463 C C . ARG B 1 38 ? 9.43 19.734 1.317 1 97.25 38 ARG B C 1
ATOM 2465 O O . ARG B 1 38 ? 8.898 20.625 1.98 1 97.25 38 ARG B O 1
ATOM 2472 N N . VAL B 1 39 ? 8.93 18.578 1.062 1 98.06 39 VAL B N 1
ATOM 2473 C CA . VAL B 1 39 ? 7.68 18.188 1.71 1 98.06 39 VAL B CA 1
ATOM 2474 C C . VAL B 1 39 ? 7.844 16.844 2.387 1 98.06 39 VAL B C 1
ATOM 2476 O O . VAL B 1 39 ? 8.344 15.891 1.775 1 98.06 39 VAL B O 1
ATOM 2479 N N . LEU B 1 40 ? 7.582 16.766 3.658 1 98.19 40 LEU B N 1
ATOM 2480 C CA . LEU B 1 40 ? 7.391 15.492 4.34 1 98.19 40 LEU B CA 1
ATOM 2481 C C . LEU B 1 40 ? 5.914 15.117 4.383 1 98.19 40 LEU B C 1
ATOM 2483 O O . LEU B 1 40 ? 5.105 15.82 4.992 1 98.19 40 LEU B O 1
ATOM 2487 N N . LEU B 1 41 ? 5.59 14.047 3.699 1 96.88 41 LEU B N 1
ATOM 2488 C CA . LEU B 1 41 ? 4.211 13.57 3.701 1 96.88 41 LEU B CA 1
ATOM 2489 C C . LEU B 1 41 ? 3.961 12.648 4.891 1 96.88 41 LEU B C 1
ATOM 2491 O O . LEU B 1 41 ? 4.617 11.609 5.027 1 96.88 41 LEU B O 1
ATOM 2495 N N . VAL B 1 42 ? 3.066 13.039 5.719 1 96.25 42 VAL B N 1
ATOM 2496 C CA . VAL B 1 42 ? 2.641 12.25 6.867 1 96.25 42 VAL B CA 1
ATOM 2497 C C . VAL B 1 42 ? 1.268 11.641 6.594 1 96.25 42 VAL B C 1
ATOM 2499 O O . VAL B 1 42 ? 0.244 12.312 6.73 1 96.25 42 VAL B O 1
ATOM 2502 N N . GLY 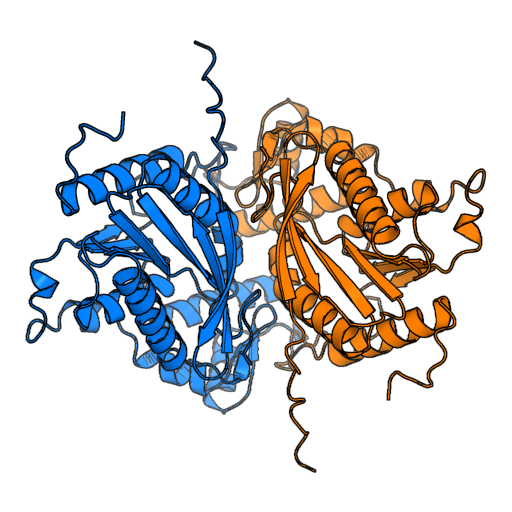B 1 43 ? 1.271 10.414 6.188 1 91.25 43 GLY B N 1
ATOM 2503 C CA . GLY B 1 43 ? 0.108 9.766 5.602 1 91.25 43 GLY B CA 1
ATOM 2504 C C . GLY B 1 43 ? -0.901 9.305 6.637 1 91.25 43 GLY B C 1
ATOM 2505 O O . GLY B 1 43 ? -0.712 9.523 7.836 1 91.25 43 GLY B O 1
ATOM 2506 N N . PRO B 1 44 ? -1.973 8.688 6.066 1 84.12 44 PRO B N 1
ATOM 2507 C CA . PRO B 1 44 ? -3.008 8.172 6.965 1 84.12 44 PRO B CA 1
ATOM 2508 C C . PRO B 1 44 ? -2.572 6.914 7.707 1 84.12 44 PRO B C 1
ATOM 2510 O O . PRO B 1 44 ? -1.531 6.336 7.391 1 84.12 44 PRO B O 1
ATOM 2513 N N . PHE B 1 45 ? -3.438 6.594 8.688 1 74.31 45 PHE B N 1
ATOM 2514 C CA . PHE B 1 45 ? -3.176 5.449 9.555 1 74.31 45 PHE B CA 1
ATOM 2515 C C . PHE B 1 45 ? -3.68 4.16 8.914 1 74.31 45 PHE B C 1
ATOM 2517 O O . PHE B 1 45 ? -4.785 4.121 8.367 1 74.31 45 PHE B O 1
ATOM 2524 N N . ALA B 1 46 ? -2.805 3.166 8.961 1 64.62 46 ALA B N 1
ATOM 2525 C CA . ALA B 1 46 ? -3.121 1.762 8.719 1 64.62 46 ALA B CA 1
ATOM 2526 C C . ALA B 1 46 ? -3.967 1.603 7.457 1 64.62 46 ALA B C 1
ATOM 2528 O O . ALA B 1 46 ? -3.512 1.911 6.355 1 64.62 46 ALA B O 1
ATOM 2529 N N . SER B 1 47 ? -5.328 1.46 7.598 1 58.25 47 SER B N 1
ATOM 2530 C CA . SER B 1 47 ? -6.223 1.092 6.504 1 58.25 47 SER B CA 1
ATOM 2531 C C . SER B 1 47 ? -6.48 2.277 5.578 1 58.25 47 SER B C 1
ATOM 2533 O O . SER B 1 47 ? -6.812 2.096 4.406 1 58.25 47 SER B O 1
ATOM 2535 N N . GLY B 1 48 ? -6.312 3.436 6.133 1 57.41 48 GLY B N 1
ATOM 2536 C CA . GLY B 1 48 ? -6.484 4.609 5.293 1 57.41 48 GLY B CA 1
ATOM 2537 C C . GLY B 1 48 ? -5.441 4.719 4.195 1 57.41 48 GLY B C 1
ATOM 2538 O O . GLY B 1 48 ? -5.676 5.367 3.174 1 57.41 48 GLY B O 1
ATOM 2539 N N . ARG B 1 49 ? -4.344 4.059 4.43 1 56.69 49 ARG B N 1
ATOM 2540 C CA . ARG B 1 49 ? -3.271 4.09 3.439 1 56.69 49 ARG B CA 1
ATOM 2541 C C . ARG B 1 49 ? -3.711 3.438 2.133 1 56.69 49 ARG B C 1
ATOM 2543 O O . ARG B 1 49 ? -3.273 3.84 1.054 1 56.69 49 ARG B O 1
ATOM 2550 N N . HIS B 1 50 ? -4.668 2.65 2.367 1 55.62 50 HIS B N 1
ATOM 2551 C CA . HIS B 1 50 ? -5.117 1.868 1.221 1 55.62 50 HIS B CA 1
ATOM 2552 C C . HIS B 1 50 ? -5.746 2.76 0.157 1 55.62 50 HIS B C 1
ATOM 2554 O O . HIS B 1 50 ? -5.492 2.586 -1.037 1 55.62 50 HIS B O 1
ATOM 2560 N N . PHE B 1 51 ? -6.438 3.619 0.683 1 54.62 51 PHE B N 1
ATOM 2561 C CA . PHE B 1 51 ? -7.207 4.449 -0.237 1 54.62 51 PHE B CA 1
ATOM 2562 C C . PHE B 1 51 ? -6.379 5.641 -0.71 1 54.62 51 PHE B C 1
ATOM 2564 O O . PHE B 1 51 ? -6.648 6.207 -1.771 1 54.62 51 PHE B O 1
ATOM 2571 N N . SER B 1 52 ? -5.371 5.738 -0.035 1 58.66 52 SER B N 1
ATOM 2572 C CA . SER B 1 52 ? -4.684 6.996 -0.313 1 58.66 52 SER B CA 1
ATOM 2573 C C . SER B 1 52 ? -3.305 6.75 -0.918 1 58.66 52 SER B C 1
ATOM 2575 O O . SER B 1 52 ? -2.607 7.691 -1.293 1 58.66 52 SER B O 1
ATOM 2577 N N . TYR B 1 53 ? -3.029 5.488 -1.091 1 71.19 53 TYR B N 1
ATOM 2578 C CA . TYR B 1 53 ? -1.646 5.215 -1.46 1 71.19 53 TYR B CA 1
ATOM 2579 C C . TYR B 1 53 ? -1.332 5.77 -2.844 1 71.19 53 TYR B C 1
ATOM 2581 O O . TYR B 1 53 ? -0.406 6.57 -3.006 1 71.19 53 TYR B O 1
ATOM 2589 N N . HIS B 1 54 ? -2.178 5.492 -3.764 1 75.31 54 HIS B N 1
ATOM 2590 C CA . HIS B 1 54 ? -1.872 5.891 -5.133 1 75.31 54 HIS B CA 1
ATOM 2591 C C . HIS B 1 54 ? -1.968 7.406 -5.301 1 75.31 54 HIS B C 1
ATOM 2593 O O . HIS B 1 54 ? -1.067 8.031 -5.867 1 75.31 54 HIS B O 1
ATOM 2599 N N . PRO B 1 55 ? -3.045 8.039 -4.77 1 77.69 55 PRO B N 1
ATOM 2600 C CA . PRO B 1 55 ? -3.086 9.5 -4.844 1 77.69 55 PRO B CA 1
ATOM 2601 C C . PRO B 1 55 ? -1.899 10.156 -4.145 1 77.69 55 PRO B C 1
ATOM 2603 O O . PRO B 1 55 ? -1.427 11.211 -4.586 1 77.69 55 PRO B O 1
ATOM 2606 N N . TRP B 1 56 ? -1.428 9.5 -3.16 1 84.69 56 TRP B N 1
ATOM 2607 C CA . TRP B 1 56 ? -0.297 10.016 -2.396 1 84.69 56 TRP B CA 1
ATOM 2608 C C . TRP B 1 56 ? 0.99 9.945 -3.211 1 84.69 56 TRP B C 1
ATOM 2610 O O . TRP B 1 56 ? 1.792 10.875 -3.205 1 84.69 56 TRP B O 1
ATOM 2620 N N . VAL B 1 57 ? 1.156 8.875 -3.922 1 86.56 57 VAL B N 1
ATOM 2621 C CA . VAL B 1 57 ? 2.316 8.703 -4.789 1 86.56 57 VAL B CA 1
ATOM 2622 C C . VAL B 1 57 ? 2.26 9.703 -5.941 1 86.56 57 VAL B C 1
ATOM 2624 O O . VAL B 1 57 ? 3.258 10.352 -6.258 1 86.56 57 VAL B O 1
ATOM 2627 N N . ARG B 1 58 ? 1.106 9.867 -6.512 1 84.81 58 ARG B N 1
ATOM 2628 C CA . ARG B 1 58 ? 0.933 10.797 -7.625 1 84.81 58 ARG B CA 1
ATOM 2629 C C . ARG B 1 58 ? 1.168 12.234 -7.184 1 84.81 58 ARG B C 1
ATOM 2631 O O . ARG B 1 58 ? 1.744 13.031 -7.926 1 84.81 58 ARG B O 1
ATOM 2638 N N . TRP B 1 59 ? 0.701 12.508 -5.984 1 90.06 59 TRP B N 1
ATOM 2639 C CA . TRP B 1 59 ? 0.923 13.836 -5.422 1 90.06 59 TRP B CA 1
ATOM 2640 C C . TRP B 1 59 ? 2.412 14.109 -5.254 1 90.06 59 TRP B C 1
ATOM 2642 O O . TRP B 1 59 ? 2.898 15.18 -5.641 1 90.06 59 TRP B O 1
ATOM 2652 N N . ALA B 1 60 ? 3.131 13.164 -4.742 1 93.19 60 ALA B N 1
ATOM 2653 C CA . ALA B 1 60 ? 4.574 13.305 -4.559 1 93.19 60 ALA B CA 1
ATOM 2654 C C . ALA B 1 60 ? 5.277 13.523 -5.895 1 93.19 60 ALA B C 1
ATOM 2656 O O . ALA B 1 60 ? 6.148 14.383 -6.012 1 93.19 60 ALA B O 1
ATOM 2657 N N . ARG B 1 61 ? 4.871 12.75 -6.828 1 90.19 61 ARG B N 1
ATOM 2658 C CA . ARG B 1 61 ? 5.469 12.867 -8.156 1 90.19 61 ARG B CA 1
ATOM 2659 C C . ARG B 1 61 ? 5.137 14.219 -8.789 1 90.19 61 ARG B C 1
ATOM 2661 O O . ARG B 1 61 ? 5.977 14.812 -9.461 1 90.19 61 ARG B O 1
ATOM 2668 N N . TYR B 1 62 ? 3.918 14.703 -8.586 1 91 62 TYR B N 1
ATOM 2669 C CA . TYR B 1 62 ? 3.492 16.016 -9.07 1 91 62 TYR B CA 1
ATOM 2670 C C . TYR B 1 62 ? 4.367 17.109 -8.5 1 91 62 TYR B C 1
ATOM 2672 O O . TYR B 1 62 ? 4.82 18 -9.227 1 91 62 TYR B O 1
ATOM 2680 N N . LEU B 1 63 ? 4.66 17.047 -7.258 1 94.25 63 LEU B N 1
ATOM 2681 C CA . LEU B 1 63 ? 5.496 18.031 -6.586 1 94.25 63 LEU B CA 1
ATOM 2682 C C . LEU B 1 63 ? 6.941 17.938 -7.062 1 94.25 63 LEU B C 1
ATOM 2684 O O . LEU B 1 63 ? 7.582 18.953 -7.324 1 94.25 63 LEU B O 1
ATOM 2688 N N . ALA B 1 64 ? 7.41 16.719 -7.176 1 94 64 ALA B N 1
ATOM 2689 C CA . ALA B 1 64 ? 8.789 16.516 -7.605 1 94 64 ALA B CA 1
ATOM 2690 C C . ALA B 1 64 ? 9.023 17.094 -9 1 94 64 ALA B C 1
ATOM 2692 O O . ALA B 1 64 ? 10.07 17.688 -9.266 1 94 64 ALA B O 1
ATOM 2693 N N . ALA B 1 65 ? 8.016 16.938 -9.812 1 91.31 65 ALA B N 1
ATOM 2694 C CA . ALA B 1 65 ? 8.102 17.469 -11.172 1 91.31 65 ALA B CA 1
ATOM 2695 C C . ALA B 1 65 ? 8.188 18.984 -11.164 1 91.31 65 ALA B C 1
ATOM 2697 O O . ALA B 1 65 ? 8.523 19.609 -12.18 1 91.31 65 ALA B O 1
ATOM 2698 N N . ARG B 1 66 ? 7.949 19.547 -10.055 1 92.25 66 ARG B N 1
ATOM 2699 C CA . ARG B 1 66 ? 7.957 21 -9.914 1 92.25 66 ARG B CA 1
ATOM 2700 C C . ARG B 1 66 ? 9.031 21.453 -8.93 1 92.25 66 ARG B C 1
ATOM 2702 O O . ARG B 1 66 ? 8.867 22.453 -8.25 1 92.25 66 ARG B O 1
ATOM 2709 N N . ARG B 1 67 ? 10.031 20.594 -8.758 1 93.12 67 ARG B N 1
ATOM 2710 C CA . ARG B 1 67 ? 11.281 20.859 -8.047 1 93.12 67 ARG B CA 1
ATOM 2711 C C . ARG B 1 67 ? 11.055 20.891 -6.539 1 93.12 67 ARG B C 1
ATOM 2713 O O . ARG B 1 67 ? 11.75 21.625 -5.82 1 93.12 67 ARG B O 1
ATOM 2720 N N . ILE B 1 68 ? 10.062 20.266 -6.109 1 95.81 68 ILE B N 1
ATOM 2721 C CA . ILE B 1 68 ? 9.852 20.078 -4.68 1 95.81 68 ILE B CA 1
ATOM 2722 C C . ILE B 1 68 ? 10.211 18.641 -4.289 1 95.81 68 ILE B C 1
ATOM 2724 O O . ILE B 1 68 ? 9.609 17.688 -4.781 1 95.81 68 ILE B O 1
ATOM 2728 N N . GLU B 1 69 ? 11.188 18.516 -3.477 1 95.75 69 GLU B N 1
ATOM 2729 C CA . GLU B 1 69 ? 11.586 17.203 -2.996 1 95.75 69 GLU B CA 1
ATOM 2730 C C . GLU B 1 69 ? 10.578 16.656 -1.986 1 95.75 69 GLU B C 1
ATOM 2732 O O . GLU B 1 69 ? 10.078 17.406 -1.141 1 95.75 69 GLU B O 1
ATOM 2737 N N . VAL B 1 70 ? 10.266 15.391 -2.115 1 96.94 70 VAL B N 1
ATOM 2738 C CA . VAL B 1 70 ? 9.227 14.82 -1.265 1 96.94 70 VAL B CA 1
ATOM 2739 C C . VAL B 1 70 ? 9.742 13.555 -0.593 1 96.94 70 VAL B C 1
ATOM 2741 O O . VAL B 1 70 ? 10.398 12.734 -1.233 1 96.94 70 VAL B O 1
ATOM 2744 N N . LEU B 1 71 ? 9.492 13.445 0.703 1 96.31 71 LEU B N 1
ATOM 2745 C CA . LEU B 1 71 ? 9.727 12.203 1.427 1 96.31 71 LEU B CA 1
ATOM 2746 C C . LEU B 1 71 ? 8.406 11.578 1.871 1 96.31 71 LEU B C 1
ATOM 2748 O O . LEU B 1 71 ? 7.59 12.234 2.52 1 96.31 71 LEU B O 1
ATOM 2752 N N . ARG B 1 72 ? 8.172 10.391 1.429 1 94.56 72 ARG B N 1
ATOM 2753 C CA . ARG B 1 72 ? 7.094 9.539 1.923 1 94.56 72 ARG B CA 1
ATOM 2754 C C . ARG B 1 72 ? 7.637 8.422 2.807 1 94.56 72 ARG B C 1
ATOM 2756 O O . ARG B 1 72 ? 8.805 8.039 2.688 1 94.56 72 ARG B O 1
ATOM 2763 N N . TYR B 1 73 ? 6.73 7.898 3.688 1 92.38 73 TYR B N 1
ATOM 2764 C CA . TYR B 1 73 ? 7.203 6.805 4.531 1 92.38 73 TYR B CA 1
ATOM 2765 C C . TYR B 1 73 ? 6.035 5.984 5.066 1 92.38 73 TYR B C 1
ATOM 2767 O O . TYR B 1 73 ? 4.883 6.414 4.992 1 92.38 73 TYR B O 1
ATOM 2775 N N . ASP B 1 74 ? 6.336 4.77 5.457 1 90.5 74 ASP B N 1
ATOM 2776 C CA . ASP B 1 74 ? 5.395 3.955 6.223 1 90.5 74 ASP B CA 1
ATOM 2777 C C . ASP B 1 74 ? 5.652 4.086 7.723 1 90.5 74 ASP B C 1
ATOM 2779 O O . ASP B 1 74 ? 6.805 4.105 8.164 1 90.5 74 ASP B O 1
ATOM 2783 N N . TYR B 1 75 ? 4.562 4.184 8.5 1 92.38 75 TYR B N 1
ATOM 2784 C CA . TYR B 1 75 ? 4.695 4.246 9.953 1 92.38 75 TYR B CA 1
ATOM 2785 C C . TYR B 1 75 ? 5.336 2.975 10.5 1 92.38 75 TYR B C 1
ATOM 2787 O O . TYR B 1 75 ? 5.172 1.895 9.93 1 92.38 75 TYR B O 1
ATOM 2795 N N . ARG B 1 76 ? 6.078 3.201 11.586 1 91.38 76 ARG B N 1
ATOM 2796 C CA . ARG B 1 76 ? 6.566 2.047 12.328 1 91.38 76 ARG B CA 1
ATOM 2797 C C . ARG B 1 76 ? 5.445 1.048 12.594 1 91.38 76 ARG B C 1
ATOM 2799 O O . ARG B 1 76 ? 4.355 1.431 13.016 1 91.38 76 ARG B O 1
ATOM 2806 N N . GLY B 1 77 ? 5.664 -0.233 12.172 1 87.5 77 GLY B N 1
ATOM 2807 C CA . GLY B 1 77 ? 4.68 -1.277 12.406 1 87.5 77 GLY B CA 1
ATOM 2808 C C . GLY B 1 77 ? 3.639 -1.369 11.305 1 87.5 77 GLY B C 1
ATOM 2809 O O . GLY B 1 77 ? 2.766 -2.24 11.344 1 87.5 77 GLY B O 1
ATOM 2810 N N . ILE B 1 78 ? 3.676 -0.524 10.312 1 87.25 78 ILE B N 1
ATOM 2811 C CA . ILE B 1 78 ? 2.697 -0.498 9.234 1 87.25 78 ILE B CA 1
ATOM 2812 C C . ILE B 1 78 ? 3.412 -0.606 7.887 1 87.25 78 ILE B C 1
ATOM 2814 O O . ILE B 1 78 ? 4.48 -0.023 7.695 1 87.25 78 ILE B O 1
ATOM 2818 N N . GLY B 1 79 ? 2.801 -1.384 6.93 1 83 79 GLY B N 1
ATOM 2819 C CA . GLY B 1 79 ? 3.322 -1.486 5.574 1 83 79 GLY B CA 1
ATOM 2820 C C . GLY B 1 79 ? 4.664 -2.189 5.504 1 83 79 GLY B C 1
ATOM 2821 O O . GLY B 1 79 ? 4.82 -3.293 6.031 1 83 79 GLY B O 1
ATOM 2822 N N . GLU B 1 80 ? 5.684 -1.432 4.922 1 84.75 80 GLU B N 1
ATOM 2823 C CA . GLU B 1 80 ? 7.004 -2.016 4.707 1 84.75 80 GLU B CA 1
ATOM 2824 C C . GLU B 1 80 ? 7.938 -1.715 5.879 1 84.75 80 GLU B C 1
ATOM 2826 O O . GLU B 1 80 ? 9.023 -2.289 5.977 1 84.75 80 GLU B O 1
ATOM 2831 N N . SER B 1 81 ? 7.461 -0.843 6.789 1 88.5 81 SER B N 1
ATOM 2832 C CA . SER B 1 81 ? 8.297 -0.494 7.934 1 88.5 81 SER B CA 1
ATOM 2833 C C . SER B 1 81 ? 8.32 -1.62 8.961 1 88.5 81 SER B C 1
ATOM 2835 O O . SER B 1 81 ? 7.359 -2.381 9.086 1 88.5 81 SER B O 1
ATOM 2837 N N . THR B 1 82 ? 9.477 -1.696 9.656 1 86.88 82 THR B N 1
ATOM 2838 C CA . THR B 1 82 ? 9.562 -2.689 10.727 1 86.88 82 THR B CA 1
ATOM 2839 C C . THR B 1 82 ? 8.891 -2.178 11.992 1 86.88 82 THR B C 1
ATOM 2841 O O . THR B 1 82 ? 8.383 -1.055 12.023 1 86.88 82 THR B O 1
ATOM 2844 N N . GLY B 1 83 ? 8.805 -3.055 12.945 1 85 83 GLY B N 1
ATOM 2845 C CA . GLY B 1 83 ? 8.102 -2.762 14.188 1 85 83 GLY B CA 1
ATOM 2846 C C . GLY B 1 83 ? 6.875 -3.629 14.398 1 85 83 GLY B C 1
ATOM 2847 O O . GLY B 1 83 ? 6.398 -4.277 13.461 1 85 83 GLY B O 1
ATOM 2848 N N . VAL B 1 84 ? 6.469 -3.654 15.664 1 84.5 84 VAL B N 1
ATOM 2849 C CA . VAL B 1 84 ? 5.297 -4.438 16.047 1 84.5 84 VAL B CA 1
ATOM 2850 C C . VAL B 1 84 ? 4.113 -3.506 16.297 1 84.5 84 VAL B C 1
ATOM 2852 O O . VAL B 1 84 ? 4.09 -2.773 17.297 1 84.5 84 VAL B O 1
ATOM 2855 N N . PHE B 1 85 ? 3.178 -3.586 15.445 1 86.25 85 PHE B N 1
ATOM 2856 C CA . PHE B 1 85 ? 2.047 -2.668 15.516 1 86.25 85 PHE B CA 1
ATOM 2857 C C . PHE B 1 85 ? 1.406 -2.699 16.891 1 86.25 85 PHE B C 1
ATOM 2859 O O . PHE B 1 85 ? 1.027 -1.656 17.438 1 86.25 85 PHE B O 1
ATOM 2866 N N . GLU B 1 86 ? 1.367 -3.797 17.469 1 86.44 86 GLU B N 1
ATOM 2867 C CA . GLU B 1 86 ? 0.696 -3.998 18.75 1 86.44 86 GLU B CA 1
ATOM 2868 C C . GLU B 1 86 ? 1.361 -3.186 19.859 1 86.44 86 GLU B C 1
ATOM 2870 O O . GLU B 1 86 ? 0.759 -2.943 20.906 1 86.44 86 GLU B O 1
ATOM 2875 N N . GLU B 1 87 ? 2.545 -2.826 19.625 1 88.75 87 GLU B N 1
ATOM 2876 C CA . GLU B 1 87 ? 3.311 -2.117 20.641 1 88.75 87 GLU B CA 1
ATOM 2877 C C . GLU B 1 87 ? 3.371 -0.621 20.344 1 88.75 87 GLU B C 1
ATOM 2879 O O . GLU B 1 87 ? 3.947 0.147 21.125 1 88.75 87 GLU B O 1
ATOM 2884 N N . MET B 1 88 ? 2.736 -0.22 19.297 1 87.38 88 MET B N 1
ATOM 2885 C CA . MET B 1 88 ? 2.904 1.162 18.859 1 87.38 88 MET B CA 1
ATOM 2886 C C . MET B 1 88 ? 1.868 2.07 19.516 1 87.38 88 MET B C 1
ATOM 2888 O O . MET B 1 88 ? 0.83 1.599 19.969 1 87.38 88 MET B O 1
ATOM 2892 N N . SER B 1 89 ? 2.248 3.322 19.641 1 91.06 89 SER B N 1
ATOM 2893 C CA . SER B 1 89 ? 1.384 4.402 20.125 1 91.06 89 SER B CA 1
ATOM 2894 C C . SER B 1 89 ? 1.512 5.637 19.234 1 91.06 89 SER B C 1
ATOM 2896 O O . SER B 1 89 ? 2.418 5.723 18.406 1 91.06 89 SER B O 1
ATOM 2898 N N . PHE B 1 90 ? 0.64 6.539 19.438 1 93.75 90 PHE B N 1
ATOM 2899 C CA . PHE B 1 90 ? 0.707 7.797 18.703 1 93.75 90 PHE B CA 1
ATOM 2900 C C . PHE B 1 90 ? 1.967 8.57 19.062 1 93.75 90 PHE B C 1
ATOM 2902 O O . PHE B 1 90 ? 2.539 9.273 18.234 1 93.75 90 PHE B O 1
ATOM 2909 N N . GLU B 1 91 ? 2.395 8.391 20.266 1 93.81 91 GLU B N 1
ATOM 2910 C CA . GLU B 1 91 ? 3.631 9.039 20.688 1 93.81 91 GLU B CA 1
ATOM 2911 C C . GLU B 1 91 ? 4.828 8.523 19.891 1 93.81 91 GLU B C 1
ATOM 2913 O O . GLU B 1 91 ? 5.691 9.297 19.484 1 93.81 91 GLU B O 1
ATOM 2918 N N . ASN B 1 92 ? 4.895 7.211 19.656 1 94.06 92 ASN B N 1
ATOM 2919 C CA . ASN B 1 92 ? 5.957 6.629 18.844 1 94.06 92 ASN B CA 1
ATOM 2920 C C . ASN B 1 92 ? 5.965 7.219 17.438 1 94.06 92 ASN B C 1
ATOM 2922 O O . ASN B 1 92 ? 7.023 7.586 16.922 1 94.06 92 ASN B O 1
ATOM 2926 N N . TRP B 1 93 ? 4.809 7.309 16.891 1 95.69 93 TRP B N 1
ATOM 2927 C CA . TRP B 1 93 ? 4.703 7.824 15.531 1 95.69 93 TRP B CA 1
ATOM 2928 C C . TRP B 1 93 ? 5.031 9.312 15.484 1 95.69 93 TRP B C 1
ATOM 2930 O O . TRP B 1 93 ? 5.652 9.789 14.531 1 95.69 93 TRP B O 1
ATOM 2940 N N . SER B 1 94 ? 4.582 10.016 16.516 1 95.94 94 SER B N 1
ATOM 2941 C CA . SER B 1 94 ? 4.922 11.438 16.609 1 95.94 94 SER B CA 1
ATOM 2942 C C . SER B 1 94 ? 6.43 11.641 16.641 1 95.94 94 SER B C 1
ATOM 2944 O O . SER B 1 94 ? 6.961 12.531 15.977 1 95.94 94 SER B O 1
ATOM 2946 N N . GLU B 1 95 ? 7.145 10.828 17.406 1 95.94 95 GLU B N 1
ATOM 2947 C CA . GLU B 1 95 ? 8.602 10.898 17.484 1 95.94 95 GLU B CA 1
ATOM 2948 C C . GLU B 1 95 ? 9.25 10.586 16.141 1 95.94 95 GLU B C 1
ATOM 2950 O O . GLU B 1 95 ? 10.219 11.242 15.75 1 95.94 95 GLU B O 1
ATOM 2955 N N . ASP B 1 96 ? 8.703 9.602 15.5 1 96.12 96 ASP B N 1
ATOM 2956 C CA . ASP B 1 96 ? 9.242 9.219 14.195 1 96.12 96 ASP B CA 1
ATOM 2957 C C . ASP B 1 96 ? 9.094 10.359 13.188 1 96.12 96 ASP B C 1
ATOM 2959 O O . ASP B 1 96 ? 9.984 10.594 12.375 1 96.12 96 ASP B O 1
ATOM 2963 N N . VAL B 1 97 ? 7.934 11.055 13.227 1 97.38 97 VAL B N 1
ATOM 2964 C CA . VAL B 1 97 ? 7.719 12.188 12.336 1 97.38 97 VAL B CA 1
ATOM 2965 C C . VAL B 1 97 ? 8.789 13.258 12.594 1 97.38 97 VAL B C 1
ATOM 2967 O O . VAL B 1 97 ? 9.359 13.805 11.648 1 97.38 97 VAL B O 1
ATOM 2970 N N . GLN B 1 98 ? 9.094 13.523 13.852 1 97.31 98 GLN B N 1
ATOM 2971 C CA . GLN B 1 98 ? 10.117 14.5 14.203 1 97.31 98 GLN B CA 1
ATOM 2972 C C . GLN B 1 98 ? 11.484 14.078 13.68 1 97.31 98 GLN B C 1
ATOM 2974 O O . GLN B 1 98 ? 12.211 14.898 13.109 1 97.31 98 GLN B O 1
ATOM 2979 N N . LEU B 1 99 ? 11.812 12.805 13.82 1 96.56 99 LEU B N 1
ATOM 2980 C CA . LEU B 1 99 ? 13.102 12.289 13.367 1 96.56 99 LEU B CA 1
ATOM 2981 C C . LEU B 1 99 ? 13.234 12.422 11.859 1 96.56 99 LEU B C 1
ATOM 2983 O O . LEU B 1 99 ? 14.297 12.797 11.352 1 96.56 99 LEU B O 1
ATOM 2987 N N . LEU B 1 100 ? 12.18 12.156 11.156 1 96.69 100 LEU B N 1
ATOM 2988 C CA . LEU B 1 100 ? 12.195 12.25 9.703 1 96.69 100 LEU B CA 1
ATOM 2989 C C . LEU B 1 100 ? 12.305 13.703 9.258 1 96.69 100 LEU B C 1
ATOM 2991 O O . LEU B 1 100 ? 13.039 14.023 8.32 1 96.69 100 LEU B O 1
ATOM 2995 N N . ALA B 1 101 ? 11.57 14.539 9.922 1 97.06 101 ALA B N 1
ATOM 2996 C CA . ALA B 1 101 ? 11.656 15.969 9.617 1 97.06 101 ALA B CA 1
ATOM 2997 C C . ALA B 1 101 ? 13.078 16.484 9.828 1 97.06 101 ALA B C 1
ATOM 2999 O O . ALA B 1 101 ? 13.609 17.219 8.984 1 97.06 101 ALA B O 1
ATOM 3000 N N . ASP B 1 102 ? 13.672 16.094 10.906 1 95.75 102 ASP B N 1
ATOM 3001 C CA . ASP B 1 102 ? 15.039 16.516 11.195 1 95.75 102 ASP B CA 1
ATOM 3002 C C . ASP B 1 102 ? 16 16.016 10.125 1 95.75 102 ASP B C 1
ATOM 3004 O O . ASP B 1 102 ? 16.922 16.734 9.727 1 95.75 102 ASP B O 1
ATOM 3008 N N . TRP B 1 103 ? 15.805 14.797 9.711 1 93.94 103 TRP B N 1
ATOM 3009 C CA . TRP B 1 103 ? 16.641 14.227 8.664 1 93.94 103 TRP B CA 1
ATOM 3010 C C . TRP B 1 103 ? 16.547 15.031 7.375 1 93.94 103 TRP B C 1
ATOM 3012 O O . TRP B 1 103 ? 17.547 15.336 6.742 1 93.94 103 TRP B O 1
ATOM 3022 N N . VAL B 1 104 ? 15.289 15.391 6.996 1 93.62 104 VAL B N 1
ATOM 3023 C CA . VAL B 1 104 ? 15.055 16.156 5.777 1 93.62 104 VAL B CA 1
ATOM 3024 C C . VAL B 1 104 ? 15.75 17.516 5.879 1 93.62 104 VAL B C 1
ATOM 3026 O O . VAL B 1 104 ? 16.422 17.953 4.934 1 93.62 104 VAL B O 1
ATOM 3029 N N . ILE B 1 105 ? 15.656 18.125 6.992 1 93.69 105 ILE B N 1
ATOM 3030 C CA . ILE B 1 105 ? 16.234 19.438 7.211 1 93.69 105 ILE B CA 1
ATOM 3031 C C . ILE B 1 105 ? 17.75 19.359 7.129 1 93.69 105 ILE B C 1
ATOM 3033 O O . ILE B 1 105 ? 18.391 20.203 6.5 1 93.69 105 ILE B O 1
ATOM 3037 N N . ARG B 1 106 ? 18.328 18.328 7.68 1 92.06 106 ARG B N 1
ATOM 3038 C CA . ARG B 1 106 ? 19.781 18.172 7.695 1 92.06 106 ARG B CA 1
ATOM 3039 C C . ARG B 1 106 ? 20.328 17.938 6.289 1 92.06 106 ARG B C 1
ATOM 3041 O O . ARG B 1 106 ? 21.438 18.359 5.973 1 92.06 106 ARG B O 1
ATOM 3048 N N . ARG B 1 107 ? 19.547 17.344 5.508 1 87.62 107 ARG B N 1
ATOM 3049 C CA . ARG B 1 107 ? 19.953 17.047 4.137 1 87.62 107 ARG B CA 1
ATOM 3050 C C . ARG B 1 107 ? 20.078 18.328 3.316 1 87.62 107 ARG B C 1
ATOM 3052 O O . ARG B 1 107 ? 20.938 18.422 2.438 1 87.62 107 ARG B O 1
ATOM 3059 N N . SER B 1 108 ? 19.172 19.281 3.576 1 89.44 108 SER B N 1
ATOM 3060 C CA . SER B 1 108 ? 19.172 20.562 2.9 1 89.44 108 SER B CA 1
ATOM 3061 C C . SER B 1 108 ? 18.703 21.672 3.834 1 89.44 108 SER B C 1
ATOM 3063 O O . SER B 1 108 ? 17.578 22.172 3.705 1 89.44 108 SER B O 1
ATOM 3065 N N . PRO B 1 109 ? 19.609 22.188 4.598 1 91.06 109 PRO B N 1
ATOM 3066 C CA . PRO B 1 109 ? 19.219 23.109 5.672 1 91.06 109 PRO B CA 1
ATOM 3067 C C . PRO B 1 109 ? 18.641 24.422 5.145 1 91.06 109 PRO B C 1
ATOM 3069 O O . PRO B 1 109 ? 17.859 25.078 5.828 1 91.06 109 PRO B O 1
ATOM 3072 N N . SER B 1 110 ? 18.953 24.828 3.955 1 92.81 110 SER B N 1
ATOM 3073 C CA . SER B 1 110 ? 18.531 26.125 3.455 1 92.81 110 SER B CA 1
ATOM 3074 C C . SER B 1 110 ? 17.219 26.016 2.68 1 92.81 110 SER B C 1
ATOM 3076 O O . SER B 1 110 ? 16.625 27.031 2.303 1 92.81 110 SER B O 1
ATOM 3078 N N . VAL B 1 111 ? 16.797 24.875 2.42 1 95.75 111 VAL B N 1
ATOM 3079 C CA . VAL B 1 111 ? 15.57 24.656 1.652 1 95.75 111 VAL B CA 1
ATOM 3080 C C . VAL B 1 111 ? 14.383 24.531 2.602 1 95.75 111 VAL B C 1
ATOM 3082 O O . VAL B 1 111 ? 14.43 23.766 3.562 1 95.75 111 VAL B O 1
ATOM 3085 N N . PRO B 1 112 ? 13.336 25.312 2.426 1 96.94 112 PRO B N 1
ATOM 3086 C CA . PRO B 1 112 ? 12.195 25.266 3.346 1 96.94 112 PRO B CA 1
ATOM 3087 C C . PRO B 1 112 ? 11.492 23.906 3.34 1 96.94 112 PRO B C 1
ATOM 3089 O O . PRO B 1 112 ? 11.43 23.234 2.303 1 96.94 112 PRO B O 1
ATOM 3092 N N . LEU B 1 113 ? 10.898 23.547 4.523 1 97.44 113 LEU B N 1
ATOM 3093 C CA . LEU B 1 113 ? 10.195 22.281 4.703 1 97.44 113 LEU B CA 1
ATOM 3094 C C . LEU B 1 113 ? 8.711 22.516 4.98 1 97.44 113 LEU B C 1
ATOM 3096 O O . LEU B 1 113 ? 8.359 23.297 5.871 1 97.44 113 LEU B O 1
ATOM 3100 N N . VAL B 1 114 ? 7.863 21.906 4.18 1 97.75 114 VAL B N 1
ATOM 3101 C CA . VAL B 1 114 ? 6.43 21.844 4.434 1 97.75 114 VAL B CA 1
ATOM 3102 C C . VAL B 1 114 ? 6.074 20.5 5.059 1 97.75 114 VAL B C 1
ATOM 3104 O O . VAL B 1 114 ? 6.461 19.438 4.547 1 97.75 114 VAL B O 1
ATOM 3107 N N . LEU B 1 115 ? 5.445 20.516 6.195 1 97.75 115 LEU B N 1
ATOM 3108 C CA . LEU B 1 115 ? 4.824 19.312 6.738 1 97.75 115 LEU B CA 1
ATOM 3109 C C . LEU B 1 115 ? 3.408 19.141 6.203 1 97.75 115 LEU B C 1
ATOM 3111 O O . LEU B 1 115 ? 2.572 20.031 6.348 1 97.75 115 LEU B O 1
ATOM 3115 N N . HIS B 1 116 ? 3.191 18.031 5.516 1 97.38 116 HIS B N 1
ATOM 3116 C CA . HIS B 1 116 ? 1.894 17.766 4.906 1 97.38 116 HIS B CA 1
ATOM 3117 C C . HIS B 1 116 ? 1.268 16.5 5.477 1 97.38 116 HIS B C 1
ATOM 3119 O O . HIS B 1 116 ? 1.744 15.391 5.207 1 97.38 116 HIS B O 1
ATOM 3125 N N . GLY B 1 117 ? 0.165 16.703 6.219 1 95.94 117 GLY B N 1
ATOM 3126 C CA . GLY B 1 117 ? -0.502 15.578 6.852 1 95.94 117 GLY B CA 1
ATOM 3127 C C . GLY B 1 117 ? -1.836 15.234 6.211 1 95.94 117 GLY B C 1
ATOM 3128 O O . GLY B 1 117 ? -2.58 16.125 5.805 1 95.94 117 GLY B O 1
ATOM 3129 N N . LEU B 1 118 ? -2.148 13.977 6.133 1 92 118 LEU B N 1
ATOM 3130 C CA . LEU B 1 118 ? -3.438 13.477 5.672 1 92 118 LEU B CA 1
ATOM 3131 C C . LEU B 1 118 ? -4.141 12.688 6.773 1 92 118 LEU B C 1
ATOM 3133 O O . LEU B 1 118 ? -3.572 11.742 7.324 1 92 118 LEU B O 1
ATOM 3137 N N . GLU B 1 119 ? -5.387 13.047 7.066 1 88.75 119 GLU B N 1
ATOM 3138 C CA . GLU B 1 119 ? -6.207 12.383 8.078 1 88.75 119 GLU B CA 1
ATOM 3139 C C . GLU B 1 119 ? -5.457 12.258 9.398 1 88.75 119 GLU B C 1
ATOM 3141 O O . GLU B 1 119 ? -4.977 13.25 9.945 1 88.75 119 GLU B O 1
ATOM 3146 N N . LEU B 1 120 ? -5.234 11.094 9.914 1 88.56 120 LEU B N 1
ATOM 3147 C CA . LEU B 1 120 ? -4.535 10.953 11.188 1 88.56 120 LEU B CA 1
ATOM 3148 C C . LEU B 1 120 ? -3.141 11.562 11.109 1 88.56 120 LEU B C 1
ATOM 3150 O O . LEU B 1 120 ? -2.648 12.125 12.094 1 88.56 120 LEU B O 1
ATOM 3154 N N . GLY B 1 121 ? -2.51 11.508 9.977 1 93.94 121 GLY B N 1
ATOM 3155 C CA . GLY B 1 121 ? -1.204 12.117 9.773 1 93.94 121 GLY B CA 1
ATOM 3156 C C . GLY B 1 121 ? -1.216 13.625 9.93 1 93.94 121 GLY B C 1
ATOM 3157 O O . GLY B 1 121 ? -0.179 14.234 10.203 1 93.94 121 GLY B O 1
ATOM 3158 N N . ALA B 1 122 ? -2.402 14.164 9.742 1 93.44 122 ALA B N 1
ATOM 3159 C CA . ALA B 1 122 ? -2.527 15.609 9.922 1 93.44 122 ALA B CA 1
ATOM 3160 C C . ALA B 1 122 ? -2.271 16.016 11.367 1 93.44 122 ALA B C 1
ATOM 3162 O O . ALA B 1 122 ? -1.635 17.031 11.633 1 93.44 122 ALA B O 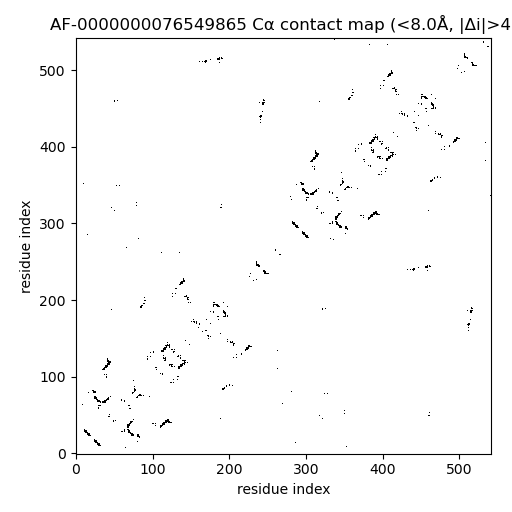1
ATOM 3163 N N . ILE B 1 123 ? -2.742 15.234 12.297 1 93.62 123 ILE B N 1
ATOM 3164 C CA . ILE B 1 123 ? -2.545 15.523 13.719 1 93.62 123 ILE B CA 1
ATOM 3165 C C . ILE B 1 123 ? -1.063 15.398 14.062 1 93.62 123 ILE B C 1
ATOM 3167 O O . ILE B 1 123 ? -0.513 16.25 14.773 1 93.62 123 ILE B O 1
ATOM 3171 N N . LEU B 1 124 ? -0.417 14.391 13.539 1 95.94 124 LEU B N 1
ATOM 3172 C CA . LEU B 1 124 ? 1 14.172 13.805 1 95.94 124 LEU B CA 1
ATOM 3173 C C . LEU B 1 124 ? 1.849 15.281 13.188 1 95.94 124 LEU B C 1
ATOM 3175 O O . LEU B 1 124 ? 2.781 15.781 13.82 1 95.94 124 LEU B O 1
ATOM 3179 N N . ALA B 1 125 ? 1.523 15.656 11.969 1 96.38 125 ALA B N 1
ATOM 3180 C CA . ALA B 1 125 ? 2.236 16.75 11.297 1 96.38 125 ALA B CA 1
ATOM 3181 C C . ALA B 1 125 ? 2.076 18.062 12.062 1 96.38 125 ALA B C 1
ATOM 3183 O O . ALA B 1 125 ? 3.043 18.797 12.234 1 96.38 125 ALA B O 1
ATOM 3184 N N . ALA B 1 126 ? 0.874 18.297 12.508 1 93.88 126 ALA B N 1
ATOM 3185 C CA . ALA B 1 126 ? 0.597 19.516 13.258 1 93.88 126 ALA B CA 1
ATOM 3186 C C . ALA B 1 126 ? 1.396 19.562 14.555 1 93.88 126 ALA B C 1
ATOM 3188 O O . ALA B 1 126 ? 1.92 20.609 14.93 1 93.88 126 ALA B O 1
ATOM 3189 N N . ARG B 1 127 ? 1.472 18.484 15.195 1 93.5 127 ARG B N 1
ATOM 3190 C CA . ARG B 1 127 ? 2.232 18.422 16.438 1 93.5 127 ARG B CA 1
ATOM 3191 C C . ARG B 1 127 ? 3.709 18.719 16.203 1 93.5 127 ARG B C 1
ATOM 3193 O O . ARG B 1 127 ? 4.336 19.453 16.953 1 93.5 127 ARG B O 1
ATOM 3200 N N . CYS B 1 128 ? 4.25 18.156 15.172 1 94.94 128 CYS B N 1
ATOM 3201 C CA . CYS B 1 128 ? 5.637 18.406 14.789 1 94.94 128 CYS B CA 1
ATOM 3202 C C . CYS B 1 128 ? 5.852 19.875 14.461 1 94.94 128 CYS B C 1
ATOM 3204 O O . CYS B 1 128 ? 6.836 20.484 14.891 1 94.94 128 CYS B O 1
ATOM 3206 N N . PHE B 1 129 ? 4.922 20.422 13.75 1 93.81 129 PHE B N 1
ATOM 3207 C CA . PHE B 1 129 ? 4.961 21.812 13.352 1 93.81 129 PHE B CA 1
ATOM 3208 C C . PHE B 1 129 ? 4.918 22.734 14.578 1 93.81 129 PHE B C 1
ATOM 3210 O O . PHE B 1 129 ? 5.668 23.703 14.664 1 93.81 129 PHE B O 1
ATOM 3217 N N . HIS B 1 130 ? 4.16 22.375 15.492 1 89.31 130 HIS B N 1
ATOM 3218 C CA . HIS B 1 130 ? 3.967 23.203 16.688 1 89.31 130 HIS B CA 1
ATOM 3219 C C . HIS B 1 130 ? 5.203 23.172 17.578 1 89.31 130 HIS B C 1
ATOM 3221 O O . HIS B 1 130 ? 5.445 24.109 18.344 1 89.31 130 HIS B O 1
ATOM 3227 N N . LYS B 1 131 ? 5.969 22.141 17.469 1 89.5 131 LYS B N 1
ATOM 3228 C CA . LYS B 1 131 ? 7.227 22.047 18.203 1 89.5 131 LYS B CA 1
ATOM 3229 C C . LYS B 1 131 ? 8.312 22.906 17.547 1 89.5 131 LYS B C 1
ATOM 3231 O O . LYS B 1 131 ? 9.461 22.906 18 1 89.5 131 LYS B O 1
ATOM 3236 N N . GLY B 1 132 ? 7.961 23.484 16.422 1 89.88 132 GLY B N 1
ATOM 3237 C CA . GLY B 1 132 ? 8.867 24.453 15.812 1 89.88 132 GLY B CA 1
ATOM 3238 C C . GLY B 1 132 ? 9.539 23.922 14.562 1 89.88 132 GLY B C 1
ATOM 3239 O O . GLY B 1 132 ? 10.469 24.547 14.039 1 89.88 132 GLY B O 1
ATOM 3240 N N . THR B 1 133 ? 9.047 22.781 14.094 1 93.62 133 THR B N 1
ATOM 3241 C CA . THR B 1 133 ? 9.672 22.172 12.93 1 93.62 133 THR B CA 1
ATOM 3242 C C . THR B 1 133 ? 8.867 22.469 11.664 1 93.62 133 THR B C 1
ATOM 3244 O O . THR B 1 133 ? 7.637 22.391 11.68 1 93.62 133 THR B O 1
ATOM 3247 N N . GLY B 1 134 ? 9.539 22.938 10.602 1 94.25 134 GLY B N 1
ATOM 3248 C CA . GLY B 1 134 ? 8.883 23.203 9.336 1 94.25 134 GLY B CA 1
ATOM 3249 C C . GLY B 1 134 ? 8.625 24.672 9.086 1 94.25 134 GLY B C 1
ATOM 3250 O O . GLY B 1 134 ? 8.672 25.484 10.016 1 94.25 134 GLY B O 1
ATOM 3251 N N . ASP B 1 135 ? 8.328 24.953 7.867 1 94.94 135 ASP B N 1
ATOM 3252 C CA . ASP B 1 135 ? 8.141 26.344 7.453 1 94.94 135 ASP B CA 1
ATOM 3253 C C . ASP B 1 135 ? 6.695 26.609 7.043 1 94.94 135 ASP B C 1
ATOM 3255 O O . ASP B 1 135 ? 6.266 27.75 6.949 1 94.94 135 ASP B O 1
ATOM 3259 N N . ALA B 1 136 ? 5.984 25.594 6.805 1 94.88 136 ALA B N 1
ATOM 3260 C CA . ALA B 1 136 ? 4.559 25.641 6.5 1 94.88 136 ALA B CA 1
ATOM 3261 C C . ALA B 1 136 ? 3.875 24.328 6.84 1 94.88 136 ALA B C 1
ATOM 3263 O O . ALA B 1 136 ? 4.535 23.281 6.961 1 94.88 136 ALA B O 1
ATOM 3264 N N . LEU B 1 137 ? 2.51 24.375 7.039 1 94.44 137 LEU B N 1
ATOM 3265 C CA . LEU B 1 137 ? 1.728 23.203 7.414 1 94.44 137 LEU B CA 1
ATOM 3266 C C . LEU B 1 137 ? 0.507 23.062 6.512 1 94.44 137 LEU B C 1
ATOM 3268 O O . LEU B 1 137 ? -0.304 23.984 6.398 1 94.44 137 LEU B O 1
ATOM 3272 N N . LEU B 1 138 ? 0.467 21.953 5.789 1 95.25 138 LEU B N 1
ATOM 3273 C CA . LEU B 1 138 ? -0.662 21.609 4.93 1 95.25 138 LEU B CA 1
ATOM 3274 C C . LEU B 1 138 ? -1.394 20.391 5.453 1 95.25 138 LEU B C 1
ATOM 3276 O O . LEU B 1 138 ? -0.803 19.312 5.57 1 95.25 138 LEU B O 1
ATOM 3280 N N . LEU B 1 139 ? -2.699 20.531 5.781 1 93.19 139 LEU B N 1
ATOM 3281 C CA . LEU B 1 139 ? -3.477 19.438 6.352 1 93.19 139 LEU B CA 1
ATOM 3282 C C . LEU B 1 139 ? -4.648 19.078 5.445 1 93.19 139 LEU B C 1
ATOM 3284 O O . LEU B 1 139 ? -5.48 19.922 5.133 1 93.19 139 LEU B O 1
ATOM 3288 N N . TRP B 1 140 ? -4.637 17.828 4.988 1 91.12 140 TRP B N 1
ATOM 3289 C CA . TRP B 1 140 ? -5.758 17.312 4.223 1 91.12 140 TRP B CA 1
ATOM 3290 C C . TRP B 1 140 ? -6.672 16.469 5.109 1 91.12 140 TRP B C 1
ATOM 3292 O O . TRP B 1 140 ? -6.254 15.438 5.645 1 91.12 140 TRP B O 1
ATOM 3302 N N . SER B 1 141 ? -7.922 16.844 5.348 1 87.62 141 SER B N 1
ATOM 3303 C CA . SER B 1 141 ? -9 16.141 6.031 1 87.62 141 SER B CA 1
ATOM 3304 C C . SER B 1 141 ? -8.586 15.719 7.438 1 87.62 141 SER B C 1
ATOM 3306 O O . SER B 1 141 ? -8.719 14.547 7.805 1 87.62 141 SER B O 1
ATOM 3308 N N . PRO B 1 142 ? -8.102 16.656 8.227 1 90.31 142 PRO B N 1
ATOM 3309 C CA . PRO B 1 142 ? -7.738 16.297 9.602 1 90.31 142 PRO B CA 1
ATOM 3310 C C . PRO B 1 142 ? -8.961 15.977 10.469 1 90.31 142 PRO B C 1
ATOM 3312 O O . PRO B 1 142 ? -9.961 16.688 10.414 1 90.31 142 PRO B O 1
ATOM 3315 N N . PRO B 1 143 ? -8.859 14.875 11.18 1 89 143 PRO B N 1
ATOM 3316 C CA . PRO B 1 143 ? -9.867 14.719 12.227 1 89 143 PRO B CA 1
ATOM 3317 C C . PRO B 1 143 ? -9.672 15.703 13.383 1 89 143 PRO B C 1
ATOM 3319 O O . PRO B 1 143 ? -8.609 16.312 13.508 1 89 143 PRO B O 1
ATOM 3322 N N . ALA B 1 144 ? -10.719 15.805 14.172 1 89.31 144 ALA B N 1
ATOM 3323 C CA . ALA B 1 144 ? -10.609 16.672 15.336 1 89.31 144 ALA B CA 1
ATOM 3324 C C . ALA B 1 144 ? -9.586 16.141 16.328 1 89.31 144 ALA B C 1
ATOM 3326 O O . ALA B 1 144 ? -8.852 16.906 16.969 1 89.31 144 ALA B O 1
ATOM 3327 N N . ASN B 1 145 ? -9.609 14.898 16.484 1 92.5 145 ASN B N 1
ATOM 3328 C CA . ASN B 1 145 ? -8.641 14.227 17.344 1 92.5 145 ASN B CA 1
ATOM 3329 C C . ASN B 1 145 ? -8.406 12.789 16.891 1 92.5 145 ASN B C 1
ATOM 3331 O O . ASN B 1 145 ? -9.141 12.266 16.047 1 92.5 145 ASN B O 1
ATOM 3335 N N . ALA B 1 146 ? -7.34 12.203 17.438 1 93.56 146 ALA B N 1
ATOM 3336 C CA . ALA B 1 146 ? -6.945 10.859 17.031 1 93.56 146 ALA B CA 1
ATOM 3337 C C . ALA B 1 146 ? -8.008 9.836 17.422 1 93.56 146 ALA B C 1
ATOM 3339 O O . ALA B 1 146 ? -8.219 8.852 16.703 1 93.56 146 ALA B O 1
ATOM 3340 N N . ASN B 1 147 ? -8.695 10.031 18.531 1 93.75 147 ASN B N 1
ATOM 3341 C CA . ASN B 1 147 ? -9.719 9.086 18.969 1 93.75 147 ASN B CA 1
ATOM 3342 C C . ASN B 1 147 ? -10.891 9.047 17.984 1 93.75 147 ASN B C 1
ATOM 3344 O O . ASN B 1 147 ? -11.453 7.98 17.734 1 93.75 147 ASN B O 1
ATOM 3348 N N . GLN B 1 148 ? -11.219 10.195 17.484 1 90.44 148 GLN B N 1
ATOM 3349 C CA . GLN B 1 148 ? -12.273 10.25 16.484 1 90.44 148 GLN B CA 1
ATOM 3350 C C . GLN B 1 148 ? -11.875 9.453 15.242 1 90.44 148 GLN B C 1
ATOM 3352 O O . GLN B 1 148 ? -12.719 8.773 14.641 1 90.44 148 GLN B O 1
ATOM 3357 N N . ALA B 1 149 ? -10.664 9.594 14.859 1 88.06 149 ALA B N 1
ATOM 3358 C CA . ALA B 1 149 ? -10.172 8.844 13.703 1 88.06 149 ALA B CA 1
ATOM 3359 C C . ALA B 1 149 ? -10.266 7.336 13.945 1 88.06 149 ALA B C 1
ATOM 3361 O O . ALA B 1 149 ? -10.672 6.582 13.055 1 88.06 149 ALA B O 1
ATOM 3362 N N . LEU B 1 150 ? -9.875 6.887 15.117 1 91.75 150 LEU B N 1
ATOM 3363 C CA . LEU B 1 150 ? -9.953 5.469 15.445 1 91.75 150 LEU B CA 1
ATOM 3364 C C . LEU B 1 150 ? -11.406 4.992 15.445 1 91.75 150 LEU B C 1
ATOM 3366 O O . LEU B 1 150 ? -11.703 3.906 14.945 1 91.75 150 LEU B O 1
ATOM 3370 N N . ARG B 1 151 ? -12.305 5.82 15.992 1 90.38 151 ARG B N 1
ATOM 3371 C CA . ARG B 1 151 ? -13.711 5.457 16.031 1 90.38 151 ARG B CA 1
ATOM 3372 C C . ARG B 1 151 ? -14.289 5.32 14.633 1 90.38 151 ARG B C 1
ATOM 3374 O O . ARG B 1 151 ? -15.102 4.43 14.367 1 90.38 151 ARG B O 1
ATOM 3381 N N . SER B 1 152 ? -13.922 6.234 13.789 1 84.31 152 SER B N 1
ATOM 3382 C CA . SER B 1 152 ? -14.367 6.16 12.406 1 84.31 152 SER B CA 1
ATOM 3383 C C . SER B 1 152 ? -13.883 4.875 11.734 1 84.31 152 SER B C 1
ATOM 3385 O O . SER B 1 152 ? -14.617 4.258 10.969 1 84.31 152 SER B O 1
ATOM 3387 N N . SER B 1 153 ? -12.648 4.516 11.984 1 84.56 153 SER B N 1
ATOM 3388 C CA . SER B 1 153 ? -12.109 3.27 11.453 1 84.56 153 SER B CA 1
ATOM 3389 C C . SER B 1 153 ? -12.875 2.064 11.977 1 84.56 153 SER B C 1
ATOM 3391 O O . SER B 1 153 ? -13.133 1.113 11.234 1 84.56 153 SER B O 1
ATOM 3393 N N . LEU B 1 154 ? -13.219 2.096 13.219 1 87.88 154 LEU B N 1
ATOM 3394 C CA . LEU B 1 154 ? -13.977 1.006 13.82 1 87.88 154 LEU B CA 1
ATOM 3395 C C . LEU B 1 154 ? -15.375 0.916 13.203 1 87.88 154 LEU B C 1
ATOM 3397 O O . LEU B 1 154 ? -15.891 -0.182 13 1 87.88 154 LEU B O 1
ATOM 3401 N N . LEU B 1 155 ? -15.961 2.096 13.008 1 84 155 LEU B N 1
ATOM 3402 C CA . LEU B 1 155 ? -17.281 2.119 12.391 1 84 155 LEU B CA 1
ATOM 3403 C C . LEU B 1 155 ? -17.25 1.455 11.016 1 84 155 LEU B C 1
ATOM 3405 O O . LEU B 1 155 ? -18.141 0.658 10.688 1 84 155 LEU B O 1
ATOM 3409 N N . TYR B 1 156 ? -16.266 1.835 10.281 1 75.75 156 TYR B N 1
ATOM 3410 C CA . TYR B 1 156 ? -16.109 1.23 8.969 1 75.75 156 TYR B CA 1
ATOM 3411 C C . TYR B 1 156 ? -15.891 -0.275 9.086 1 75.75 156 TYR B C 1
ATOM 3413 O O . TYR B 1 156 ? -16.516 -1.051 8.352 1 75.75 156 TYR B O 1
ATOM 3421 N N . TRP B 1 157 ? -15.055 -0.691 9.922 1 79.19 157 TRP B N 1
ATOM 3422 C CA . TRP B 1 157 ? -14.734 -2.102 10.117 1 79.19 157 TRP B CA 1
ATOM 3423 C C . TRP B 1 157 ? -15.969 -2.885 10.555 1 79.19 157 TRP B C 1
ATOM 3425 O O . TRP B 1 157 ? -16.234 -3.971 10.031 1 79.19 157 TRP B O 1
ATOM 3435 N N . ALA B 1 158 ? -16.656 -2.336 11.477 1 82.31 158 ALA B N 1
ATOM 3436 C CA . ALA B 1 158 ? -17.906 -2.965 11.938 1 82.31 158 ALA B CA 1
ATOM 3437 C C . ALA B 1 158 ? -18.906 -3.074 10.797 1 82.31 158 ALA B C 1
ATOM 3439 O O . ALA B 1 158 ? -19.625 -4.078 10.688 1 82.31 158 ALA B O 1
ATOM 3440 N N . GLY B 1 159 ? -18.984 -2.006 10.008 1 75.25 159 GLY B N 1
ATOM 3441 C CA . GLY B 1 159 ? -19.859 -2.031 8.844 1 75.25 159 GLY B CA 1
ATOM 3442 C C . GLY B 1 159 ? -19.516 -3.127 7.855 1 75.25 159 GLY B C 1
ATOM 3443 O O . GLY B 1 159 ? -20.391 -3.816 7.348 1 75.25 159 GLY B O 1
ATOM 3444 N N . LEU B 1 160 ? -18.266 -3.318 7.629 1 70.62 160 LEU B N 1
ATOM 3445 C CA . LEU B 1 160 ? -17.812 -4.383 6.738 1 70.62 160 LEU B CA 1
ATOM 3446 C C . LEU B 1 160 ? -18.156 -5.754 7.316 1 70.62 160 LEU B C 1
ATOM 3448 O O . LEU B 1 160 ? -18.5 -6.672 6.57 1 70.62 160 LEU B O 1
ATOM 3452 N N . GLY B 1 161 ? -17.922 -5.867 8.57 1 71.06 161 GLY B N 1
ATOM 3453 C CA . GLY B 1 161 ? -18.297 -7.105 9.234 1 71.06 161 GLY B CA 1
ATOM 3454 C C . GLY B 1 161 ? -19.766 -7.441 9.07 1 71.06 161 GLY B C 1
ATOM 3455 O O . GLY B 1 161 ? -20.125 -8.609 8.867 1 71.06 161 GLY B O 1
ATOM 3456 N N . GLN B 1 162 ? -20.609 -6.445 9.062 1 71.44 162 GLN B N 1
ATOM 3457 C CA . GLN B 1 162 ? -22.031 -6.656 8.898 1 71.44 162 GLN B CA 1
ATOM 3458 C C . GLN B 1 162 ? -22.359 -7.199 7.508 1 71.44 162 GLN B C 1
ATOM 3460 O O . GLN B 1 162 ? -23.312 -7.949 7.34 1 71.44 162 GLN B O 1
ATOM 3465 N N . LEU B 1 163 ? -21.562 -6.84 6.629 1 64.94 163 LEU B N 1
ATOM 3466 C CA . LEU B 1 163 ? -21.812 -7.23 5.246 1 64.94 163 LEU B CA 1
ATOM 3467 C C . LEU B 1 163 ? -21.25 -8.625 4.965 1 64.94 163 LEU B C 1
ATOM 3469 O O . LEU B 1 163 ? -21.797 -9.352 4.133 1 64.94 163 LEU B O 1
ATOM 3473 N N . ASN B 1 164 ? -20.234 -9 5.645 1 65.44 164 ASN B N 1
ATOM 3474 C CA . ASN B 1 164 ? -19.469 -10.172 5.195 1 65.44 164 ASN B CA 1
ATOM 3475 C C . ASN B 1 164 ? -19.531 -11.297 6.223 1 65.44 164 ASN B C 1
ATOM 3477 O O . ASN B 1 164 ? -19.188 -12.438 5.91 1 65.44 164 ASN B O 1
ATOM 3481 N N . GLU B 1 165 ? -19.953 -10.938 7.398 1 68.25 165 GLU B N 1
ATOM 3482 C CA . GLU B 1 165 ? -19.891 -11.93 8.469 1 68.25 165 GLU B CA 1
ATOM 3483 C C . GLU B 1 165 ? -21.297 -12.43 8.828 1 68.25 165 GLU B C 1
ATOM 3485 O O . GLU B 1 165 ? -22.281 -11.734 8.609 1 68.25 165 GLU B O 1
ATOM 3490 N N . SER B 1 166 ? -21.266 -13.625 9.273 1 73 166 SER B N 1
ATOM 3491 C CA . SER B 1 166 ? -22.5 -14.141 9.836 1 73 166 SER B CA 1
ATOM 3492 C C . SER B 1 166 ? -22.938 -13.32 11.047 1 73 166 SER B C 1
ATOM 3494 O O . SER B 1 166 ? -22.109 -12.711 11.727 1 73 166 SER B O 1
ATOM 3496 N N . PRO B 1 167 ? -24.234 -13.203 11.25 1 76.12 167 PRO B N 1
ATOM 3497 C CA . PRO B 1 167 ? -24.75 -12.383 12.344 1 76.12 167 PRO B CA 1
ATOM 3498 C C . PRO B 1 167 ? -24.094 -12.703 13.68 1 76.12 167 PRO B C 1
ATOM 3500 O O . PRO B 1 167 ? -23.875 -11.805 14.5 1 76.12 167 PRO B O 1
ATOM 3503 N N . GLU B 1 168 ? -23.734 -13.938 13.914 1 77.25 168 GLU B N 1
ATOM 3504 C CA . GLU B 1 168 ? -23.156 -14.352 15.188 1 77.25 168 GLU B CA 1
ATOM 3505 C C . GLU B 1 168 ? -21.75 -13.797 15.367 1 77.25 168 GLU B C 1
ATOM 3507 O O . GLU B 1 168 ? -21.266 -13.664 16.5 1 77.25 168 GLU B O 1
ATOM 3512 N N . ASN B 1 169 ? -21.141 -13.414 14.297 1 77 169 ASN B N 1
ATOM 3513 C CA . ASN B 1 169 ? -19.75 -12.977 14.344 1 77 169 ASN B CA 1
ATOM 3514 C C . ASN B 1 169 ? -19.625 -11.461 14.203 1 77 169 ASN B C 1
ATOM 3516 O O . ASN B 1 169 ? -18.516 -10.914 14.273 1 77 169 ASN B O 1
ATOM 3520 N N . ARG B 1 170 ? -20.844 -10.883 14.117 1 80.44 170 ARG B N 1
ATOM 3521 C CA . ARG B 1 170 ? -20.844 -9.438 13.93 1 80.44 170 ARG B CA 1
ATOM 3522 C C . ARG B 1 170 ? -20.594 -8.711 15.25 1 80.44 170 ARG B C 1
ATOM 3524 O O . ARG B 1 170 ? -21.094 -9.117 16.297 1 80.44 170 ARG B O 1
ATOM 3531 N N . LYS B 1 171 ? -19.719 -7.812 15.203 1 87.25 171 LYS B N 1
ATOM 3532 C CA . LYS B 1 171 ? -19.438 -6.965 16.359 1 87.25 171 LYS B CA 1
ATOM 3533 C C . LYS B 1 171 ? -19.766 -5.508 16.062 1 87.25 171 LYS B C 1
ATOM 3535 O O . LYS B 1 171 ? -19.547 -5.031 14.945 1 87.25 171 LYS B O 1
ATOM 3540 N N . THR B 1 172 ? -20.266 -4.816 17.156 1 90.56 172 THR B N 1
ATOM 3541 C CA . THR B 1 172 ? -20.547 -3.391 17.047 1 90.56 172 THR B CA 1
ATOM 3542 C C . THR B 1 172 ? -19.328 -2.564 17.453 1 90.56 172 THR B C 1
ATOM 3544 O O . THR B 1 172 ? -18.391 -3.09 18.062 1 90.56 172 THR B O 1
ATOM 3547 N N . VAL B 1 173 ? -19.375 -1.342 17.141 1 93.56 173 VAL B N 1
ATOM 3548 C CA . VAL B 1 173 ? -18.328 -0.417 17.531 1 93.56 173 VAL B CA 1
ATOM 3549 C C . VAL B 1 173 ? -18.188 -0.405 19.047 1 93.56 173 VAL B C 1
ATOM 3551 O O . VAL B 1 173 ? -17.062 -0.443 19.578 1 93.56 173 VAL B O 1
ATOM 3554 N N . SER B 1 174 ? -19.328 -0.384 19.703 1 95.06 174 SER B N 1
ATOM 3555 C CA . SER B 1 174 ? -19.328 -0.353 21.172 1 95.06 174 SER B CA 1
ATOM 3556 C C . SER B 1 174 ? -18.656 -1.595 21.75 1 95.06 174 SER B C 1
ATOM 3558 O O . SER B 1 174 ? -17.969 -1.52 22.766 1 95.06 174 SER B O 1
ATOM 3560 N N . GLU B 1 175 ? -18.828 -2.709 21.109 1 94.19 175 GLU B N 1
ATOM 3561 C CA . GLU B 1 175 ? -18.203 -3.945 21.562 1 94.19 175 GLU B CA 1
ATOM 3562 C C . GLU B 1 175 ? -16.688 -3.898 21.375 1 94.19 175 GLU B C 1
ATOM 3564 O O . GLU B 1 175 ? -15.93 -4.32 22.266 1 94.19 175 GLU B O 1
ATOM 3569 N N . TYR B 1 176 ? -16.266 -3.371 20.312 1 94.5 176 TYR B N 1
ATOM 3570 C CA . TYR B 1 176 ? -14.836 -3.217 20.094 1 94.5 176 TYR B CA 1
ATOM 3571 C C . TYR B 1 176 ? -14.219 -2.283 21.125 1 94.5 176 TYR B C 1
ATOM 3573 O O . TYR B 1 176 ? -13.156 -2.58 21.672 1 94.5 176 TYR B O 1
ATOM 3581 N N . ILE B 1 177 ? -14.898 -1.188 21.391 1 96.44 177 ILE B N 1
ATOM 3582 C CA . ILE B 1 177 ? -14.391 -0.201 22.344 1 96.44 177 ILE B CA 1
ATOM 3583 C C . ILE B 1 177 ? -14.312 -0.817 23.734 1 96.44 177 ILE B C 1
ATOM 3585 O O . ILE B 1 177 ? -13.336 -0.623 24.453 1 96.44 177 ILE B O 1
ATOM 3589 N N . ARG B 1 178 ? -15.312 -1.578 24.109 1 96.38 178 ARG B N 1
ATOM 3590 C CA . ARG B 1 178 ? -15.328 -2.242 25.406 1 96.38 178 ARG B CA 1
ATOM 3591 C C . ARG B 1 178 ? -14.141 -3.188 25.547 1 96.38 178 ARG B C 1
ATOM 3593 O O . ARG B 1 178 ? -13.477 -3.209 26.594 1 96.38 178 ARG B O 1
ATOM 3600 N N . GLN B 1 179 ? -13.867 -3.926 24.516 1 94.94 179 GLN B N 1
ATOM 3601 C CA . GLN B 1 179 ? -12.734 -4.848 24.547 1 94.94 179 GLN B CA 1
ATOM 3602 C C . GLN B 1 179 ? -11.414 -4.098 24.719 1 94.94 179 GLN B C 1
ATOM 3604 O O . GLN B 1 179 ? -10.57 -4.508 25.516 1 94.94 179 GLN B O 1
ATOM 3609 N N . LEU B 1 180 ? -11.312 -2.982 24.078 1 95.69 180 LEU B N 1
ATOM 3610 C CA . LEU B 1 180 ? -10.109 -2.17 24.203 1 95.69 180 LEU B CA 1
ATOM 3611 C C . LEU B 1 180 ? -9.992 -1.607 25.625 1 95.69 180 LEU B C 1
ATOM 3613 O O . LEU B 1 180 ? -8.906 -1.628 26.219 1 95.69 180 LEU B O 1
ATOM 3617 N N . GLU B 1 181 ? -11.062 -1.17 26.125 1 96 181 GLU B N 1
ATOM 3618 C CA . GLU B 1 181 ? -11.062 -0.568 27.453 1 96 181 GLU B CA 1
ATOM 3619 C C . GLU B 1 181 ? -10.781 -1.61 28.531 1 96 181 GLU B C 1
ATOM 3621 O O . GLU B 1 181 ? -10.211 -1.293 29.578 1 96 181 GLU B O 1
ATOM 3626 N N . GLU B 1 182 ? -11.078 -2.879 28.234 1 95.88 182 GLU B N 1
ATOM 3627 C CA . GLU B 1 182 ? -10.852 -3.969 29.172 1 95.88 182 GLU B CA 1
ATOM 3628 C C . GLU B 1 182 ? -9.43 -4.52 29.047 1 95.88 182 GLU B C 1
ATOM 3630 O O . GLU B 1 182 ? -9.039 -5.422 29.781 1 95.88 182 GLU B O 1
ATOM 3635 N N . GLY B 1 183 ? -8.695 -3.975 28.125 1 92.88 183 GLY B N 1
ATOM 3636 C CA . GLY B 1 183 ? -7.289 -4.328 28.016 1 92.88 183 GLY B CA 1
ATOM 3637 C C . GLY B 1 183 ? -7.016 -5.387 26.969 1 92.88 183 GLY B C 1
ATOM 3638 O O . GLY B 1 183 ? -5.883 -5.855 26.828 1 92.88 183 GLY B O 1
ATOM 3639 N N . SER B 1 184 ? -8.086 -5.73 26.203 1 91.62 184 SER B N 1
ATOM 3640 C CA . SER B 1 184 ? -7.934 -6.758 25.172 1 91.62 184 SER B CA 1
ATOM 3641 C C . SER B 1 184 ? -7.48 -6.152 23.844 1 91.62 184 SER B C 1
ATOM 3643 O O . SER B 1 184 ? -7.699 -4.965 23.594 1 91.62 184 SER B O 1
ATOM 3645 N N . PHE B 1 185 ? -6.84 -6.977 23.062 1 91.44 185 PHE B N 1
ATOM 3646 C CA . PHE B 1 185 ? -6.539 -6.602 21.688 1 91.44 185 PHE B CA 1
ATOM 3647 C C . PHE B 1 185 ? -7.742 -6.844 20.781 1 91.44 185 PHE B C 1
ATOM 3649 O O . PHE B 1 185 ? -8.531 -7.762 21.016 1 91.44 185 PHE B O 1
ATOM 3656 N N . ILE B 1 186 ? -7.891 -5.938 19.812 1 89.19 186 ILE B N 1
ATOM 3657 C CA . ILE B 1 186 ? -8.883 -6.195 18.781 1 89.19 186 ILE B CA 1
ATOM 3658 C C . ILE B 1 186 ? -8.219 -6.152 17.406 1 89.19 186 ILE B C 1
ATOM 3660 O O . ILE B 1 186 ? -7.277 -5.383 17.188 1 89.19 186 ILE B O 1
ATOM 3664 N N . GLU B 1 187 ? -8.695 -6.918 16.5 1 82.56 187 GLU B N 1
ATOM 3665 C CA . GLU B 1 187 ? -8.195 -6.926 15.133 1 82.56 187 GLU B CA 1
ATOM 3666 C C . GLU B 1 187 ? -9.008 -6 14.242 1 82.56 187 GLU B C 1
ATOM 3668 O O . GLU B 1 187 ? -10.234 -6.137 14.141 1 82.56 187 GLU B O 1
ATOM 3673 N N . VAL B 1 188 ? -8.367 -5.09 13.641 1 82.75 188 VAL B N 1
ATOM 3674 C CA . VAL B 1 188 ? -9 -4.191 12.688 1 82.75 188 VAL B CA 1
ATOM 3675 C C . VAL B 1 188 ? -8.195 -4.172 11.391 1 82.75 188 VAL B C 1
ATOM 3677 O O . VAL B 1 188 ? -7.09 -3.625 11.344 1 82.75 188 VAL B O 1
ATOM 3680 N N . GLN B 1 189 ? -8.75 -4.816 10.359 1 75.62 189 GLN B N 1
ATOM 3681 C CA . GLN B 1 189 ? -8.148 -4.82 9.039 1 75.62 189 GLN B CA 1
ATOM 3682 C C . GLN B 1 189 ? -6.715 -5.355 9.086 1 75.62 189 GLN B C 1
ATOM 3684 O O . GLN B 1 189 ? -5.801 -4.746 8.523 1 75.62 189 GLN B O 1
ATOM 3689 N N . GLY B 1 190 ? -6.449 -6.32 9.836 1 73.75 190 GLY B N 1
ATOM 3690 C CA . GLY B 1 190 ? -5.168 -7.012 9.875 1 73.75 190 GLY B CA 1
ATOM 3691 C C . GLY B 1 190 ? -4.227 -6.461 10.93 1 73.75 190 GLY B C 1
ATOM 3692 O O . GLY B 1 190 ? -3.113 -6.965 11.094 1 73.75 190 GLY B O 1
ATOM 3693 N N . TYR B 1 191 ? -4.641 -5.438 11.609 1 81.25 191 TYR B N 1
ATOM 3694 C CA . TYR B 1 191 ? -3.83 -4.844 12.664 1 81.25 191 TYR B CA 1
ATOM 3695 C C . TYR B 1 191 ? -4.445 -5.109 14.031 1 81.25 191 TYR B C 1
ATOM 3697 O O . TYR B 1 191 ? -5.664 -5.035 14.203 1 81.25 191 TYR B O 1
ATOM 3705 N N . GLN B 1 192 ? -3.564 -5.402 14.984 1 85.75 192 GLN B N 1
ATOM 3706 C CA . GLN B 1 192 ? -4.016 -5.613 16.359 1 85.75 192 GLN B CA 1
ATOM 3707 C C . GLN B 1 192 ? -3.922 -4.328 17.172 1 85.75 192 GLN B C 1
ATOM 3709 O O . GLN B 1 192 ? -2.828 -3.914 17.562 1 85.75 192 GLN B O 1
ATOM 3714 N N . TRP B 1 193 ? -5.082 -3.793 17.406 1 91.19 193 TRP B N 1
ATOM 3715 C CA . TRP B 1 193 ? -5.125 -2.57 18.188 1 91.19 193 TRP B CA 1
ATOM 3716 C C . TRP B 1 193 ? -5.016 -2.885 19.688 1 91.19 193 TRP B C 1
ATOM 3718 O O . TRP B 1 193 ? -5.633 -3.834 20.172 1 91.19 193 TRP B O 1
ATOM 3728 N N . SER B 1 194 ? -4.203 -2.156 20.375 1 93.94 194 SER B N 1
ATOM 3729 C CA . SER B 1 194 ? -4.02 -2.338 21.812 1 93.94 194 SER B CA 1
ATOM 3730 C C . SER B 1 194 ? -4.785 -1.284 22.609 1 93.94 194 SER B C 1
ATOM 3732 O O . SER B 1 194 ? -5.188 -0.257 22.047 1 93.94 194 SER B O 1
ATOM 3734 N N . SER B 1 195 ? -4.957 -1.622 23.906 1 95.19 195 SER B N 1
ATOM 3735 C CA . SER B 1 195 ? -5.527 -0.636 24.828 1 95.19 195 SER B CA 1
ATOM 3736 C C . SER B 1 195 ? -4.633 0.595 24.938 1 95.19 195 SER B C 1
ATOM 3738 O O . SER B 1 195 ? -5.125 1.713 25.094 1 95.19 195 SER B O 1
ATOM 3740 N N . ARG B 1 196 ? -3.348 0.391 24.844 1 93.69 196 ARG B N 1
ATOM 3741 C CA . ARG B 1 196 ? -2.404 1.503 24.891 1 93.69 196 ARG B CA 1
ATOM 3742 C C . ARG B 1 196 ? -2.617 2.461 23.719 1 93.69 196 ARG B C 1
ATOM 3744 O O . ARG B 1 196 ? -2.633 3.68 23.906 1 93.69 196 ARG B O 1
ATOM 3751 N N . LEU B 1 197 ? -2.768 1.915 22.562 1 94.44 197 LEU B N 1
ATOM 3752 C CA . LEU B 1 197 ? -3.045 2.734 21.391 1 94.44 197 LEU B CA 1
ATOM 3753 C C . LEU B 1 197 ? -4.328 3.539 21.594 1 94.44 197 LEU B C 1
ATOM 3755 O O . LEU B 1 197 ? -4.363 4.734 21.297 1 94.44 197 LEU B O 1
ATOM 3759 N N . TRP B 1 198 ? -5.355 2.861 22.078 1 95.44 198 TRP B N 1
ATOM 3760 C CA . TRP B 1 198 ? -6.656 3.482 22.297 1 95.44 198 TRP B CA 1
ATOM 3761 C C . TRP B 1 198 ? -6.555 4.621 23.312 1 95.44 198 TRP B C 1
ATOM 3763 O O . TRP B 1 198 ? -7.008 5.738 23.047 1 95.44 198 TRP B O 1
ATOM 3773 N N . ARG B 1 199 ? -5.863 4.414 24.391 1 94.81 199 ARG B N 1
ATOM 3774 C CA . ARG B 1 199 ? -5.727 5.418 25.438 1 94.81 199 ARG B CA 1
ATOM 3775 C C . ARG B 1 199 ? -4.883 6.598 24.969 1 94.81 199 ARG B C 1
ATOM 3777 O O . ARG B 1 199 ? -5.18 7.75 25.281 1 94.81 199 ARG B O 1
ATOM 3784 N N . ASP B 1 200 ? -3.85 6.262 24.219 1 95.12 200 ASP B N 1
ATOM 3785 C CA . ASP B 1 200 ? -2.953 7.289 23.703 1 95.12 200 ASP B CA 1
ATOM 3786 C C . ASP B 1 200 ? -3.693 8.242 22.766 1 95.12 200 ASP B C 1
ATOM 3788 O O . ASP B 1 200 ? -3.361 9.43 22.703 1 95.12 200 ASP B O 1
ATOM 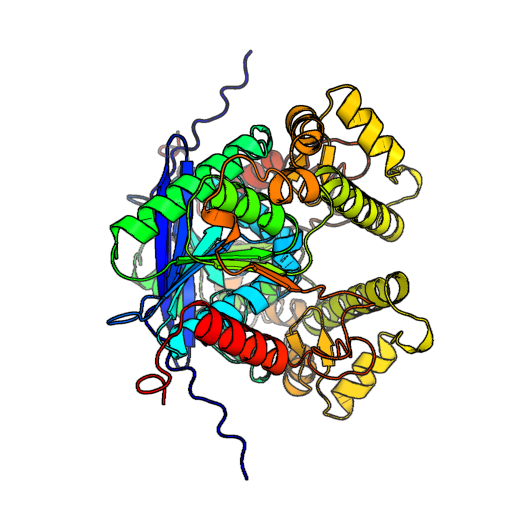3792 N N . SER B 1 201 ? -4.715 7.73 22.094 1 94.62 201 SER B N 1
ATOM 3793 C CA . SER B 1 201 ? -5.418 8.516 21.094 1 94.62 201 SER B CA 1
ATOM 3794 C C . SER B 1 201 ? -6.125 9.711 21.719 1 94.62 201 SER B C 1
ATOM 3796 O O . SER B 1 201 ? -6.352 10.727 21.047 1 94.62 201 SER B O 1
ATOM 3798 N N . PHE B 1 202 ? -6.395 9.672 23 1 93.69 202 PHE B N 1
ATOM 3799 C CA . PHE B 1 202 ? -7.121 10.742 23.672 1 93.69 202 PHE B CA 1
ATOM 3800 C C . PHE B 1 202 ? -6.223 11.953 23.891 1 93.69 202 PHE B C 1
ATOM 3802 O O . PHE B 1 202 ? -6.707 13.055 24.156 1 93.69 202 PHE B O 1
ATOM 3809 N N . HIS B 1 203 ? -4.906 11.781 23.703 1 93.19 203 HIS B N 1
ATOM 3810 C CA . HIS B 1 203 ? -3.965 12.859 23.984 1 93.19 203 HIS B CA 1
ATOM 3811 C C . HIS B 1 203 ? -3.547 13.57 22.703 1 93.19 203 HIS B C 1
ATOM 3813 O O . HIS B 1 203 ? -2.709 14.477 22.734 1 93.19 203 HIS B O 1
ATOM 3819 N N . PHE B 1 204 ? -4.086 13.211 21.641 1 94.19 204 PHE B N 1
ATOM 3820 C CA . PHE B 1 204 ? -3.74 13.812 20.359 1 94.19 204 PHE B CA 1
ATOM 3821 C C . PHE B 1 204 ? -4.934 14.547 19.75 1 94.19 204 PHE B C 1
ATOM 3823 O O . PHE B 1 204 ? -5.715 13.969 19 1 94.19 204 PHE B O 1
ATOM 3830 N N . ASP B 1 205 ? -4.926 15.805 20.125 1 91.25 205 ASP B N 1
ATOM 3831 C CA . ASP B 1 205 ? -6.02 16.703 19.766 1 91.25 205 ASP B CA 1
ATOM 3832 C C . ASP B 1 205 ? -5.523 17.844 18.875 1 91.25 205 ASP B C 1
ATOM 3834 O O . ASP B 1 205 ? -4.613 18.578 19.266 1 91.25 205 ASP B O 1
ATOM 3838 N N . LEU B 1 206 ? -6.164 18.016 17.672 1 89.81 206 LEU B N 1
ATOM 3839 C CA . LEU B 1 206 ? -5.691 19.016 16.719 1 89.81 206 LEU B CA 1
ATOM 3840 C C . LEU B 1 206 ? -5.98 20.422 17.219 1 89.81 206 LEU B C 1
ATOM 3842 O O . LEU B 1 206 ? -5.09 21.266 17.25 1 89.81 206 LEU B O 1
ATOM 3846 N N . PRO B 1 207 ? -7.207 20.734 17.703 1 80.06 207 PRO B N 1
ATOM 3847 C CA . PRO B 1 207 ? -7.477 22.094 18.188 1 80.06 207 PRO B CA 1
ATOM 3848 C C . PRO B 1 207 ? -6.535 22.5 19.312 1 80.06 207 PRO B C 1
ATOM 3850 O O . PRO B 1 207 ? -6.059 23.641 19.344 1 80.06 207 PRO B O 1
ATOM 3853 N N . ALA B 1 208 ? -6.277 21.625 20.188 1 80.75 208 ALA B N 1
ATOM 3854 C CA . ALA B 1 208 ? -5.375 21.938 21.297 1 80.75 208 ALA B CA 1
ATOM 3855 C C . ALA B 1 208 ? -3.961 22.219 20.797 1 80.75 208 ALA B C 1
ATOM 3857 O O . ALA B 1 208 ? -3.285 23.125 21.281 1 80.75 208 ALA B O 1
ATOM 3858 N N . THR B 1 209 ? -3.576 21.453 19.828 1 81.69 209 THR B N 1
ATOM 3859 C CA . THR B 1 209 ? -2.248 21.609 19.25 1 81.69 209 THR B CA 1
ATOM 3860 C C . THR B 1 209 ? -2.135 22.938 18.516 1 81.69 209 THR B C 1
ATOM 3862 O O . THR B 1 209 ? -1.122 23.625 18.625 1 81.69 209 THR B O 1
ATOM 3865 N N . MET B 1 210 ? -3.189 23.297 17.859 1 79.75 210 MET B N 1
ATOM 3866 C CA . MET B 1 210 ? -3.16 24.5 17.016 1 79.75 210 MET B CA 1
ATOM 3867 C C . MET B 1 210 ? -3.346 25.75 17.859 1 79.75 210 MET B C 1
ATOM 3869 O O . MET B 1 210 ? -2.947 26.844 17.438 1 79.75 210 MET B O 1
ATOM 3873 N N . ARG B 1 211 ? -4.059 25.703 19.016 1 70.69 211 ARG B N 1
ATOM 3874 C CA . ARG B 1 211 ? -4.328 26.859 19.859 1 70.69 211 ARG B CA 1
ATOM 3875 C C . ARG B 1 211 ? -3.117 27.203 20.719 1 70.69 211 ARG B C 1
ATOM 3877 O O . ARG B 1 211 ? -2.975 28.344 21.172 1 70.69 211 ARG B O 1
ATOM 3884 N N . ASP B 1 212 ? -2.406 26.25 21.141 1 58.09 212 ASP B N 1
ATOM 3885 C CA . ASP B 1 212 ? -1.32 26.547 22.062 1 58.09 212 ASP B CA 1
ATOM 3886 C C . ASP B 1 212 ? -0.419 27.656 21.531 1 58.09 212 ASP B C 1
ATOM 3888 O O . ASP B 1 212 ? 0.443 27.406 20.688 1 58.09 212 ASP B O 1
ATOM 3892 N N . GLU B 1 213 ? -0.877 28.938 21.656 1 53.09 213 GLU B N 1
ATOM 3893 C CA . GLU B 1 213 ? -0.239 30.203 21.281 1 53.09 213 GLU B CA 1
ATOM 3894 C C . GLU B 1 213 ? 1.1 30.375 22 1 53.09 213 GLU B C 1
ATOM 3896 O O . GLU B 1 213 ? 1.87 31.281 21.672 1 53.09 213 GLU B O 1
ATOM 3901 N N . SER B 1 214 ? 1.122 30 23.25 1 48.72 214 SER B N 1
ATOM 3902 C CA . SER B 1 214 ? 2.299 30.375 24.031 1 48.72 214 SER B CA 1
ATOM 3903 C C . SER B 1 214 ? 3.574 30.219 23.203 1 48.72 214 SER B C 1
ATOM 3905 O O . SER B 1 214 ? 4.547 30.953 23.406 1 48.72 214 SER B O 1
ATOM 3907 N N . SER B 1 215 ? 3.764 29.172 22.812 1 45.69 215 SER B N 1
ATOM 3908 C CA . SER B 1 215 ? 5.121 28.906 22.344 1 45.69 215 SER B CA 1
ATOM 3909 C C . SER B 1 215 ? 5.379 29.562 21 1 45.69 215 SER B C 1
ATOM 3911 O O . SER B 1 215 ? 6.527 29.812 20.625 1 45.69 215 SER B O 1
ATOM 3913 N N . CYS B 1 216 ? 4.691 29.141 19.797 1 45.31 216 CYS B N 1
ATOM 3914 C CA . CYS B 1 216 ? 5.375 28.891 18.531 1 45.31 216 CYS B CA 1
ATOM 3915 C C . CYS B 1 216 ? 5.363 30.109 17.641 1 45.31 216 CYS B C 1
ATOM 3917 O O . CYS B 1 216 ? 4.297 30.641 17.312 1 45.31 216 CYS B O 1
ATOM 3919 N N . GLU B 1 217 ? 6.262 30.953 17.781 1 47.31 217 GLU B N 1
ATOM 3920 C CA . GLU B 1 217 ? 6.766 31.609 16.578 1 47.31 217 GLU B CA 1
ATOM 3921 C C . GLU B 1 217 ? 6.273 30.922 15.312 1 47.31 217 GLU B C 1
ATOM 3923 O O . GLU B 1 217 ? 6.387 31.469 14.211 1 47.31 217 GLU B O 1
ATOM 3928 N N . SER B 1 218 ? 5.812 29.594 15.461 1 49.84 218 SER B N 1
ATOM 3929 C CA . SER B 1 218 ? 5.242 28.812 14.375 1 49.84 218 SER B CA 1
ATOM 3930 C C . SER B 1 218 ? 3.947 29.422 13.867 1 49.84 218 SER B C 1
ATOM 3932 O O . SER B 1 218 ? 3.564 29.219 12.711 1 49.84 218 SER B O 1
ATOM 3934 N N . TYR B 1 219 ? 3.309 30.312 14.773 1 56.25 219 TYR B N 1
ATOM 3935 C CA . TYR B 1 219 ? 1.988 30.859 14.461 1 56.25 219 TYR B CA 1
ATOM 3936 C C . TYR B 1 219 ? 2.074 31.906 13.359 1 56.25 219 TYR B C 1
ATOM 3938 O O . TYR B 1 219 ? 1.073 32.219 12.711 1 56.25 219 TYR B O 1
ATOM 3946 N N . LYS B 1 220 ? 3.34 32.25 13.086 1 73.88 220 LYS B N 1
ATOM 3947 C CA . LYS B 1 220 ? 3.459 33.219 11.984 1 73.88 220 LYS B CA 1
ATOM 3948 C C . LYS B 1 220 ? 3.705 32.469 10.664 1 73.88 220 LYS B C 1
ATOM 3950 O O . LYS B 1 220 ? 3.654 33.094 9.594 1 73.88 220 LYS B O 1
ATOM 3955 N N . LYS B 1 221 ? 3.762 31.172 10.844 1 87.38 221 LYS B N 1
ATOM 3956 C CA . LYS B 1 221 ? 4.043 30.422 9.625 1 87.38 221 LYS B CA 1
ATOM 3957 C C . LYS B 1 221 ? 2.75 29.984 8.938 1 87.38 221 LYS B C 1
ATOM 3959 O O . LYS B 1 221 ? 1.722 29.812 9.594 1 87.38 221 LYS B O 1
ATOM 3964 N N . PRO B 1 222 ? 2.762 29.859 7.664 1 91.69 222 PRO B N 1
ATOM 3965 C CA . PRO B 1 222 ? 1.542 29.562 6.91 1 91.69 222 PRO B CA 1
ATOM 3966 C C . PRO B 1 222 ? 0.978 28.188 7.234 1 91.69 222 PRO B C 1
ATOM 3968 O O . PRO B 1 222 ? 1.733 27.219 7.355 1 91.69 222 PRO B O 1
ATOM 3971 N N . ILE B 1 223 ? -0.331 28.156 7.434 1 91.06 223 ILE B N 1
ATOM 3972 C CA . ILE B 1 223 ? -1.062 26.906 7.652 1 91.06 223 ILE B CA 1
ATOM 3973 C C . ILE B 1 223 ? -2.271 26.859 6.723 1 91.06 223 ILE B C 1
ATOM 3975 O O . ILE B 1 223 ? -2.98 27.844 6.551 1 91.06 223 ILE B O 1
ATOM 3979 N N . LYS B 1 224 ? -2.48 25.672 6.051 1 90.62 224 LYS B N 1
ATOM 3980 C CA . LYS B 1 224 ? -3.678 25.453 5.246 1 90.62 224 LYS B CA 1
ATOM 3981 C C . LYS B 1 224 ? -4.352 24.125 5.617 1 90.62 224 LYS B C 1
ATOM 3983 O O . LYS B 1 224 ? -3.686 23.109 5.762 1 90.62 224 LYS B O 1
ATOM 3988 N N . VAL B 1 225 ? -5.656 24.188 5.809 1 89.62 225 VAL B N 1
ATOM 3989 C CA . VAL B 1 225 ? -6.465 23.016 6.086 1 89.62 225 VAL B CA 1
ATOM 3990 C C . VAL B 1 225 ? -7.48 22.797 4.965 1 89.62 225 VAL B C 1
ATOM 3992 O O . VAL B 1 225 ? -8.211 23.734 4.605 1 89.62 225 VAL B O 1
ATOM 3995 N N . ILE B 1 226 ? -7.473 21.625 4.441 1 85.81 226 ILE B N 1
ATOM 3996 C CA . ILE B 1 226 ? -8.406 21.281 3.373 1 85.81 226 ILE B CA 1
ATOM 3997 C C . ILE B 1 226 ? -9.305 20.141 3.822 1 85.81 226 ILE B C 1
ATOM 3999 O O . ILE B 1 226 ? -8.828 19.141 4.379 1 85.81 226 ILE B O 1
ATOM 4003 N N . LYS B 1 227 ? -10.586 20.172 3.662 1 78.94 227 LYS B N 1
ATOM 4004 C CA . LYS B 1 227 ? -11.531 19.078 3.869 1 78.94 227 LYS B CA 1
ATOM 4005 C C . LYS B 1 227 ? -11.852 18.375 2.555 1 78.94 227 LYS B C 1
ATOM 4007 O O . LYS B 1 227 ? -12.391 18.984 1.632 1 78.94 227 LYS B O 1
ATOM 4012 N N . LEU B 1 228 ? -11.312 17.188 2.301 1 64.75 228 LEU B N 1
ATOM 4013 C CA . LEU B 1 228 ? -11.523 16.453 1.062 1 64.75 228 LEU B CA 1
ATOM 4014 C C . LEU B 1 228 ? -12.906 15.812 1.041 1 64.75 228 LEU B C 1
ATOM 4016 O O . LEU B 1 228 ? -13.453 15.539 -0.031 1 64.75 228 LEU B O 1
ATOM 4020 N N . GLY B 1 229 ? -13.695 15.586 2.178 1 51.94 229 GLY B N 1
ATOM 4021 C CA . GLY B 1 229 ? -14.992 14.93 2.203 1 51.94 229 GLY B CA 1
ATOM 4022 C C . GLY B 1 229 ? -16.109 15.797 1.662 1 51.94 229 GLY B C 1
ATOM 4023 O O . GLY B 1 229 ? -15.859 16.766 0.934 1 51.94 229 GLY B O 1
ATOM 4024 N N . LYS B 1 230 ? -17.547 15.734 2.236 1 41.25 230 LYS B N 1
ATOM 4025 C CA . LYS B 1 230 ? -18.797 16.312 1.779 1 41.25 230 LYS B CA 1
ATOM 4026 C C . LYS B 1 230 ? -18.688 17.844 1.684 1 41.25 230 LYS B C 1
ATOM 4028 O O . LYS B 1 230 ? -19.219 18.453 0.752 1 41.25 230 LYS B O 1
ATOM 4033 N N . GLU B 1 231 ? -18.406 18.641 2.67 1 32.06 231 GLU B N 1
ATOM 4034 C CA . GLU B 1 231 ? -18.562 20.094 2.582 1 32.06 231 GLU B CA 1
ATOM 4035 C C . GLU B 1 231 ? -17.375 20.734 1.884 1 32.06 231 GLU B C 1
ATOM 4037 O O . GLU B 1 231 ? -17.312 21.969 1.757 1 32.06 231 GLU B O 1
ATOM 4042 N N . ALA B 1 232 ? -16.203 20.531 2.158 1 31.28 232 ALA B N 1
ATOM 4043 C CA . ALA B 1 232 ? -15.297 21.266 1.276 1 31.28 232 ALA B CA 1
ATOM 4044 C C . ALA B 1 232 ? -15.812 21.266 -0.16 1 31.28 232 ALA B C 1
ATOM 4046 O O . ALA B 1 232 ? -16.469 20.328 -0.592 1 31.28 232 ALA B O 1
ATOM 4047 N N . ALA B 1 233 ? -15.836 22.547 -0.806 1 25.67 233 ALA B N 1
ATOM 4048 C CA . ALA B 1 233 ? -16.328 22.812 -2.152 1 25.67 233 ALA B CA 1
ATOM 4049 C C . ALA B 1 233 ? -16.109 21.609 -3.066 1 25.67 233 ALA B C 1
ATOM 4051 O O . ALA B 1 233 ? -15.258 20.75 -2.785 1 25.67 233 ALA B O 1
ATOM 4052 N N . PRO B 1 234 ? -16.797 21.641 -4.344 1 27.41 234 PRO B N 1
ATOM 4053 C CA . PRO B 1 234 ? -16.719 20.922 -5.609 1 27.41 234 PRO B CA 1
ATOM 4054 C C . PRO B 1 234 ? -15.281 20.547 -5.996 1 27.41 234 PRO B C 1
ATOM 4056 O O . PRO B 1 234 ? -15.016 20.234 -7.156 1 27.41 234 PRO B O 1
ATOM 4059 N N . LEU B 1 235 ? -14.336 21.031 -5.324 1 27.11 235 LEU B N 1
ATOM 4060 C CA . LEU B 1 235 ? -13.109 20.969 -6.121 1 27.11 235 LEU B CA 1
ATOM 4061 C C . LEU B 1 235 ? -12.883 19.562 -6.66 1 27.11 235 LEU B C 1
ATOM 4063 O O . LEU B 1 235 ? -12.555 19.391 -7.836 1 27.11 235 LEU B O 1
ATOM 4067 N N . VAL B 1 236 ? -12.102 18.641 -5.695 1 27.98 236 VAL B N 1
ATOM 4068 C CA . VAL B 1 236 ? -12.078 17.484 -6.574 1 27.98 236 VAL B CA 1
ATOM 4069 C C . VAL B 1 236 ? -13.492 16.922 -6.73 1 27.98 236 VAL B C 1
ATOM 4071 O O . VAL B 1 236 ? -14.156 16.609 -5.742 1 27.98 236 VAL B O 1
ATOM 4074 N N . LYS B 1 237 ? -14.5 17.484 -7.43 1 27.23 237 LYS B N 1
ATOM 4075 C CA . LYS B 1 237 ? -15.633 16.703 -7.906 1 27.23 237 LYS B CA 1
ATOM 4076 C C . LYS B 1 237 ? -15.445 15.227 -7.605 1 27.23 237 LYS B C 1
ATOM 4078 O O . LYS B 1 237 ? -14.617 14.562 -8.227 1 27.23 237 LYS B O 1
ATOM 4083 N N . SER B 1 238 ? -15.336 14.922 -6.461 1 28.95 238 SER B N 1
ATOM 4084 C CA . SER B 1 238 ? -15.492 13.508 -6.141 1 28.95 238 SER B CA 1
ATOM 4085 C C . SER B 1 238 ? -16.609 12.875 -6.953 1 28.95 238 SER B C 1
ATOM 4087 O O . SER B 1 238 ? -17.781 12.992 -6.602 1 28.95 238 SER B O 1
ATOM 4089 N N . HIS B 1 239 ? -17.031 13.305 -8.016 1 28.03 239 HIS B N 1
ATOM 4090 C CA . HIS B 1 239 ? -17.891 12.461 -8.828 1 28.03 239 HIS B CA 1
ATOM 4091 C C . HIS B 1 239 ? -17.625 10.977 -8.57 1 28.03 239 HIS B C 1
ATOM 4093 O O . HIS B 1 239 ? -16.828 10.359 -9.281 1 28.03 239 HIS B O 1
ATOM 4099 N N . PHE B 1 240 ? -17.438 10.586 -7.48 1 29.62 240 PHE B N 1
ATOM 4100 C CA . PHE B 1 240 ? -17.516 9.156 -7.234 1 29.62 240 PHE B CA 1
ATOM 4101 C C . PHE B 1 240 ? -18.766 8.57 -7.895 1 29.62 240 PHE B C 1
ATOM 4103 O O . PHE B 1 240 ? -18.875 7.348 -8.047 1 29.62 240 PHE B O 1
ATOM 4110 N N . GLY B 1 241 ? -19.875 9.086 -7.609 1 28.77 241 GLY B N 1
ATOM 4111 C CA . GLY B 1 241 ? -21.094 8.594 -8.242 1 28.77 241 GLY B CA 1
ATOM 4112 C C . GLY B 1 241 ? -20.984 8.492 -9.75 1 28.77 241 GLY B C 1
ATOM 4113 O O . GLY B 1 241 ? -21.359 7.48 -10.344 1 28.77 241 GLY B O 1
ATOM 4114 N N . ASN B 1 242 ? -21.172 9.664 -10.383 1 27.89 242 ASN B N 1
ATOM 4115 C CA . ASN B 1 242 ? -21.203 9.531 -11.836 1 27.89 242 ASN B CA 1
ATOM 4116 C C . ASN B 1 242 ? -19.812 9.242 -12.391 1 27.89 242 ASN B C 1
ATOM 4118 O O . ASN B 1 242 ? -18.828 9.812 -11.945 1 27.89 242 ASN B O 1
ATOM 4122 N N . GLY B 1 243 ? -19.375 8.148 -12.797 1 30.36 243 GLY B N 1
ATOM 4123 C CA . GLY B 1 243 ? -18.328 7.539 -13.602 1 30.36 243 GLY B CA 1
ATOM 4124 C C . GLY B 1 243 ? -17.109 8.43 -13.773 1 30.36 243 GLY B C 1
ATOM 4125 O O . GLY B 1 243 ? -16.25 8.156 -14.617 1 30.36 243 GLY B O 1
ATOM 4126 N N . GLU B 1 244 ? -17.109 9.703 -13.297 1 31.88 244 GLU B N 1
ATOM 4127 C CA . GLU B 1 244 ? -16.016 10.562 -13.758 1 31.88 244 GLU B CA 1
ATOM 4128 C C . GLU B 1 244 ? -14.805 10.445 -12.844 1 31.88 244 GLU B C 1
ATOM 4130 O O . GLU B 1 244 ? -14.945 10.391 -11.617 1 31.88 244 GLU B O 1
ATOM 4135 N N . ALA B 1 245 ? -13.672 10 -13.281 1 37.66 245 ALA B N 1
ATOM 4136 C CA . ALA B 1 245 ? -12.297 9.914 -12.797 1 37.66 245 ALA B CA 1
ATOM 4137 C C . ALA B 1 245 ? -11.992 11.055 -11.828 1 37.66 245 ALA B C 1
ATOM 4139 O O . ALA B 1 245 ? -12.25 12.219 -12.117 1 37.66 245 ALA B O 1
ATOM 4140 N N . ARG B 1 246 ? -12.094 10.922 -10.43 1 45.75 246 ARG B N 1
ATOM 4141 C CA . ARG B 1 246 ? -11.586 11.922 -9.5 1 45.75 246 ARG B CA 1
ATOM 4142 C C . ARG B 1 246 ? -10.375 12.641 -10.078 1 45.75 246 ARG B C 1
ATOM 4144 O O . ARG B 1 246 ? -9.359 12.008 -10.383 1 45.75 246 ARG B O 1
ATOM 4151 N N . ASP B 1 247 ? -10.562 13.562 -10.867 1 53.75 247 ASP B N 1
ATOM 4152 C CA . ASP B 1 247 ? -9.477 14.383 -11.398 1 53.75 247 ASP B CA 1
ATOM 4153 C C . ASP B 1 247 ? -8.758 15.141 -10.281 1 53.75 247 ASP B C 1
ATOM 4155 O O . ASP B 1 247 ? -9.258 16.156 -9.789 1 53.75 247 ASP B O 1
ATOM 4159 N N . PHE B 1 248 ? -7.805 14.453 -9.508 1 67.75 248 PHE B N 1
ATOM 4160 C CA . PHE B 1 248 ? -6.992 15.07 -8.469 1 67.75 248 PHE B CA 1
ATOM 4161 C C . PHE B 1 248 ? -6.16 16.219 -9.039 1 67.75 248 PHE B C 1
ATOM 4163 O O . PHE B 1 248 ? -5.461 16.906 -8.297 1 67.75 248 PHE B O 1
ATOM 4170 N N . SER B 1 249 ? -6.391 16.406 -10.25 1 72.38 249 SER B N 1
ATOM 4171 C CA . SER B 1 249 ? -5.527 17.391 -10.891 1 72.38 249 SER B CA 1
ATOM 4172 C C . SER B 1 249 ? -5.762 18.797 -10.328 1 72.38 249 SER B C 1
ATOM 4174 O O . SER B 1 249 ? -4.812 19.531 -10.062 1 72.38 249 SER B O 1
ATOM 4176 N N . CYS B 1 250 ? -6.977 19.031 -10.008 1 75.62 250 CYS B N 1
ATOM 4177 C CA . CYS B 1 250 ? -7.297 20.344 -9.469 1 75.62 250 CYS B CA 1
ATOM 4178 C C . CYS B 1 250 ? -6.793 20.5 -8.039 1 75.62 250 CYS B C 1
ATOM 4180 O O . CYS B 1 250 ? -6.277 21.547 -7.656 1 75.62 250 CYS B O 1
ATOM 4182 N N . LEU B 1 251 ? -6.914 19.453 -7.301 1 82.94 251 LEU B N 1
ATOM 4183 C CA . LEU B 1 251 ? -6.434 19.453 -5.926 1 82.94 251 LEU B CA 1
ATOM 4184 C C . LEU B 1 251 ? -4.918 19.625 -5.875 1 82.94 251 LEU B C 1
ATOM 4186 O O . LEU B 1 251 ? -4.41 20.438 -5.102 1 82.94 251 LEU B O 1
ATOM 4190 N N . TYR B 1 252 ? -4.227 18.969 -6.773 1 88.06 252 TYR B N 1
ATOM 4191 C CA . TYR B 1 252 ? -2.771 19.031 -6.805 1 88.06 252 TYR B CA 1
ATOM 4192 C C . TYR B 1 252 ? -2.291 20.422 -7.195 1 88.06 252 TYR B C 1
ATOM 4194 O O . TYR B 1 252 ? -1.431 21 -6.527 1 88.06 252 TYR B O 1
ATOM 4202 N N . SER B 1 253 ? -2.92 20.938 -8.219 1 89.19 253 SER B N 1
ATOM 4203 C CA . SER B 1 253 ? -2.479 22.234 -8.719 1 89.19 253 SER B CA 1
ATOM 4204 C C . SER B 1 253 ? -2.74 23.328 -7.703 1 89.19 253 SER B C 1
ATOM 4206 O O . SER B 1 253 ? -1.876 24.188 -7.465 1 89.19 253 SER B O 1
ATOM 4208 N N . SER B 1 254 ? -3.887 23.312 -7.051 1 88.31 254 SER B N 1
ATOM 4209 C CA . SER B 1 254 ? -4.23 24.344 -6.07 1 88.31 254 SER B CA 1
ATOM 4210 C C . SER B 1 254 ? -3.318 24.266 -4.848 1 88.31 254 SER B C 1
ATOM 4212 O O . SER B 1 254 ? -2.924 25.281 -4.297 1 88.31 254 SER B O 1
ATOM 4214 N N . ASN B 1 255 ? -3.023 23.109 -4.457 1 91.94 255 ASN B N 1
ATOM 4215 C CA . ASN B 1 255 ? -2.17 22.953 -3.283 1 91.94 255 ASN B CA 1
ATOM 4216 C C . ASN B 1 255 ? -0.715 23.281 -3.6 1 91.94 255 ASN B C 1
ATOM 4218 O O . ASN B 1 255 ? 0.004 23.812 -2.75 1 91.94 255 ASN B O 1
ATOM 4222 N N . TYR B 1 256 ? -0.311 22.938 -4.801 1 92.69 256 TYR B N 1
ATOM 4223 C CA . TYR B 1 256 ? 1.004 23.406 -5.23 1 92.69 256 TYR B CA 1
ATOM 4224 C C . TYR B 1 256 ? 1.083 24.922 -5.199 1 92.69 256 TYR B C 1
ATOM 4226 O O . TYR B 1 256 ? 2.062 25.484 -4.707 1 92.69 256 TYR B O 1
ATOM 4234 N N . ASP B 1 257 ? 0.057 25.531 -5.773 1 90.88 257 ASP B N 1
ATOM 4235 C CA . ASP B 1 257 ? 0.013 27 -5.785 1 90.88 257 ASP B CA 1
ATOM 4236 C C . ASP B 1 257 ? 0.082 27.562 -4.367 1 90.88 257 ASP B C 1
ATOM 4238 O O . ASP B 1 257 ? 0.767 28.562 -4.121 1 90.88 257 ASP B O 1
ATOM 4242 N N . TRP B 1 258 ? -0.574 27 -3.467 1 91.19 258 TRP B N 1
ATOM 4243 C CA . TRP B 1 258 ? -0.535 27.453 -2.084 1 91.19 258 TRP B CA 1
ATOM 4244 C C . TRP B 1 258 ? 0.867 27.312 -1.501 1 91.19 258 TRP B C 1
ATOM 4246 O O . TRP B 1 258 ? 1.369 28.219 -0.839 1 91.19 258 TRP B O 1
ATOM 4256 N N . ILE B 1 259 ? 1.479 26.141 -1.712 1 94.75 259 ILE B N 1
ATOM 4257 C CA . ILE B 1 259 ? 2.822 25.891 -1.197 1 94.75 259 ILE B CA 1
ATOM 4258 C C . ILE B 1 259 ? 3.781 26.953 -1.748 1 94.75 259 ILE B C 1
ATOM 4260 O O . ILE B 1 259 ? 4.559 27.547 -0.997 1 94.75 259 ILE B O 1
ATOM 4264 N N . ALA B 1 260 ? 3.705 27.156 -3.008 1 93 260 ALA B N 1
ATOM 4265 C CA . ALA B 1 260 ? 4.566 28.141 -3.664 1 93 260 ALA B CA 1
ATOM 4266 C C . ALA B 1 260 ? 4.371 29.531 -3.068 1 93 260 ALA B C 1
ATOM 4268 O O . ALA B 1 260 ? 5.344 30.25 -2.836 1 93 260 ALA B O 1
ATOM 4269 N N . GLY B 1 261 ? 3.162 29.875 -2.848 1 90.38 261 GLY B N 1
ATOM 4270 C CA . GLY B 1 261 ? 2.857 31.172 -2.244 1 90.38 261 GLY B CA 1
ATOM 4271 C C . GLY B 1 261 ? 3.309 31.266 -0.8 1 90.38 261 GLY B C 1
ATOM 4272 O O . GLY B 1 261 ? 3.887 32.281 -0.396 1 90.38 261 GLY B O 1
ATOM 4273 N N . ALA B 1 262 ? 3.061 30.234 -0.04 1 90.81 262 ALA B N 1
ATOM 4274 C CA . ALA B 1 262 ? 3.373 30.203 1.387 1 90.81 262 ALA B CA 1
ATOM 4275 C C . ALA B 1 262 ? 4.875 30.328 1.624 1 90.81 262 ALA B C 1
ATOM 4277 O O . ALA B 1 262 ? 5.301 30.922 2.619 1 90.81 262 ALA B O 1
ATOM 4278 N N . LEU B 1 263 ? 5.641 29.812 0.667 1 91.75 263 LEU B N 1
ATOM 4279 C CA . LEU B 1 263 ? 7.09 29.797 0.833 1 91.75 263 LEU B CA 1
ATOM 4280 C C . LEU B 1 263 ? 7.75 30.875 -0.005 1 91.75 263 LEU B C 1
ATOM 4282 O O . LEU B 1 263 ? 8.977 30.984 -0.042 1 91.75 263 LEU B O 1
ATOM 4286 N N . ALA B 1 264 ? 6.926 31.734 -0.707 1 85.94 264 ALA B N 1
ATOM 4287 C CA . ALA B 1 264 ? 7.41 32.781 -1.58 1 85.94 264 ALA B CA 1
ATOM 4288 C C . ALA B 1 264 ? 8.367 32.25 -2.631 1 85.94 264 ALA B C 1
ATOM 4290 O O . ALA B 1 264 ? 9.461 32.781 -2.826 1 85.94 264 ALA B O 1
ATOM 4291 N N . LEU B 1 265 ? 8.055 31.047 -3.094 1 76.94 265 LEU B N 1
ATOM 4292 C CA . LEU B 1 265 ? 8.891 30.422 -4.113 1 76.94 265 LEU B CA 1
ATOM 4293 C C . LEU B 1 265 ? 8.82 31.188 -5.426 1 76.94 265 LEU B C 1
ATOM 4295 O O . LEU B 1 265 ? 7.754 31.703 -5.789 1 76.94 265 LEU B O 1
ATOM 4299 N N . SER B 1 266 ? 9.805 31.984 -5.855 1 60.91 266 SER B N 1
ATOM 4300 C CA . SER B 1 266 ? 9.82 32.75 -7.105 1 60.91 266 SER B CA 1
ATOM 4301 C C . SER B 1 266 ? 9.445 31.859 -8.289 1 60.91 266 SER B C 1
ATOM 4303 O O . SER B 1 266 ? 9.883 30.703 -8.367 1 60.91 266 SER B O 1
ATOM 4305 N N . HIS B 1 267 ? 8.273 32 -8.797 1 50.94 267 HIS B N 1
ATOM 4306 C CA . HIS B 1 267 ? 7.766 31.281 -9.969 1 50.94 267 HIS B CA 1
ATOM 4307 C C . HIS B 1 267 ? 8.844 31.141 -11.039 1 50.94 267 HIS B C 1
ATOM 4309 O O . HIS B 1 267 ? 8.617 30.531 -12.078 1 50.94 267 HIS B O 1
ATOM 4315 N N . ARG B 1 268 ? 9.836 31.797 -11.141 1 45.16 268 ARG B N 1
ATOM 4316 C CA . ARG B 1 268 ? 10.727 31.875 -12.297 1 45.16 268 ARG B CA 1
ATOM 4317 C C . ARG B 1 268 ? 11.211 30.5 -12.703 1 45.16 268 ARG B C 1
ATOM 4319 O O . ARG B 1 268 ? 11.398 30.219 -13.891 1 45.16 268 ARG B O 1
ATOM 4326 N N . GLY B 1 269 ? 11.727 29.625 -11.961 1 40.78 269 GLY B N 1
ATOM 4327 C CA . GLY B 1 269 ? 12.391 28.406 -12.43 1 40.78 269 GLY B CA 1
ATOM 4328 C C . GLY B 1 269 ? 11.438 27.25 -12.633 1 40.78 269 GLY B C 1
ATOM 4329 O O . GLY B 1 269 ? 11.867 26.125 -12.906 1 40.78 269 GLY B O 1
ATOM 4330 N N . MET B 1 270 ? 10.344 27.234 -12.273 1 41.59 270 MET B N 1
ATOM 4331 C CA . MET B 1 270 ? 9.391 26.125 -12.32 1 41.59 270 MET B CA 1
ATOM 4332 C C . MET B 1 270 ? 8.773 26 -13.703 1 41.59 270 MET B C 1
ATOM 4334 O O . MET B 1 270 ? 7.957 25.109 -13.945 1 41.59 270 MET B O 1
ATOM 4338 N N . GLN B 1 271 ? 8.859 26.891 -14.664 1 31.77 271 GLN B N 1
ATOM 4339 C CA . GLN B 1 271 ? 8.422 26.656 -16.047 1 31.77 271 GLN B CA 1
ATOM 4340 C C . GLN B 1 271 ? 9.383 25.719 -16.766 1 31.77 271 GLN B C 1
ATOM 4342 O O . GLN B 1 271 ? 10.602 25.859 -16.641 1 31.77 271 GLN B O 1
#

Secondary structure (DSSP, 8-state):
------------EEEEEEEETTEEEEEEEE--SS-SEEEEEE---TTHHHHHHHHHHHHHHHHHTTTEEEEEEPPTTSTTS-S-GGG--HHHHHHHHHHHHHHHHHH-TTS-EEEEEETHHHHHHHHHHHTT--SEEEEES--SBHHHHHHHHHHHHHHHHHHHS-GGG---HHHHHHHHHTT--EEETTEEE-HHHHHHHTT-BHHHHHH-TTT-GGGGS-EEEE--SSSS-SSS----SSS----THHHHHHHHHHHHHHTT--GGGG-/------------EEEEEEEETTEEEEEEEE--SS-SEEEEEE---TTHHHHHHHHHHHHHHHHHTTTEEEEEEPPTTSTTS-S-GGG--HHHHHHHHHHHHHHHHHH-TTS-EEEEEETHHHHHHHHHHHTT--SEEEEES--SBHHHHHHHHHHHHHHHHHHHS-GGG---HHHHHHHHHTT--EEETTEEE-HHHHHHHTT-BHHHHHH--SS-GGGGS-EEEE--SSSS-SSS--TTSSS----THHHHHHHHHHHHHHTT--GGGG-

InterPro domains:
  IPR022742 Alpha/beta hydrolase domain-containing protein 17C-like [PF12146] (48-149)
  IPR029058 Alpha/Beta hydrolase fold [G3DSA:3.40.50.1820] (19-227)
  IPR029058 Alpha/Beta hydrolase fold [SSF53474] (13-148)

Nearest PDB structures (foldseek):
  7xrh-assembly1_A  TM=6.906E-01  e=3.370E-11  Lactobacillus acidophilus
  3pf8-assembly1_B  TM=6.667E-01  e=1.307E-10  Lactobacillus johnsonii
  3pf9-assembly1_A  TM=6.982E-01  e=5.738E-10  Lactobacillus johnsonii
  7xrh-assembly1_B  TM=6.216E-01  e=2.277E-10  Lactobacillus acidophilus
  3nwo-assembly1_A  TM=5.179E-01  e=2.002E-07  Mycolicibacterium smegmatis MC2 155

Solvent-accessible surface area (backbone atoms only — not comparable to full-atom values): 28623 Å² total; per-residue (Å²): 133,78,76,73,72,71,73,73,73,78,60,61,67,47,45,39,67,46,79,48,95,86,34,38,29,24,31,39,35,32,56,36,82,85,40,73,29,32,34,44,48,31,53,42,58,73,74,49,33,52,74,38,46,45,62,50,46,51,48,41,52,57,38,27,77,55,31,22,21,27,37,41,57,34,55,73,30,30,66,80,10,35,58,57,47,58,76,46,38,60,64,58,50,40,52,49,52,45,53,51,51,50,52,55,36,70,75,38,74,87,40,51,34,31,33,34,8,28,29,61,14,18,47,43,34,48,50,41,31,50,75,58,47,62,53,30,40,41,27,40,39,53,51,68,27,41,43,56,47,52,50,51,51,38,47,51,52,29,51,51,33,61,75,74,39,56,77,90,36,45,50,51,49,69,56,53,52,50,40,26,75,73,61,34,55,37,53,55,93,90,38,47,45,31,30,63,32,59,59,43,22,73,76,41,43,36,64,64,52,70,56,58,65,84,72,33,83,42,76,78,37,47,71,46,79,42,52,78,64,90,76,39,72,70,63,48,44,65,34,71,40,61,50,46,62,61,50,55,60,55,48,50,53,54,49,49,51,49,52,36,59,66,65,64,53,73,70,77,78,66,114,132,79,75,72,72,71,72,73,74,78,60,62,66,46,43,42,68,46,81,49,96,86,32,39,28,24,32,37,35,32,57,37,81,84,39,73,29,34,34,44,47,31,51,40,57,74,74,49,33,52,73,37,43,45,62,49,47,52,48,42,52,55,38,28,76,56,31,23,22,26,39,41,57,35,53,72,30,29,65,79,11,36,58,58,45,59,75,45,37,60,66,58,52,40,51,49,51,45,54,51,50,51,51,54,37,69,75,39,72,87,40,50,34,32,32,34,8,28,28,59,13,16,48,44,32,47,49,40,31,50,75,59,46,61,54,32,38,41,27,39,40,54,50,67,26,42,45,57,49,51,50,51,51,38,47,52,51,27,52,50,33,61,74,74,40,57,78,90,36,45,50,51,50,68,56,54,50,50,39,28,75,72,61,35,56,36,56,57,93,89,38,47,45,32,32,64,31,58,59,43,22,71,74,41,42,36,63,62,50,70,56,59,64,84,72,32,80,43,75,78,37,49,71,48,79,41,53,78,65,90,75,38,74,73,63,52,47,65,34,70,41,61,49,45,60,62,48,56,59,56,50,51,52,53,49,49,52,48,51,34,59,67,67,64,52,73,71,76,77,66,113

pLDDT: mean 79.91, std 20.78, range [17.88, 98.19]

Sequence (542 aa):
MQTQLHQEISLPEQAGYFTVPGAELYAVLHQVPDPVARVLLVGPFASGRHFSYHPWVRWARYLAARRIEVLRYDYRGIGESTGVFEEMSFENWSEDVQLLADWVIRRSPSVPLVLHGLELGAILAARCFHKGTGDALLLWSPPANANQALRSSLLYWAGLGQLNESPENRKTVSEYIRQLEEGSFIEVQGYQWSSRLWRDSFHFDLPATMRDESSCESYKKPIKVIKLGKEAAPLVKSHFGNGEARDFSCLYSSNYDWIAGALALSHRGMQMQTQLHQEISLPEQAGYFTVPGAELYAVLHQVPDPVARVLLVGPFASGRHFSYHPWVRWARYLAARRIEVLRYDYRGIGESTGVFEEMSFENWSEDVQLLADWVIRRSPSVPLVLHGLELGAILAARCFHKGTGDALLLWSPPANANQALRSSLLYWAGLGQLNESPENRKTVSEYIRQLEEGSFIEVQGYQWSSRLWRDSFHFDLPATMRDESSCESYKKPIKVIKLGKEAAPLVKSHFGNGEARDFSCLYSSNYDWIAGALALSHRGMQ

Radius of gyration: 23.39 Å; Cα contacts (8 Å, |Δi|>4): 1017; chains: 2; bounding box: 52×66×58 Å